Protein 5MR5 (pdb70)

Organism: Homo sapiens (NCBI:txid9606)

Secondary structure (DSSP, 8-state):
-PBSEEEEEEEEGGGSSSS-----EEEEEEEESB--SPPPHHHHHHHHHHHTT-S-SS-B--S--EEEEEE---EEEE-TTS-EEEESS-SEEEEEE-/-PBSEEEEEEEEGGGG-SS-----EEEEEEEESB--SPPPHHHHHHHHHHHTT-SPSS-B--S--EEEEEE---EEEE-TTS-EEEESS-SEEEEEE-/-HHHHHHHHHHTSHHHHHHHHHHHHHHH---BTTB-S-HHHHHHHHHHHHHHS-HHHHHHHHS---SSHHHHHHHHHTT-HHHHT--SS--BHHHHHHHHHHSHHHHHHHHHHHHHHS--SSSTTSSGGG-HHHHHHHHHTTTTSTT-EEE-S--SSS--EEES-BSTT-GGGHHHHHHHHHHHHT-HHHHHHHHHH-/-HHHHHHHHHHTSHHHHHHHHHHHHHHH---BTTB-S-HHHHHHHHHHHHHHS-HHHHHHHHS---SSHHHHHHHHHTT-HHHHT--SS--BHHHHHHHHHTSHHHHHHHHHHHHHT---SSSTTSSGGG-HHHHHHHHHTTTTSTT-EEESS--SSS--EEES-BSTT-GGGHHHHHHHHHHHHT-HHHHHHHHHH-

InterPro domains:
  IPR001839 Transforming growth factor-beta, C-terminal [PF00019] (103-196)
  IPR001839 Transforming growth factor-beta, C-terminal [PS51362] (90-197)
  IPR029034 Cystine-knot cytokine [G3DSA:2.10.90.10] (96-197)
  IPR029034 Cystine-knot cytokine [SSF57501] (101-196)
  IPR043401 Glial cell line-derived neurotrophic factor family [PTHR12173] (1-197)

GO terms:
  GO:0001755 neural crest cell migration (P, IDA)
  GO:0031175 neuron projection development (P, IDA)
  GO:0008083 growth factor activity (F, IDA)
  GO:0035860 glial cell-derived neurotrophic factor receptor signaling pathway (P, IDA)
  GO:1904399 heparan sulfate binding (F, IDA)
  GO:0005102 signaling receptor binding (F, TAS)
  GO:0000165 MAPK cascade (P, TAS)
  GO:0007169 cell surface receptor protein tyrosine kinase signaling pathway (P, TAS)
  GO:0007399 nervous system development (P, TAS)
  GO:0005576 extracellular region (C, TAS)

Solvent-accessible surface area: 29248 Å² total; per-residue (Å²): 131,139,83,28,16,74,21,94,39,86,2,123,3,56,20,4,46,41,80,63,52,2,82,1,11,3,31,0,58,6,1,0,5,33,40,119,96,102,37,91,52,0,0,68,0,0,74,77,0,98,138,128,225,87,26,151,204,53,144,8,55,4,118,33,1,5,1,3,73,20,24,19,98,35,2,0,1,5,13,84,134,26,172,18,51,35,10,105,77,3,3,2,123,95,31,40,52,27,121,156,92,25,17,75,25,102,37,87,2,112,2,52,18,2,43,42,79,59,53,2,81,1,10,2,27,0,62,9,1,0,11,29,39,130,94,101,35,89,54,0,0,76,0,0,73,80,0,100,120,122,215,84,28,184,224,47,132,8,49,2,118,34,2,8,1,3,74,17,23,16,110,33,1,1,0,5,13,86,136,26,160,16,36,34,10,98,72,3,3,2,127,90,30,38,53,28,80,102,4,27,63,1,2,81,24,0,3,50,42,53,62,0,17,113,32,5,0,39,1,0,28,41,0,51,168,108,93,41,137,113,84,91,9,55,77,173,96,0,21,98,5,0,72,50,0,28,97,139,4,69,49,122,42,2,29,95,12,2,1,4,39,11,175,73,102,74,0,1,39,30,4,45,17,7,0,4,1,43,2,2,14,66,62,177,139,100,47,19,0,32,95,20,77,32,77,0,84,120,64,149,72,0,124,48,58,0,47,64,0,12,74,46,0,105,36,30,209,164,40,142,15,23,0,46,94,64,66,58,99,37,0,1,24,11,1,5,15,0,3,1,16,69,0,6,1,2,6,68,70,21,36,32,98,43,38,60,5,10,1,60,6,24,13,196,80,15,71,144,90,91,119,80,0,67,98,8,30,84,22,4,34,120,10,58,0,2,132,29,0,4,85,55,67,56,79,96,4,32,62,0,2,78,24,0,2,54,44,59,60,0,15,109,24,4,0,42,1,0,16,36,0,46,142,114,93,44,142,97,86,82,9,61,80,214,112,0,10,106,6,0,70,60,0,28,89,141,5,70,51,123,40,2,29,97,12,1,2,1,44,11,174,72,104,74,0,1,39,30,7,45,20,8,1,4,0,48,4,0,11,70,48,169,125,104,44,20,0,18,94,27,42,36,77,0,111,116,64,136,71,0,103,48,53,6,58,62,2,84,59,48,1,152,36,29,214,176,35,138,17,21,0,50,98,63,67,58,101,37,0,2,22,9,1,4,13,0,2,0,13,58,0,9,0,2,4,76,72,20,34,35,101,44,39,67,5,10,0,62,5,22,8,196,82,17,68,151,97,101,119,68,0,62,116,16,24,90,37,4,36,122,14,53,0,2,133,32,0,9,95,62,68,40

Structure (mmCIF, N/CA/C/O backbone):
data_5MR5
#
_entry.id   5MR5
#
_cell.length_a   52.070
_cell.length_b   120.300
_cell.length_c   78.670
_cell.angle_alpha   90.00
_cell.angle_beta   98.46
_cell.angle_gamma   90.00
#
_symmetry.space_group_name_H-M   'P 1 21 1'
#
loop_
_entity.id
_entity.type
_entity.pdbx_description
1 polymer Neurturin
2 polymer 'GDNF family receptor alpha-2'
3 non-polymer 'SULFATE ION'
4 non-polymer GLYCEROL
5 water water
#
loop_
_atom_site.group_PDB
_atom_site.id
_atom_site.type_symbol
_atom_site.label_atom_id
_atom_site.label_alt_id
_atom_site.label_comp_id
_atom_site.label_asym_id
_atom_site.label_entity_id
_atom_site.label_seq_id
_atom_site.pdbx_PDB_ins_code
_atom_site.Cartn_x
_atom_site.Cartn_y
_atom_site.Cartn_z
_atom_site.occupancy
_atom_site.B_iso_or_equiv
_atom_site.auth_seq_id
_atom_site.auth_comp_id
_atom_site.auth_asym_id
_atom_site.auth_atom_id
_atom_site.pdbx_PDB_model_num
ATOM 1 N N . ALA A 1 5 ? -5.777 -41.173 -31.505 1.00 58.11 100 ALA A N 1
ATOM 2 C CA . ALA A 1 5 ? -6.290 -40.580 -32.772 1.00 59.50 100 ALA A CA 1
ATOM 3 C C . ALA A 1 5 ? -7.741 -40.975 -32.996 1.00 56.71 100 ALA A C 1
ATOM 4 O O . ALA A 1 5 ? -8.638 -40.139 -32.917 1.00 61.56 100 ALA A O 1
ATOM 6 N N . ARG A 1 6 ? -7.962 -42.259 -33.251 1.00 51.26 101 ARG A N 1
ATOM 7 C CA . ARG A 1 6 ? -9.289 -42.753 -33.583 1.00 46.71 101 ARG A CA 1
ATOM 8 C C . ARG A 1 6 ? -10.147 -42.907 -32.319 1.00 40.51 101 ARG A C 1
ATOM 9 O O . ARG A 1 6 ? -9.702 -43.514 -31.347 1.00 39.72 101 ARG A O 1
ATOM 17 N N . PRO A 1 7 ? -11.371 -42.356 -32.328 1.00 35.94 102 PRO A N 1
ATOM 18 C CA . PRO A 1 7 ? -12.184 -42.366 -31.117 1.00 35.15 102 PRO A CA 1
ATOM 19 C C . PRO A 1 7 ? -12.787 -43.738 -30.811 1.00 34.01 102 PRO A C 1
ATOM 20 O O . PRO A 1 7 ? -12.875 -44.599 -31.687 1.00 31.12 102 PRO A O 1
ATOM 24 N N . CYS A 1 8 ? -13.205 -43.908 -29.561 1.00 32.65 103 CYS A N 1
ATOM 25 C CA . CYS A 1 8 ? -13.832 -45.123 -29.099 1.00 31.49 103 CYS A CA 1
ATOM 26 C C . CYS A 1 8 ? -14.994 -45.516 -30.008 1.00 31.73 103 CYS A C 1
ATOM 27 O O . CYS A 1 8 ? -15.942 -44.749 -30.196 1.00 28.90 103 CYS A O 1
ATOM 30 N N . GLY A 1 9 ? -14.904 -46.720 -30.573 1.00 31.11 104 GLY A N 1
ATOM 31 C CA . GLY A 1 9 ? -15.980 -47.270 -31.392 1.00 31.27 104 GLY A CA 1
ATOM 32 C C . GLY A 1 9 ? -15.776 -48.737 -31.756 1.00 31.41 104 GLY A C 1
ATOM 33 O O . GLY A 1 9 ? -14.784 -49.370 -31.369 1.00 29.99 104 GLY A O 1
ATOM 34 N N . LEU A 1 10 ? -16.722 -49.256 -32.529 1.00 32.27 105 LEU A N 1
ATOM 35 C CA . LEU A 1 10 ? -16.703 -50.642 -33.000 1.00 33.97 105 LEU A CA 1
ATOM 36 C C . LEU A 1 10 ? -15.585 -50.909 -33.974 1.00 32.65 105 LEU A C 1
ATOM 37 O O . LEU A 1 10 ? -15.300 -50.091 -34.834 1.00 34.36 105 LEU A O 1
ATOM 42 N N . ARG A 1 11 ? -14.958 -52.065 -33.812 1.00 31.35 106 ARG A N 1
ATOM 43 C CA . ARG A 1 11 ? -13.977 -52.585 -34.751 1.00 31.64 106 ARG A CA 1
ATOM 44 C C . ARG A 1 11 ? -14.401 -54.011 -35.093 1.00 32.83 106 ARG A C 1
ATOM 45 O O . ARG A 1 11 ? -15.141 -54.645 -34.328 1.00 30.48 106 ARG A O 1
ATOM 53 N N . GLU A 1 12 ? -13.918 -54.489 -36.241 1.00 34.39 107 GLU A N 1
ATOM 54 C CA . GLU A 1 12 ? -14.266 -55.789 -36.822 1.00 33.50 107 GLU A CA 1
ATOM 55 C C . GLU A 1 12 ? -13.040 -56.534 -37.253 1.00 33.29 107 GLU A C 1
ATOM 56 O O . GLU A 1 12 ? -12.112 -55.948 -37.796 1.00 33.85 107 GLU A O 1
ATOM 62 N N . LEU A 1 13 ? -13.085 -57.845 -37.071 1.00 32.74 108 LEU A N 1
ATOM 63 C CA . LEU A 1 13 ? -11.996 -58.722 -37.414 1.00 33.66 108 LEU A CA 1
ATOM 64 C C . LEU A 1 13 ? -12.610 -60.083 -37.742 1.00 32.93 108 LEU A C 1
ATOM 65 O O . LEU A 1 13 ? -13.467 -60.565 -36.999 1.00 32.45 108 LEU A O 1
ATOM 70 N N . GLU A 1 14 ? -12.195 -60.678 -38.856 1.00 31.87 109 GLU A N 1
ATOM 71 C CA . GLU A 1 14 ? -12.550 -62.058 -39.163 1.00 32.66 109 GLU A CA 1
ATOM 72 C C . GLU A 1 14 ? -11.653 -62.963 -38.348 1.00 30.96 109 GLU A C 1
ATOM 73 O O . GLU A 1 14 ? -10.425 -62.795 -38.374 1.00 31.87 109 GLU A O 1
ATOM 79 N N . VAL A 1 15 ? -12.242 -63.909 -37.618 1.00 28.50 110 VAL A N 1
ATOM 80 C CA . VAL A 1 15 ? -11.438 -64.840 -36.817 1.00 29.79 110 VAL A CA 1
ATOM 81 C C . VAL A 1 15 ? -11.940 -66.267 -36.917 1.00 28.94 110 VAL A C 1
ATOM 82 O O . VAL A 1 15 ? -13.122 -66.515 -37.153 1.00 31.62 110 VAL A O 1
ATOM 86 N N . ARG A 1 16 ? -11.017 -67.189 -36.718 1.00 30.57 111 ARG A N 1
ATOM 87 C CA . ARG A 1 16 ? -11.341 -68.597 -36.574 1.00 31.83 111 ARG A CA 1
ATOM 88 C C . ARG A 1 16 ? -11.757 -68.837 -35.149 1.00 29.45 111 ARG A C 1
ATOM 89 O O . ARG A 1 16 ? -11.050 -68.410 -34.235 1.00 28.76 111 ARG A O 1
ATOM 97 N N . VAL A 1 17 ? -12.851 -69.559 -34.933 1.00 28.10 112 VAL A N 1
ATOM 98 C CA . VAL A 1 17 ? -13.320 -69.739 -33.574 1.00 28.76 112 VAL A CA 1
ATOM 99 C C . VAL A 1 17 ? -12.276 -70.464 -32.716 1.00 29.03 112 VAL A C 1
ATOM 100 O O . VAL A 1 17 ? -12.169 -70.187 -31.531 1.00 27.91 112 VAL A O 1
ATOM 104 N N . SER A 1 18 ? -11.506 -71.370 -33.320 1.00 28.92 113 SER A N 1
ATOM 105 C CA . SER A 1 18 ? -10.470 -72.152 -32.612 1.00 29.66 113 SER A CA 1
ATOM 106 C C . SER A 1 18 ? -9.274 -71.318 -32.179 1.00 30.30 113 SER A C 1
ATOM 107 O O . SER A 1 18 ? -8.439 -71.755 -31.420 1.00 29.09 113 SER A O 1
ATOM 110 N N . GLU A 1 19 ? -9.199 -70.117 -32.714 1.00 33.58 114 GLU A N 1
ATOM 111 C CA . GLU A 1 19 ? -8.174 -69.141 -32.390 1.00 36.46 114 GLU A CA 1
ATOM 112 C C . GLU A 1 19 ? -8.443 -68.404 -31.068 1.00 34.44 114 GLU A C 1
ATOM 113 O O . GLU A 1 19 ? -7.530 -67.828 -30.479 1.00 35.14 114 GLU A O 1
ATOM 119 N N . LEU A 1 20 ? -9.697 -68.401 -30.626 1.00 30.95 115 LEU A N 1
ATOM 120 C CA . LEU A 1 20 ? -10.120 -67.585 -29.489 1.00 30.88 115 LEU A CA 1
ATOM 121 C C . LEU A 1 20 ? -9.746 -68.170 -28.117 1.00 30.39 115 LEU A C 1
ATOM 122 O O . LEU A 1 20 ? -9.916 -67.504 -27.105 1.00 28.36 115 LEU A O 1
ATOM 127 N N . GLY A 1 21 ? -9.248 -69.401 -28.084 1.00 29.80 116 GLY A N 1
ATOM 128 C CA . GLY A 1 21 ? -8.828 -70.019 -26.828 1.00 29.96 116 GLY A CA 1
ATOM 129 C C . GLY A 1 21 ? -9.983 -70.350 -25.892 1.00 29.34 116 GLY A C 1
ATOM 130 O O . GLY A 1 21 ? -9.789 -70.431 -24.674 1.00 30.46 116 GLY A O 1
ATOM 131 N N . LEU A 1 22 ? -11.173 -70.554 -26.458 1.00 26.45 117 LEU A N 1
ATOM 132 C CA . LEU A 1 22 ? -12.390 -70.838 -25.687 1.00 25.98 117 LEU A CA 1
ATOM 133 C C . LEU A 1 22 ? -12.799 -72.322 -25.695 1.00 24.23 117 LEU A C 1
ATOM 134 O O . LEU A 1 22 ? -13.877 -72.676 -25.231 1.00 24.01 117 LEU A O 1
ATOM 139 N N . GLY A 1 23 ? -11.945 -73.184 -26.230 1.00 24.40 118 GLY A N 1
ATOM 140 C CA . GLY A 1 23 ? -12.195 -74.614 -26.188 1.00 25.80 118 GLY A CA 1
ATOM 141 C C . GLY A 1 23 ? -13.073 -75.170 -27.298 1.00 27.83 118 GLY A C 1
ATOM 142 O O . GLY A 1 23 ? -13.507 -76.309 -27.228 1.00 29.16 118 GLY A O 1
ATOM 143 N N . TYR A 1 24 ? -13.341 -74.384 -28.327 1.00 30.58 119 TYR A N 1
ATOM 144 C CA . TYR A 1 24 ? -14.169 -74.868 -29.426 1.00 31.77 119 TYR A CA 1
ATOM 145 C C . TYR A 1 24 ? -13.291 -75.400 -30.548 1.00 29.33 119 TYR A C 1
ATOM 146 O O . TYR A 1 24 ? -12.506 -74.668 -31.144 1.00 30.77 119 TYR A O 1
ATOM 155 N N . ALA A 1 25 ? -13.414 -76.685 -30.829 1.00 29.00 120 ALA A N 1
ATOM 156 C CA . ALA A 1 25 ? -12.643 -77.303 -31.901 1.00 29.82 120 ALA A CA 1
ATOM 157 C C . ALA A 1 25 ? -13.387 -77.136 -33.228 1.00 28.74 120 ALA A C 1
ATOM 158 O O . ALA A 1 25 ? -13.906 -78.086 -33.771 1.00 27.87 120 ALA A O 1
ATOM 160 N N . SER A 1 26 ? -13.447 -75.904 -33.726 1.00 28.97 121 SER A N 1
ATOM 161 C CA . SER A 1 26 ? -14.141 -75.597 -34.969 1.00 28.64 121 SER A CA 1
ATOM 162 C C . SER A 1 26 ? -13.281 -74.680 -35.809 1.00 29.57 121 SER A C 1
ATOM 163 O O . SER A 1 26 ? -12.723 -73.712 -35.312 1.00 33.09 121 SER A O 1
ATOM 166 N N . ASP A 1 27 ? -13.175 -75.001 -37.090 1.00 31.15 122 ASP A N 1
ATOM 167 C CA . ASP A 1 27 ? -12.438 -74.182 -38.050 1.00 31.47 122 ASP A CA 1
ATOM 168 C C . ASP A 1 27 ? -13.337 -73.105 -38.643 1.00 28.76 122 ASP A C 1
ATOM 169 O O . ASP A 1 27 ? -12.920 -72.401 -39.576 1.00 26.45 122 ASP A O 1
ATOM 174 N N . GLU A 1 28 ? -14.573 -72.996 -38.155 1.00 24.53 123 GLU A N 1
ATOM 175 C CA . GLU A 1 28 ? -15.459 -71.963 -38.651 1.00 23.67 123 GLU A CA 1
ATOM 176 C C . GLU A 1 28 ? -14.899 -70.570 -38.341 1.00 23.78 123 GLU A C 1
ATOM 177 O O . GLU A 1 28 ? -14.118 -70.364 -37.395 1.00 22.72 123 GLU A O 1
ATOM 183 N N . THR A 1 29 ? -15.311 -69.618 -39.160 1.00 24.06 124 THR A N 1
ATOM 184 C CA . THR A 1 29 ? -14.957 -68.219 -38.993 1.00 23.63 124 THR A CA 1
ATOM 185 C C . THR A 1 29 ? -16.150 -67.407 -38.450 1.00 22.21 124 THR A C 1
ATOM 186 O O . THR A 1 29 ? -17.278 -67.610 -38.860 1.00 22.57 124 THR A O 1
ATOM 190 N N . VAL A 1 30 ? -15.896 -66.482 -37.534 1.00 21.03 125 VAL A N 1
ATOM 191 C CA . VAL A 1 30 ? -16.915 -65.506 -37.161 1.00 21.36 125 VAL A CA 1
ATOM 192 C C . VAL A 1 30 ? -16.403 -64.106 -37.405 1.00 20.74 125 VAL A C 1
ATOM 193 O O . VAL A 1 30 ? -15.192 -63.873 -37.442 1.00 22.19 125 VAL A O 1
ATOM 197 N N . LEU A 1 31 ? -17.326 -63.174 -37.565 1.00 21.53 126 LEU A N 1
ATOM 198 C CA . LEU A 1 31 ? -16.979 -61.743 -37.569 1.00 22.56 126 LEU A CA 1
ATOM 199 C C . LEU A 1 31 ? -16.901 -61.285 -36.112 1.00 22.58 126 LEU A C 1
ATOM 200 O O . LEU A 1 31 ? -17.920 -61.190 -35.444 1.00 23.95 126 LEU A O 1
ATOM 205 N N . PHE A 1 32 ? -15.700 -61.041 -35.612 1.00 22.63 127 PHE A N 1
ATOM 206 C CA . PHE A 1 32 ? -15.533 -60.650 -34.219 1.00 24.29 127 PHE A CA 1
ATOM 207 C C . PHE A 1 32 ? -15.514 -59.140 -34.119 1.00 24.85 127 PHE A C 1
ATOM 208 O O . PHE A 1 32 ? -14.635 -58.502 -34.696 1.00 25.89 127 PHE A O 1
ATOM 216 N N . ARG A 1 33 ? -16.484 -58.588 -33.390 1.00 26.07 128 ARG A N 1
ATOM 217 C CA . ARG A 1 33 ? -16.612 -57.139 -33.192 1.00 27.72 128 ARG A CA 1
ATOM 218 C C . ARG A 1 33 ? -16.243 -56.744 -31.758 1.00 27.98 128 ARG A C 1
ATOM 219 O O . ARG A 1 33 ? -16.678 -57.385 -30.796 1.00 28.07 128 ARG A O 1
ATOM 227 N N . TYR A 1 34 ? -15.464 -55.675 -31.612 1.00 26.54 129 TYR A N 1
ATOM 228 C CA . TYR A 1 34 ? -15.040 -55.233 -30.292 1.00 26.46 129 TYR A CA 1
ATOM 229 C C . TYR A 1 34 ? -14.926 -53.721 -30.192 1.00 27.59 129 TYR A C 1
ATOM 230 O O . TYR A 1 34 ? -15.036 -53.013 -31.200 1.00 24.90 129 TYR A O 1
ATOM 239 N N . CYS A 1 35 ? -14.687 -53.239 -28.971 1.00 27.32 130 CYS A N 1
ATOM 240 C CA . CYS A 1 35 ? -14.645 -51.790 -28.698 1.00 26.62 130 CYS A CA 1
ATOM 241 C C . CYS A 1 35 ? -13.236 -51.330 -28.434 1.00 26.75 130 CYS A C 1
ATOM 242 O O . CYS A 1 35 ? -12.547 -51.871 -27.564 1.00 26.36 130 CYS A O 1
ATOM 245 N N . ALA A 1 36 ? -12.812 -50.320 -29.184 1.00 26.46 131 ALA A N 1
ATOM 246 C CA . ALA A 1 36 ? -11.462 -49.781 -29.054 1.00 27.97 131 ALA A CA 1
ATOM 247 C C . ALA A 1 36 ? -11.417 -48.297 -29.393 1.00 27.52 131 ALA A C 1
ATOM 248 O O . ALA A 1 36 ? -12.299 -47.767 -30.067 1.00 26.95 131 ALA A O 1
ATOM 250 N N . GLY A 1 37 ? -10.351 -47.643 -28.950 1.00 30.33 132 GLY A N 1
ATOM 251 C CA . GLY A 1 37 ? -10.131 -46.229 -29.257 1.00 31.97 132 GLY A CA 1
ATOM 252 C C . GLY A 1 37 ? -10.038 -45.330 -28.038 1.00 32.63 132 GLY A C 1
ATOM 253 O O . GLY A 1 37 ? -10.127 -45.793 -26.906 1.00 32.52 132 GLY A O 1
ATOM 254 N N . ALA A 1 38 ? -9.876 -44.032 -28.294 1.00 34.00 133 ALA A N 1
ATOM 255 C CA . ALA A 1 38 ? -9.712 -43.020 -27.245 1.00 32.95 133 ALA A CA 1
ATOM 256 C C . ALA A 1 38 ? -11.023 -42.410 -26.808 1.00 31.05 133 ALA A C 1
ATOM 257 O O . ALA A 1 38 ? -11.967 -42.300 -27.580 1.00 29.39 133 ALA A O 1
ATOM 259 N N . CYS A 1 39 ? -11.059 -42.005 -25.548 1.00 31.70 134 CYS A N 1
ATOM 260 C CA . CYS A 1 39 ? -12.178 -41.276 -24.994 1.00 34.16 134 CYS A CA 1
ATOM 261 C C . CYS A 1 39 ? -11.709 -39.829 -24.832 1.00 33.71 134 CYS A C 1
ATOM 262 O O . CYS A 1 39 ? -11.003 -39.514 -23.892 1.00 34.09 134 CYS A O 1
ATOM 265 N N . GLU A 1 40 ? -12.075 -38.983 -25.788 1.00 34.72 135 GLU A N 1
ATOM 266 C CA . GLU A 1 40 ? -11.549 -37.610 -25.885 1.00 35.93 135 GLU A CA 1
ATOM 267 C C . GLU A 1 40 ? -12.616 -36.551 -25.627 1.00 33.57 135 GLU A C 1
ATOM 268 O O . GLU A 1 40 ? -12.313 -35.362 -25.668 1.00 37.17 135 GLU A O 1
ATOM 274 N N . ALA A 1 41 ? -13.852 -36.967 -25.361 1.00 29.53 136 ALA A N 1
ATOM 275 C CA . ALA A 1 41 ? -14.907 -36.041 -24.977 1.00 28.89 136 ALA A CA 1
ATOM 276 C C . ALA A 1 41 ? -14.512 -35.335 -23.682 1.00 27.82 136 ALA A C 1
ATOM 277 O O . ALA A 1 41 ? -13.769 -35.891 -22.868 1.00 26.03 136 ALA A O 1
ATOM 279 N N . ALA A 1 42 ? -15.000 -34.102 -23.520 1.00 25.44 137 ALA A N 1
ATOM 280 C CA . ALA A 1 42 ? -14.737 -33.301 -22.323 1.00 25.03 137 ALA A CA 1
ATOM 281 C C . ALA A 1 42 ? -15.134 -34.072 -21.078 1.00 22.69 137 ALA A C 1
ATOM 282 O O . ALA A 1 42 ? -16.146 -34.735 -21.077 1.00 22.92 137 ALA A O 1
ATOM 284 N N . ALA A 1 43 ? -14.342 -33.943 -20.027 1.00 22.27 138 ALA A N 1
ATOM 285 C CA . ALA A 1 43 ? -14.556 -34.670 -18.797 1.00 23.26 138 ALA A CA 1
ATOM 286 C C . ALA A 1 43 ? -15.913 -34.368 -18.174 1.00 22.88 138 ALA A C 1
ATOM 287 O O . ALA A 1 43 ? -16.337 -33.253 -18.194 1.00 25.53 138 ALA A O 1
ATOM 289 N N . ARG A 1 44 ? -16.572 -35.370 -17.620 1.00 22.96 139 ARG A N 1
ATOM 290 C CA . ARG A 1 44 ? -17.772 -35.164 -16.796 1.00 23.51 139 ARG A CA 1
ATOM 291 C C . ARG A 1 44 ? -17.427 -34.375 -15.543 1.00 22.87 139 ARG A C 1
ATOM 292 O O . ARG A 1 44 ? -16.304 -34.449 -15.071 1.00 21.62 139 ARG A O 1
ATOM 300 N N . VAL A 1 45 ? -18.405 -33.685 -14.960 1.00 21.48 140 VAL A N 1
ATOM 301 C CA . VAL A 1 45 ? -18.160 -33.021 -13.675 1.00 22.22 140 VAL A CA 1
ATOM 302 C C . VAL A 1 45 ? -17.811 -34.024 -12.568 1.00 20.61 140 VAL A C 1
ATOM 303 O O . VAL A 1 45 ? -16.966 -33.755 -11.730 1.00 19.66 140 VAL A O 1
ATOM 307 N N . TYR A 1 46 ? -18.460 -35.184 -12.583 1.00 20.05 141 TYR A N 1
ATOM 308 C CA . TYR A 1 46 ? -18.100 -36.289 -11.697 1.00 19.74 141 TYR A CA 1
ATOM 309 C C . TYR A 1 46 ? -16.600 -36.585 -11.704 1.00 19.79 141 TYR A C 1
ATOM 310 O O . TYR A 1 46 ? -15.943 -36.637 -10.655 1.00 19.02 141 TYR A O 1
ATOM 319 N N . ASP A 1 47 ? -16.065 -36.767 -12.898 1.00 20.74 142 ASP A N 1
ATOM 320 C CA . ASP A 1 47 ? -14.669 -37.125 -13.048 1.00 20.97 142 ASP A CA 1
ATOM 321 C C . ASP A 1 47 ? -13.737 -35.991 -12.622 1.00 21.40 142 ASP A C 1
ATOM 322 O O . ASP A 1 47 ? -12.696 -36.224 -12.009 1.00 20.05 142 ASP A O 1
ATOM 327 N N . LEU A 1 48 ? -14.134 -34.765 -12.921 1.00 21.75 143 LEU A N 1
ATOM 328 C CA . LEU A 1 48 ? -13.352 -33.611 -12.519 1.00 22.30 143 LEU A CA 1
ATOM 329 C C . LEU A 1 48 ? -13.307 -33.525 -11.000 1.00 21.35 143 LEU A C 1
ATOM 330 O O . LEU A 1 48 ? -12.253 -33.306 -10.420 1.00 20.98 143 LEU A O 1
ATOM 335 N N . GLY A 1 49 ? -14.449 -33.724 -10.361 1.00 20.48 144 GLY A N 1
ATOM 336 C CA . GLY A 1 49 ? -14.520 -33.708 -8.908 1.00 21.56 144 GLY A CA 1
ATOM 337 C C . GLY A 1 49 ? -13.722 -34.820 -8.270 1.00 21.23 144 GLY A C 1
ATOM 338 O O . GLY A 1 49 ? -13.060 -34.621 -7.252 1.00 23.10 144 GLY A O 1
ATOM 339 N N . LEU A 1 50 ? -13.785 -35.998 -8.865 1.00 21.84 145 LEU A N 1
ATOM 340 C CA . LEU A 1 50 ? -13.063 -37.146 -8.366 1.00 22.00 145 LEU A CA 1
ATOM 341 C C . LEU A 1 50 ? -11.551 -36.940 -8.506 1.00 22.16 145 LEU A C 1
ATOM 342 O O . LEU A 1 50 ? -10.808 -37.216 -7.575 1.00 21.85 145 LEU A O 1
ATOM 347 N N . ARG A 1 51 ? -11.087 -36.446 -9.648 1.00 22.73 146 ARG A N 1
ATOM 348 C CA . ARG A 1 51 ? -9.652 -36.147 -9.808 1.00 24.21 146 ARG A CA 1
ATOM 349 C C . ARG A 1 51 ? -9.160 -35.178 -8.753 1.00 24.30 146 ARG A C 1
ATOM 350 O O . ARG A 1 51 ? -8.102 -35.391 -8.150 1.00 23.62 146 ARG A O 1
ATOM 358 N N . ARG A 1 52 ? -9.926 -34.111 -8.530 1.00 21.63 147 ARG A N 1
ATOM 359 C CA . ARG A 1 52 ? -9.546 -33.113 -7.552 1.00 21.40 147 ARG A CA 1
ATOM 360 C C . ARG A 1 52 ? -9.459 -33.734 -6.155 1.00 22.00 147 ARG A C 1
ATOM 361 O O . ARG A 1 52 ? -8.521 -33.461 -5.400 1.00 23.39 147 ARG A O 1
ATOM 369 N N . LEU A 1 53 ? -10.435 -34.561 -5.810 1.00 22.50 148 LEU A N 1
ATOM 370 C CA . LEU A 1 53 ? -10.491 -35.143 -4.463 1.00 23.68 148 LEU A CA 1
ATOM 371 C C . LEU A 1 53 ? -9.356 -36.143 -4.258 1.00 26.35 148 LEU A C 1
ATOM 372 O O . LEU A 1 53 ? -8.770 -36.216 -3.183 1.00 25.53 148 LEU A O 1
ATOM 377 N N . ARG A 1 54 ? -9.038 -36.899 -5.301 1.00 28.13 149 ARG A N 1
ATOM 378 C CA . ARG A 1 54 ? -7.867 -37.772 -5.279 1.00 29.81 149 ARG A CA 1
ATOM 379 C C . ARG A 1 54 ? -6.597 -36.958 -5.015 1.00 30.50 149 ARG A C 1
ATOM 380 O O . ARG A 1 54 ? -5.844 -37.281 -4.111 1.00 28.41 149 ARG A O 1
ATOM 388 N N . GLN A 1 55 ? -6.390 -35.891 -5.783 1.00 34.29 150 GLN A N 1
ATOM 389 C CA . GLN A 1 55 ? -5.203 -35.025 -5.665 1.00 35.38 150 GLN A CA 1
ATOM 390 C C . GLN A 1 55 ? -5.095 -34.332 -4.318 1.00 36.57 150 GLN A C 1
ATOM 391 O O . GLN A 1 55 ? -3.989 -34.027 -3.872 1.00 38.36 150 GLN A O 1
ATOM 397 N N . ARG A 1 56 ? -6.232 -34.068 -3.671 1.00 34.52 151 ARG A N 1
ATOM 398 C CA . ARG A 1 56 ? -6.240 -33.428 -2.356 1.00 33.56 151 ARG A CA 1
ATOM 399 C C . ARG A 1 56 ? -6.121 -34.474 -1.251 1.00 37.95 151 ARG A C 1
ATOM 400 O O . ARG A 1 56 ? -6.362 -34.162 -0.076 1.00 35.80 151 ARG A O 1
ATOM 408 N N . ARG A 1 57 ? -5.758 -35.709 -1.638 1.00 40.98 152 ARG A N 1
ATOM 409 C CA . ARG A 1 57 ? -5.603 -36.840 -0.717 1.00 44.44 152 ARG A CA 1
ATOM 410 C C . ARG A 1 57 ? -6.837 -37.066 0.197 1.00 42.58 152 ARG A C 1
ATOM 411 O O . ARG A 1 57 ? -6.715 -37.465 1.366 1.00 41.54 152 ARG A O 1
ATOM 419 N N . ARG A 1 58 ? -8.023 -36.816 -0.354 1.00 39.03 153 ARG A N 1
ATOM 420 C CA . ARG A 1 58 ? -9.274 -36.972 0.373 1.00 38.45 153 ARG A CA 1
ATOM 421 C C . ARG A 1 58 ? -9.889 -38.368 0.254 1.00 40.42 153 ARG A C 1
ATOM 422 O O . ARG A 1 58 ? -10.835 -38.670 0.985 1.00 44.40 153 ARG A O 1
ATOM 430 N N . LEU A 1 59 ? -9.371 -39.209 -0.644 1.00 41.98 154 LEU A N 1
ATOM 431 C CA . LEU A 1 59 ? -9.910 -40.572 -0.867 1.00 45.14 154 LEU A CA 1
ATOM 432 C C . LEU A 1 59 ? -9.179 -41.652 -0.049 1.00 45.35 154 LEU A C 1
ATOM 433 O O . LEU A 1 59 ? -8.196 -41.355 0.610 1.00 43.98 154 LEU A O 1
ATOM 438 N N . ARG A 1 60 ? -9.671 -42.893 -0.116 1.00 53.29 155 ARG A N 1
ATOM 439 C CA . ARG A 1 60 ? -9.325 -43.959 0.833 1.00 59.69 155 ARG A CA 1
ATOM 440 C C . ARG A 1 60 ? -8.457 -45.117 0.297 1.00 63.68 155 ARG A C 1
ATOM 441 O O . ARG A 1 60 ? -8.863 -46.281 0.381 1.00 71.94 155 ARG A O 1
ATOM 449 N N . ARG A 1 61 ? -7.264 -44.824 -0.228 1.00 65.06 156 ARG A N 1
ATOM 450 C CA . ARG A 1 61 ? -6.284 -45.882 -0.615 1.00 66.19 156 ARG A CA 1
ATOM 451 C C . ARG A 1 61 ? -6.849 -47.041 -1.475 1.00 62.30 156 ARG A C 1
ATOM 452 O O . ARG A 1 61 ? -6.339 -48.156 -1.436 1.00 69.09 156 ARG A O 1
ATOM 460 N N . GLU A 1 62 ? -7.883 -46.770 -2.259 1.00 56.34 157 GLU A N 1
ATOM 461 C CA . GLU A 1 62 ? -8.533 -47.781 -3.092 1.00 50.63 157 GLU A CA 1
ATOM 462 C C . GLU A 1 62 ? -8.380 -47.356 -4.554 1.00 48.33 157 GLU A C 1
ATOM 463 O O . GLU A 1 62 ? -8.182 -46.186 -4.846 1.00 47.30 157 GLU A O 1
ATOM 469 N N . ARG A 1 63 ? -8.463 -48.306 -5.473 1.00 46.27 158 ARG A N 1
ATOM 470 C CA . ARG A 1 63 ? -8.389 -47.978 -6.897 1.00 44.42 158 ARG A CA 1
ATOM 471 C C . ARG A 1 63 ? -9.689 -47.274 -7.329 1.00 38.69 158 ARG A C 1
ATOM 472 O O . ARG A 1 63 ? -10.779 -47.844 -7.214 1.00 33.94 158 ARG A O 1
ATOM 480 N N . VAL A 1 64 ? -9.547 -46.031 -7.796 1.00 35.80 159 VAL A N 1
ATOM 481 C CA . VAL A 1 64 ? -10.668 -45.198 -8.249 1.00 34.44 159 VAL A CA 1
ATOM 482 C C . VAL A 1 64 ? -10.399 -44.744 -9.682 1.00 30.00 159 VAL A C 1
ATOM 483 O O . VAL A 1 64 ? -9.348 -44.191 -9.970 1.00 27.72 159 VAL A O 1
ATOM 487 N N . ARG A 1 65 ? -11.347 -44.985 -10.575 1.00 27.55 160 ARG A N 1
ATOM 488 C CA . ARG A 1 65 ? -11.227 -44.533 -11.967 1.00 27.67 160 ARG A CA 1
ATOM 489 C C . ARG A 1 65 ? -11.914 -43.194 -12.154 1.00 26.54 160 ARG A C 1
ATOM 490 O O . ARG A 1 65 ? -13.123 -43.086 -11.943 1.00 26.57 160 ARG A O 1
ATOM 498 N N . ALA A 1 66 ? -11.151 -42.185 -12.562 1.00 25.91 161 ALA A N 1
ATOM 499 C CA . ALA A 1 66 ? -11.669 -40.820 -12.726 1.00 26.67 161 ALA A CA 1
ATOM 500 C C . ALA A 1 66 ? -11.625 -40.408 -14.196 1.00 26.79 161 ALA A C 1
ATOM 501 O O . ALA A 1 66 ? -11.443 -39.245 -14.537 1.00 26.77 161 ALA A O 1
ATOM 503 N N . GLN A 1 67 ? -11.852 -41.384 -15.054 1.00 25.70 162 GLN A N 1
ATOM 504 C CA . GLN A 1 67 ? -11.676 -41.226 -16.480 1.00 27.62 162 GLN A CA 1
ATOM 505 C C . GLN A 1 67 ? -12.451 -42.371 -17.119 1.00 26.41 162 GLN A C 1
ATOM 506 O O . GLN A 1 67 ? -12.380 -43.494 -16.627 1.00 25.61 162 GLN A O 1
ATOM 512 N N . PRO A 1 68 ? -13.216 -42.094 -18.187 1.00 26.14 163 PRO A N 1
ATOM 513 C CA . PRO A 1 68 ? -14.034 -43.150 -18.782 1.00 26.54 163 PRO A CA 1
ATOM 514 C C . PRO A 1 68 ? -13.227 -44.264 -19.438 1.00 25.94 163 PRO A C 1
ATOM 515 O O . PRO A 1 68 ? -12.069 -44.070 -19.779 1.00 24.97 163 PRO A O 1
ATOM 519 N N . CYS A 1 69 ? -13.865 -45.413 -19.623 1.00 24.53 164 CYS A N 1
ATOM 520 C CA . CYS A 1 69 ? -13.256 -46.539 -20.327 1.00 23.42 164 CYS A CA 1
ATOM 521 C C . CYS A 1 69 ? -14.063 -46.824 -21.591 1.00 22.71 164 CYS A C 1
ATOM 522 O O . CYS A 1 69 ? -15.294 -46.822 -21.561 1.00 22.00 164 CYS A O 1
ATOM 525 N N . CYS A 1 70 ? -13.372 -47.051 -22.700 1.00 22.25 165 CYS A N 1
ATOM 526 C CA . CYS A 1 70 ? -14.026 -47.495 -23.931 1.00 23.26 165 CYS A CA 1
ATOM 527 C C . CYS A 1 70 ? -14.368 -48.987 -23.785 1.00 22.02 165 CYS A C 1
ATOM 528 O O . CYS A 1 70 ? -13.488 -49.845 -23.796 1.00 20.96 165 CYS A O 1
ATOM 531 N N . ARG A 1 71 ? -15.646 -49.271 -23.630 1.00 21.42 166 ARG A N 1
ATOM 532 C CA . ARG A 1 71 ? -16.135 -50.631 -23.392 1.00 21.48 166 ARG A CA 1
ATOM 533 C C . ARG A 1 71 ? -17.464 -50.838 -24.083 1.00 22.53 166 ARG A C 1
ATOM 534 O O . ARG A 1 71 ? -18.117 -49.868 -24.475 1.00 23.18 166 ARG A O 1
ATOM 542 N N . PRO A 1 72 ? -17.875 -52.105 -24.246 1.00 23.96 167 PRO A N 1
ATOM 543 C CA . PRO A 1 72 ? -19.178 -52.349 -24.804 1.00 24.54 167 PRO A CA 1
ATOM 544 C C . PRO A 1 72 ? -20.297 -51.970 -23.845 1.00 25.28 167 PRO A C 1
ATOM 545 O O . PRO A 1 72 ? -20.182 -52.179 -22.642 1.00 25.10 167 PRO A O 1
ATOM 549 N N . THR A 1 73 ? -21.377 -51.448 -24.410 1.00 25.70 168 THR A N 1
ATOM 550 C CA . THR A 1 73 ? -22.616 -51.205 -23.681 1.00 27.40 168 THR A CA 1
ATOM 551 C C . THR A 1 73 ? -23.708 -52.168 -24.103 1.00 27.17 168 THR A C 1
ATOM 552 O O . THR A 1 73 ? -24.770 -52.240 -23.476 1.00 28.04 168 THR A O 1
ATOM 556 N N . ALA A 1 74 ? -23.447 -52.910 -25.171 1.00 27.22 169 ALA A N 1
ATOM 557 C CA . ALA A 1 74 ? -24.332 -53.973 -25.594 1.00 25.79 169 ALA A CA 1
ATOM 558 C C . ALA A 1 74 ? -23.519 -55.021 -26.341 1.00 25.92 169 ALA A C 1
ATOM 559 O O . ALA A 1 74 ? -22.442 -54.724 -26.915 1.00 24.26 169 ALA A O 1
ATOM 561 N N . TYR A 1 75 ? -24.042 -56.241 -26.326 1.00 24.93 170 TYR A N 1
ATOM 562 C CA . TYR A 1 75 ? -23.342 -57.403 -26.880 1.00 25.88 170 TYR A CA 1
ATOM 563 C C . TYR A 1 75 ? -24.162 -58.159 -27.931 1.00 26.17 170 TYR A C 1
ATOM 564 O O . TYR A 1 75 ? -25.395 -58.109 -27.940 1.00 25.88 170 TYR A O 1
ATOM 573 N N . GLU A 1 76 ? -23.454 -58.852 -28.818 1.00 25.84 171 GLU A N 1
ATOM 574 C CA . GLU A 1 76 ? -24.070 -59.746 -29.777 1.00 25.68 171 GLU A CA 1
ATOM 575 C C . GLU A 1 76 ? -25.004 -60.724 -29.077 1.00 25.72 171 GLU A C 1
ATOM 576 O O . GLU A 1 76 ? -24.695 -61.251 -28.008 1.00 26.40 171 GLU A O 1
ATOM 582 N N . ASP A 1 77 ? -26.170 -60.907 -29.680 1.00 26.30 172 ASP A N 1
ATOM 583 C CA . ASP A 1 77 ? -27.183 -61.819 -29.198 1.00 29.93 172 ASP A CA 1
ATOM 584 C C . ASP A 1 77 ? -26.676 -63.278 -29.197 1.00 28.78 172 ASP A C 1
ATOM 585 O O . ASP A 1 77 ? -26.606 -63.927 -28.144 1.00 25.95 172 ASP A O 1
ATOM 590 N N . GLU A 1 78 ? -26.319 -63.774 -30.383 1.00 26.69 173 GLU A N 1
ATOM 591 C CA . GLU A 1 78 ? -25.800 -65.139 -30.538 1.00 27.10 173 GLU A CA 1
ATOM 592 C C . GLU A 1 78 ? -25.092 -65.324 -31.879 1.00 24.70 173 GLU A C 1
ATOM 593 O O . GLU A 1 78 ? -25.349 -64.609 -32.841 1.00 22.61 173 GLU A O 1
ATOM 599 N N . VAL A 1 79 ? -24.181 -66.275 -31.921 1.00 24.81 174 VAL A N 1
ATOM 600 C CA . VAL A 1 79 ? -23.610 -66.727 -33.186 1.00 25.19 174 VAL A CA 1
ATOM 601 C C . VAL A 1 79 ? -23.417 -68.230 -33.050 1.00 25.39 174 VAL A C 1
ATOM 602 O O . VAL A 1 79 ? -23.163 -68.717 -31.935 1.00 24.33 174 VAL A O 1
ATOM 606 N N . SER A 1 80 ? -23.561 -68.970 -34.149 1.00 24.02 175 SER A N 1
ATOM 607 C CA . SER A 1 80 ? -23.404 -70.428 -34.083 1.00 23.77 175 SER A CA 1
ATOM 608 C C . SER A 1 80 ? -22.376 -70.983 -35.056 1.00 23.54 175 SER A C 1
ATOM 609 O O . SER A 1 80 ? -21.988 -70.322 -36.000 1.00 23.96 175 SER A O 1
ATOM 612 N N . PHE A 1 81 ? -21.939 -72.215 -34.800 1.00 22.89 176 PHE A N 1
ATOM 613 C CA . PHE A 1 81 ? -20.996 -72.895 -35.647 1.00 22.99 176 PHE A CA 1
ATOM 614 C C . PHE A 1 81 ? -21.032 -74.391 -35.354 1.00 23.18 176 PHE A C 1
ATOM 615 O O . PHE A 1 81 ? -21.498 -74.821 -34.286 1.00 21.79 176 PHE A O 1
ATOM 623 N N . LEU A 1 82 ? -20.533 -75.155 -36.314 1.00 23.05 177 LEU A N 1
ATOM 624 C CA . LEU A 1 82 ? -20.418 -76.610 -36.219 1.00 22.87 177 LEU A CA 1
ATOM 625 C C . LEU A 1 82 ? -18.968 -76.934 -35.960 1.00 23.21 177 LEU A C 1
ATOM 626 O O . LEU A 1 82 ? -18.094 -76.413 -36.637 1.00 22.78 177 LEU A O 1
ATOM 631 N N . ASP A 1 83 ? -18.704 -77.805 -34.996 1.00 24.51 178 ASP A N 1
ATOM 632 C CA . ASP A 1 83 ? -17.320 -78.131 -34.637 1.00 26.73 178 ASP A CA 1
ATOM 633 C C . ASP A 1 83 ? -16.855 -79.390 -35.378 1.00 28.57 178 ASP A C 1
ATOM 634 O O . ASP A 1 83 ? -17.621 -79.982 -36.119 1.00 26.57 178 ASP A O 1
ATOM 639 N N . ALA A 1 84 ? -15.594 -79.761 -35.183 1.00 31.59 179 ALA A N 1
ATOM 640 C CA . ALA A 1 84 ? -14.962 -80.889 -35.871 1.00 34.30 179 ALA A CA 1
ATOM 641 C C . ALA A 1 84 ? -15.558 -82.267 -35.550 1.00 35.71 179 ALA A C 1
ATOM 642 O O . ALA A 1 84 ? -15.340 -83.213 -36.285 1.00 40.16 179 ALA A O 1
ATOM 644 N N . HIS A 1 85 ? -16.318 -82.379 -34.471 1.00 37.90 180 HIS A N 1
ATOM 645 C CA . HIS A 1 85 ? -16.992 -83.628 -34.125 1.00 40.10 180 HIS A CA 1
ATOM 646 C C . HIS A 1 85 ? -18.447 -83.561 -34.547 1.00 39.01 180 HIS A C 1
ATOM 647 O O . HIS A 1 85 ? -19.287 -84.299 -34.046 1.00 37.73 180 HIS A O 1
ATOM 654 N N . SER A 1 86 ? -18.748 -82.663 -35.480 1.00 38.52 181 SER A N 1
ATOM 655 C CA . SER A 1 86 ? -20.092 -82.541 -36.017 1.00 37.12 181 SER A CA 1
ATOM 656 C C . SER A 1 86 ? -21.128 -82.221 -34.939 1.00 35.85 181 SER A C 1
ATOM 657 O O . SER A 1 86 ? -22.240 -82.731 -34.986 1.00 33.96 181 SER A O 1
ATOM 660 N N . ARG A 1 87 ? -20.759 -81.376 -33.978 1.00 33.81 182 ARG A N 1
ATOM 661 C CA . ARG A 1 87 ? -21.700 -80.857 -32.990 1.00 35.59 182 ARG A CA 1
ATOM 662 C C . ARG A 1 87 ? -21.833 -79.346 -33.159 1.00 31.54 182 ARG A C 1
ATOM 663 O O . ARG A 1 87 ? -20.846 -78.648 -33.385 1.00 25.72 182 ARG A O 1
ATOM 671 N N . TYR A 1 88 ? -23.061 -78.852 -33.042 1.00 29.01 183 TYR A N 1
ATOM 672 C CA . TYR A 1 88 ? -23.314 -77.428 -33.166 1.00 28.31 183 TYR A CA 1
ATOM 673 C C . TYR A 1 88 ? -23.151 -76.741 -31.830 1.00 29.10 183 TYR A C 1
ATOM 674 O O . TYR A 1 88 ? -23.487 -77.318 -30.792 1.00 27.72 183 TYR A O 1
ATOM 683 N N . HIS A 1 89 ? -22.654 -75.503 -31.881 1.00 28.55 184 HIS A N 1
ATOM 684 C CA . HIS A 1 89 ? -22.554 -74.636 -30.713 1.00 29.24 184 HIS A CA 1
ATOM 685 C C . HIS A 1 89 ? -23.149 -73.263 -31.004 1.00 28.25 184 HIS A C 1
ATOM 686 O O . HIS A 1 89 ? -23.052 -72.754 -32.109 1.00 27.34 184 HIS A O 1
ATOM 693 N N . THR A 1 90 ? -23.792 -72.690 -29.999 1.00 28.63 185 THR A N 1
ATOM 694 C CA . THR A 1 90 ? -24.253 -71.320 -30.030 1.00 28.30 185 THR A CA 1
ATOM 695 C C . THR A 1 90 ? -23.602 -70.573 -28.860 1.00 28.43 185 THR A C 1
ATOM 696 O O . THR A 1 90 ? -23.678 -71.022 -27.718 1.00 28.46 185 THR A O 1
ATOM 700 N N . VAL A 1 91 ? -22.945 -69.457 -29.150 1.00 28.57 186 VAL A N 1
ATOM 701 C CA . VAL A 1 91 ? -22.273 -68.648 -28.123 1.00 29.27 186 VAL A CA 1
ATOM 702 C C . VAL A 1 91 ? -23.000 -67.307 -28.011 1.00 29.61 186 VAL A C 1
ATOM 703 O O . VAL A 1 91 ? -23.314 -66.664 -29.025 1.00 28.57 186 VAL A O 1
ATOM 707 N N . HIS A 1 92 ? -23.264 -66.891 -26.775 1.00 28.97 187 HIS A N 1
ATOM 708 C CA . HIS A 1 92 ? -23.962 -65.637 -26.522 1.00 29.28 187 HIS A CA 1
ATOM 709 C C . HIS A 1 92 ? -22.990 -64.567 -26.061 1.00 27.06 187 HIS A C 1
ATOM 710 O O . HIS A 1 92 ? -22.095 -64.840 -25.280 1.00 27.07 187 HIS A O 1
ATOM 717 N N . GLU A 1 93 ? -23.174 -63.352 -26.570 1.00 26.90 188 GLU A N 1
ATOM 718 C CA . GLU A 1 93 ? -22.371 -62.190 -26.178 1.00 26.78 188 GLU A CA 1
ATOM 719 C C . GLU A 1 93 ? -20.886 -62.363 -26.476 1.00 24.99 188 GLU A C 1
ATOM 720 O O . GLU A 1 93 ? -20.032 -61.876 -25.739 1.00 24.87 188 GLU A O 1
ATOM 726 N N . LEU A 1 94 ? -20.574 -63.043 -27.571 1.00 24.41 189 LEU A N 1
ATOM 727 C CA . LEU A 1 94 ? -19.179 -63.181 -27.970 1.00 24.03 189 LEU A CA 1
ATOM 728 C C . LEU A 1 94 ? -18.592 -61.864 -28.429 1.00 23.42 189 LEU A C 1
ATOM 729 O O . LEU A 1 94 ? -17.484 -61.518 -28.032 1.00 22.98 189 LEU A O 1
ATOM 734 N N . SER A 1 95 ? -19.338 -61.145 -29.263 1.00 22.91 190 SER A N 1
ATOM 735 C CA . SER A 1 95 ? -18.899 -59.865 -29.815 1.00 22.85 190 SER A CA 1
ATOM 736 C C . SER A 1 95 ? -19.596 -58.709 -29.108 1.00 22.46 190 SER A C 1
ATOM 737 O O . SER A 1 95 ? -20.680 -58.873 -28.547 1.00 21.17 190 SER A O 1
ATOM 740 N N . ALA A 1 96 ? -18.977 -57.538 -29.162 1.00 23.43 191 ALA A N 1
ATOM 741 C CA . ALA A 1 96 ? -19.652 -56.294 -28.816 1.00 24.32 191 ALA A CA 1
ATOM 742 C C . ALA A 1 96 ? -20.630 -55.928 -29.930 1.00 27.26 191 ALA A C 1
ATOM 743 O O . ALA A 1 96 ? -20.394 -56.280 -31.096 1.00 26.13 191 ALA A O 1
ATOM 745 N N . ARG A 1 97 ? -21.721 -55.251 -29.560 1.00 28.68 192 ARG A N 1
ATOM 746 C CA . ARG A 1 97 ? -22.703 -54.725 -30.503 1.00 31.21 192 ARG A CA 1
ATOM 747 C C . ARG A 1 97 ? -22.739 -53.195 -30.481 1.00 31.31 192 ARG A C 1
ATOM 748 O O . ARG A 1 97 ? -23.022 -52.575 -31.498 1.00 29.68 192 ARG A O 1
ATOM 756 N N . GLU A 1 98 ? -22.493 -52.587 -29.322 1.00 32.45 193 GLU A N 1
ATOM 757 C CA . GLU A 1 98 ? -22.409 -51.128 -29.205 1.00 33.19 193 GLU A CA 1
ATOM 758 C C . GLU A 1 98 ? -21.285 -50.770 -28.243 1.00 31.76 193 GLU A C 1
ATOM 759 O O . GLU A 1 98 ? -21.010 -51.527 -27.299 1.00 30.51 193 GLU A O 1
ATOM 765 N N . CYS A 1 99 ? -20.646 -49.626 -28.489 1.00 29.79 194 CYS A N 1
ATOM 766 C CA . CYS A 1 99 ? -19.534 -49.127 -27.671 1.00 28.74 194 CYS A CA 1
ATOM 767 C C . CYS A 1 99 ? -19.830 -47.729 -27.107 1.00 29.06 194 CYS A C 1
ATOM 768 O O . CYS A 1 99 ? -20.534 -46.924 -27.733 1.00 28.41 194 CYS A O 1
ATOM 771 N N . ALA A 1 100 ? -19.270 -47.441 -25.939 1.00 27.51 195 ALA A N 1
ATOM 772 C CA . ALA A 1 100 ? -19.282 -46.088 -25.402 1.00 28.23 195 ALA A CA 1
ATOM 773 C C . ALA A 1 100 ? -18.153 -45.905 -24.408 1.00 26.86 195 ALA A C 1
ATOM 774 O O . ALA A 1 100 ? -17.552 -46.879 -23.931 1.00 23.34 195 ALA A O 1
ATOM 776 N N . CYS A 1 101 ? -17.862 -44.638 -24.138 1.00 25.93 196 CYS A N 1
ATOM 777 C CA . CYS A 1 101 ? -16.927 -44.258 -23.110 1.00 28.31 196 CYS A CA 1
ATOM 778 C C . CYS A 1 101 ? -17.735 -44.191 -21.829 1.00 27.49 196 CYS A C 1
ATOM 779 O O . CYS A 1 101 ? -18.530 -43.289 -21.643 1.00 27.08 196 CYS A O 1
ATOM 782 N N . VAL A 1 102 ? -17.542 -45.174 -20.969 1.00 25.15 197 VAL A N 1
ATOM 783 C CA . VAL A 1 102 ? -18.328 -45.304 -19.779 1.00 26.36 197 VAL A CA 1
ATOM 784 C C . VAL A 1 102 ? -17.490 -44.839 -18.611 1.00 25.96 197 VAL A C 1
ATOM 785 O O . VAL A 1 102 ? -17.971 -43.991 -17.862 1.00 26.05 197 VAL A O 1
ATOM 790 N N . ALA B 1 5 ? -9.966 -57.296 -0.765 1.00 59.74 100 ALA B N 1
ATOM 791 C CA . ALA B 1 5 ? -10.269 -56.391 -1.920 1.00 56.30 100 ALA B CA 1
ATOM 792 C C . ALA B 1 5 ? -11.768 -56.158 -2.017 1.00 50.06 100 ALA B C 1
ATOM 793 O O . ALA B 1 5 ? -12.520 -57.035 -2.454 1.00 53.07 100 ALA B O 1
ATOM 795 N N . ARG B 1 6 ? -12.198 -54.970 -1.609 1.00 43.72 101 ARG B N 1
ATOM 796 C CA . ARG B 1 6 ? -13.613 -54.627 -1.619 1.00 38.48 101 ARG B CA 1
ATOM 797 C C . ARG B 1 6 ? -14.086 -54.568 -3.068 1.00 34.09 101 ARG B C 1
ATOM 798 O O . ARG B 1 6 ? -13.391 -53.983 -3.900 1.00 30.89 101 ARG B O 1
ATOM 806 N N . PRO B 1 7 ? -15.229 -55.211 -3.388 1.00 31.17 102 PRO B N 1
ATOM 807 C CA . PRO B 1 7 ? -15.603 -55.206 -4.794 1.00 30.33 102 PRO B CA 1
ATOM 808 C C . PRO B 1 7 ? -16.170 -53.867 -5.248 1.00 29.16 102 PRO B C 1
ATOM 809 O O . PRO B 1 7 ? -16.611 -53.072 -4.430 1.00 26.25 102 PRO B O 1
ATOM 813 N N . CYS B 1 8 ? -16.163 -53.660 -6.557 1.00 28.27 103 CYS B N 1
ATOM 814 C CA . CYS B 1 8 ? -16.676 -52.451 -7.175 1.00 28.09 103 CYS B CA 1
ATOM 815 C C . CYS B 1 8 ? -18.028 -52.078 -6.618 1.00 27.85 103 CYS B C 1
ATOM 816 O O . CYS B 1 8 ? -18.962 -52.852 -6.716 1.00 27.88 103 CYS B O 1
ATOM 819 N N . GLY B 1 9 ? -18.127 -50.890 -6.036 1.00 26.76 104 GLY B N 1
ATOM 820 C CA . GLY B 1 9 ? -19.416 -50.398 -5.535 1.00 27.91 104 GLY B CA 1
ATOM 821 C C . GLY B 1 9 ? -19.417 -48.914 -5.181 1.00 26.54 104 GLY B C 1
ATOM 822 O O . GLY B 1 9 ? -18.411 -48.238 -5.323 1.00 24.89 104 GLY B O 1
ATOM 823 N N . LEU B 1 10 ? -20.559 -48.429 -4.696 1.00 27.77 105 LEU B N 1
ATOM 824 C CA . LEU B 1 10 ? -20.688 -47.049 -4.232 1.00 28.51 105 LEU B CA 1
ATOM 825 C C . LEU B 1 10 ? -19.843 -46.747 -3.006 1.00 28.38 105 LEU B C 1
ATOM 826 O O . LEU B 1 10 ? -19.707 -47.580 -2.112 1.00 28.71 105 LEU B O 1
ATOM 831 N N . ARG B 1 11 ? -19.286 -45.541 -2.977 1.00 26.61 106 ARG B N 1
ATOM 832 C CA . ARG B 1 11 ? -18.612 -44.995 -1.807 1.00 26.62 106 ARG B CA 1
ATOM 833 C C . ARG B 1 11 ? -19.112 -43.576 -1.606 1.00 26.69 106 ARG B C 1
ATOM 834 O O . ARG B 1 11 ? -19.578 -42.941 -2.549 1.00 25.28 106 ARG B O 1
ATOM 842 N N . GLU B 1 12 ? -18.967 -43.087 -0.382 1.00 27.09 107 GLU B N 1
ATOM 843 C CA . GLU B 1 12 ? -19.505 -41.784 0.042 1.00 29.67 107 GLU B CA 1
ATOM 844 C C . GLU B 1 12 ? -18.458 -40.970 0.754 1.00 28.79 107 GLU B C 1
ATOM 845 O O . GLU B 1 12 ? -17.680 -41.502 1.548 1.00 26.35 107 GLU B O 1
ATOM 851 N N . LEU B 1 13 ? -18.532 -39.664 0.541 1.00 27.83 108 LEU B N 1
ATOM 852 C CA . LEU B 1 13 ? -17.638 -38.719 1.158 1.00 28.77 108 LEU B CA 1
ATOM 853 C C . LEU B 1 13 ? -18.401 -37.388 1.311 1.00 26.46 108 LEU B C 1
ATOM 854 O O . LEU B 1 13 ? -19.060 -36.965 0.372 1.00 23.18 108 LEU B O 1
ATOM 859 N N . GLU B 1 14 ? -18.321 -36.742 2.479 1.00 25.20 109 GLU B N 1
ATOM 860 C CA . GLU B 1 14 ? -18.872 -35.388 2.649 1.00 25.11 109 GLU B CA 1
ATOM 861 C C . GLU B 1 14 ? -17.846 -34.421 2.145 1.00 23.92 109 GLU B C 1
ATOM 862 O O . GLU B 1 14 ? -16.707 -34.505 2.558 1.00 23.36 109 GLU B O 1
ATOM 868 N N . VAL B 1 15 ? -18.222 -33.535 1.223 1.00 23.79 110 VAL B N 1
ATOM 869 C CA . VAL B 1 15 ? -17.277 -32.572 0.670 1.00 22.71 110 VAL B CA 1
ATOM 870 C C . VAL B 1 15 ? -17.867 -31.165 0.637 1.00 23.06 110 VAL B C 1
ATOM 871 O O . VAL B 1 15 ? -19.087 -30.980 0.541 1.00 22.51 110 VAL B O 1
ATOM 875 N N . ARG B 1 16 ? -16.980 -30.186 0.722 1.00 22.47 111 ARG B N 1
ATOM 876 C CA . ARG B 1 16 ? -17.306 -28.788 0.449 1.00 23.07 111 ARG B CA 1
ATOM 877 C C . ARG B 1 16 ? -17.349 -28.591 -1.052 1.00 21.29 111 ARG B C 1
ATOM 878 O O . ARG B 1 16 ? -16.411 -28.979 -1.750 1.00 20.69 111 ARG B O 1
ATOM 886 N N . VAL B 1 17 ? -18.385 -27.930 -1.551 1.00 20.06 112 VAL B N 1
ATOM 887 C CA . VAL B 1 17 ? -18.508 -27.679 -2.970 1.00 20.72 112 VAL B CA 1
ATOM 888 C C . VAL B 1 17 ? -17.290 -26.940 -3.539 1.00 19.86 112 VAL B C 1
ATOM 889 O O . VAL B 1 17 ? -16.863 -27.200 -4.655 1.00 19.94 112 VAL B O 1
ATOM 893 N N . SER B 1 18 ? -16.747 -26.008 -2.771 1.00 20.23 113 SER B N 1
ATOM 894 C CA . SER B 1 18 ? -15.574 -25.196 -3.189 1.00 20.10 113 SER B CA 1
ATOM 895 C C . SER B 1 18 ? -14.308 -26.013 -3.397 1.00 21.04 113 SER B C 1
ATOM 896 O O . SER B 1 18 ? -13.438 -25.636 -4.177 1.00 21.60 113 SER B O 1
ATOM 899 N N . GLU B 1 19 ? -14.249 -27.133 -2.689 1.00 21.49 114 GLU B N 1
ATOM 900 C CA . GLU B 1 19 ? -13.146 -28.083 -2.697 1.00 23.91 114 GLU B CA 1
ATOM 901 C C . GLU B 1 19 ? -13.012 -28.823 -4.020 1.00 22.86 114 GLU B C 1
ATOM 902 O O . GLU B 1 19 ? -11.938 -29.364 -4.323 1.00 21.21 114 GLU B O 1
ATOM 908 N N . LEU B 1 20 ? -14.112 -28.891 -4.777 1.00 21.08 115 LEU B N 1
ATOM 909 C CA . LEU B 1 20 ? -14.132 -29.663 -6.020 1.00 21.34 115 LEU B CA 1
ATOM 910 C C . LEU B 1 20 ? -13.450 -28.956 -7.201 1.00 20.16 115 LEU B C 1
ATOM 911 O O . LEU B 1 20 ? -13.232 -29.562 -8.238 1.00 19.59 115 LEU B O 1
ATOM 916 N N . GLY B 1 21 ? -13.146 -27.672 -7.055 1.00 19.74 116 GLY B N 1
ATOM 917 C CA . GLY B 1 21 ? -12.391 -26.945 -8.084 1.00 20.24 116 GLY B CA 1
ATOM 918 C C . GLY B 1 21 ? -13.199 -26.729 -9.361 1.00 20.56 116 GLY B C 1
ATOM 919 O O . GLY B 1 21 ? -12.626 -26.651 -10.456 1.00 20.46 116 GLY B O 1
ATOM 920 N N . LEU B 1 22 ? -14.519 -26.638 -9.210 1.00 19.41 117 LEU B N 1
ATOM 921 C CA . LEU B 1 22 ? -15.420 -26.545 -10.338 1.00 21.00 117 LEU B CA 1
ATOM 922 C C . LEU B 1 22 ? -15.896 -25.117 -10.594 1.00 21.75 117 LEU B C 1
ATOM 923 O O . LEU B 1 22 ? -16.777 -24.908 -11.403 1.00 21.19 117 LEU B O 1
ATOM 928 N N . GLY B 1 23 ? -15.292 -24.139 -9.921 1.00 22.33 118 GLY B N 1
ATOM 929 C CA . GLY B 1 23 ? -15.649 -22.741 -10.122 1.00 23.81 118 GLY B CA 1
ATOM 930 C C . GLY B 1 23 ? -16.782 -22.214 -9.257 1.00 24.13 118 GLY B C 1
ATOM 931 O O . GLY B 1 23 ? -17.209 -21.078 -9.456 1.00 25.65 118 GLY B O 1
ATOM 932 N N . TYR B 1 24 ? -17.259 -23.012 -8.298 1.00 23.54 119 TYR B N 1
ATOM 933 C CA . TYR B 1 24 ? -18.314 -22.584 -7.390 1.00 24.19 119 TYR B CA 1
ATOM 934 C C . TYR B 1 24 ? -17.737 -22.116 -6.076 1.00 22.84 119 TYR B C 1
ATOM 935 O O . TYR B 1 24 ? -17.134 -22.898 -5.342 1.00 23.94 119 TYR B O 1
ATOM 944 N N . ALA B 1 25 ? -17.929 -20.845 -5.780 1.00 21.24 120 ALA B N 1
ATOM 945 C CA . ALA B 1 25 ? -17.471 -20.269 -4.529 1.00 21.89 120 ALA B CA 1
ATOM 946 C C . ALA B 1 25 ? -18.543 -20.465 -3.469 1.00 20.34 120 ALA B C 1
ATOM 947 O O . ALA B 1 25 ? -19.269 -19.540 -3.145 1.00 20.19 120 ALA B O 1
ATOM 949 N N . SER B 1 26 ? -18.676 -21.687 -2.972 1.00 21.09 121 SER B N 1
ATOM 950 C CA . SER B 1 26 ? -19.685 -22.010 -1.967 1.00 21.20 121 SER B CA 1
ATOM 951 C C . SER B 1 26 ? -19.088 -22.848 -0.865 1.00 22.03 121 SER B C 1
ATOM 952 O O . SER B 1 26 ? -18.435 -23.872 -1.131 1.00 22.94 121 SER B O 1
ATOM 955 N N . ASP B 1 27 ? -19.332 -22.432 0.375 1.00 21.49 122 ASP B N 1
ATOM 956 C CA . ASP B 1 27 ? -18.935 -23.228 1.530 1.00 22.42 122 ASP B CA 1
ATOM 957 C C . ASP B 1 27 ? -19.934 -24.355 1.866 1.00 21.12 122 ASP B C 1
ATOM 958 O O . ASP B 1 27 ? -19.749 -25.034 2.872 1.00 20.14 122 ASP B O 1
ATOM 963 N N . GLU B 1 28 ? -20.993 -24.534 1.060 1.00 19.81 123 GLU B N 1
ATOM 964 C CA . GLU B 1 28 ? -21.943 -25.631 1.263 1.00 19.97 123 GLU B CA 1
ATOM 965 C C . GLU B 1 28 ? -21.278 -27.014 1.161 1.00 20.93 123 GLU B C 1
ATOM 966 O O . GLU B 1 28 ? -20.250 -27.177 0.483 1.00 21.36 123 GLU B O 1
ATOM 972 N N . THR B 1 29 ? -21.843 -28.002 1.849 1.00 21.65 124 THR B N 1
ATOM 973 C CA . THR B 1 29 ? -21.345 -29.374 1.693 1.00 23.02 124 THR B CA 1
ATOM 974 C C . THR B 1 29 ? -22.360 -30.250 0.959 1.00 22.55 124 THR B C 1
ATOM 975 O O . THR B 1 29 ? -23.577 -30.076 1.071 1.00 22.22 124 THR B O 1
ATOM 979 N N . VAL B 1 30 ? -21.836 -31.160 0.150 1.00 22.13 125 VAL B N 1
ATOM 980 C CA . VAL B 1 30 ? -22.664 -32.142 -0.509 1.00 21.91 125 VAL B CA 1
ATOM 981 C C . VAL B 1 30 ? -22.144 -33.522 -0.170 1.00 21.96 125 VAL B C 1
ATOM 982 O O . VAL B 1 30 ? -20.977 -33.680 0.176 1.00 22.03 125 VAL B O 1
ATOM 986 N N . LEU B 1 31 ? -23.018 -34.510 -0.289 1.00 21.89 126 LEU B N 1
ATOM 987 C CA . LEU B 1 31 ? -22.624 -35.891 -0.137 0.50 23.33 126 LEU B CA 1
ATOM 988 C C . LEU B 1 31 ? -22.132 -36.315 -1.496 1.00 23.05 126 LEU B C 1
ATOM 989 O O . LEU B 1 31 ? -22.909 -36.385 -2.430 1.00 25.30 126 LEU B O 1
ATOM 994 N N . PHE B 1 32 ? -20.832 -36.534 -1.634 1.00 22.78 127 PHE B N 1
ATOM 995 C CA . PHE B 1 32 ? -20.268 -36.937 -2.906 1.00 23.07 127 PHE B CA 1
ATOM 996 C C . PHE B 1 32 ? -20.186 -38.463 -2.960 1.00 23.85 127 PHE B C 1
ATOM 997 O O . PHE B 1 32 ? -19.509 -39.072 -2.148 1.00 24.21 127 PHE B O 1
ATOM 1005 N N . ARG B 1 33 ? -20.898 -39.070 -3.912 1.00 25.24 128 ARG B N 1
ATOM 1006 C CA . ARG B 1 33 ? -20.898 -40.527 -4.088 1.00 25.35 128 ARG B CA 1
ATOM 1007 C C . ARG B 1 33 ? -20.154 -40.907 -5.372 1.00 24.20 128 ARG B C 1
ATOM 1008 O O . ARG B 1 33 ? -20.391 -40.321 -6.439 1.00 22.77 128 ARG B O 1
ATOM 1016 N N . TYR B 1 34 ? -19.284 -41.911 -5.280 1.00 22.87 129 TYR B N 1
ATOM 1017 C CA . TYR B 1 34 ? -18.513 -42.360 -6.432 1.00 22.13 129 TYR B CA 1
ATOM 1018 C C . TYR B 1 34 ? -18.326 -43.882 -6.483 1.00 22.70 129 TYR B C 1
ATOM 1019 O O . TYR B 1 34 ? -18.712 -44.591 -5.560 1.00 23.09 129 TYR B O 1
ATOM 1028 N N . CYS B 1 35 ? -17.770 -44.364 -7.591 1.00 21.74 130 CYS B N 1
ATOM 1029 C CA . CYS B 1 35 ? -17.618 -45.794 -7.842 1.00 23.11 130 CYS B CA 1
ATOM 1030 C C . CYS B 1 35 ? -16.156 -46.199 -7.731 1.00 23.16 130 CYS B C 1
ATOM 1031 O O . CYS B 1 35 ? -15.311 -45.633 -8.410 1.00 21.18 130 CYS B O 1
ATOM 1034 N N . ALA B 1 36 ? -15.889 -47.167 -6.856 1.00 23.71 131 ALA B N 1
ATOM 1035 C CA . ALA B 1 36 ? -14.547 -47.689 -6.634 1.00 25.77 131 ALA B CA 1
ATOM 1036 C C . ALA B 1 36 ? -14.588 -49.184 -6.268 1.00 25.07 131 ALA B C 1
ATOM 1037 O O . ALA B 1 36 ? -15.627 -49.724 -5.895 1.00 24.73 131 ALA B O 1
ATOM 1039 N N . GLY B 1 37 ? -13.441 -49.835 -6.372 1.00 27.13 132 GLY B N 1
ATOM 1040 C CA . GLY B 1 37 ? -13.310 -51.250 -5.994 1.00 28.14 132 GLY B CA 1
ATOM 1041 C C . GLY B 1 37 ? -12.881 -52.161 -7.128 1.00 28.87 132 GLY B C 1
ATOM 1042 O O . GLY B 1 37 ? -12.685 -51.715 -8.253 1.00 28.60 132 GLY B O 1
ATOM 1043 N N . ALA B 1 38 ? -12.756 -53.449 -6.814 1.00 29.98 133 ALA B N 1
ATOM 1044 C CA . ALA B 1 38 ? -12.233 -54.449 -7.746 1.00 28.56 133 ALA B CA 1
ATOM 1045 C C . ALA B 1 38 ? -13.330 -55.123 -8.571 1.00 28.23 133 ALA B C 1
ATOM 1046 O O . ALA B 1 38 ? -14.466 -55.296 -8.127 1.00 25.16 133 ALA B O 1
ATOM 1048 N N . CYS B 1 39 ? -12.966 -55.497 -9.788 1.00 29.07 134 CYS B N 1
ATOM 1049 C CA . CYS B 1 39 ? -13.809 -56.306 -10.647 1.00 30.09 134 CYS B CA 1
ATOM 1050 C C . CYS B 1 39 ? -13.181 -57.702 -10.725 1.00 32.63 134 CYS B C 1
ATOM 1051 O O . CYS B 1 39 ? -12.247 -57.951 -11.487 1.00 33.14 134 CYS B O 1
ATOM 1054 N N . GLU B 1 40 ? -13.693 -58.607 -9.910 1.00 34.40 135 GLU B N 1
ATOM 1055 C CA . GLU B 1 40 ? -13.083 -59.922 -9.749 1.00 36.80 135 GLU B CA 1
ATOM 1056 C C . GLU B 1 40 ? -13.968 -61.029 -10.315 1.00 31.23 135 GLU B C 1
ATOM 1057 O O . GLU B 1 40 ? -13.627 -62.175 -10.214 1.00 32.09 135 GLU B O 1
ATOM 1063 N N . ALA B 1 41 ? -15.099 -60.694 -10.921 1.00 29.31 136 ALA B N 1
ATOM 1064 C CA . ALA B 1 41 ? -15.941 -61.704 -11.540 1.00 28.96 136 ALA B CA 1
ATOM 1065 C C . ALA B 1 41 ? -15.152 -62.388 -12.648 1.00 27.29 136 ALA B C 1
ATOM 1066 O O . ALA B 1 41 ? -14.227 -61.799 -13.196 1.00 25.01 136 ALA B O 1
ATOM 1068 N N . ALA B 1 42 ? -15.499 -63.641 -12.932 1.00 25.39 137 ALA B N 1
ATOM 1069 C CA . ALA B 1 42 ? -14.901 -64.374 -14.035 1.00 23.85 137 ALA B CA 1
ATOM 1070 C C . ALA B 1 42 ? -15.049 -63.583 -15.324 1.00 23.37 137 ALA B C 1
ATOM 1071 O O . ALA B 1 42 ? -16.083 -63.005 -15.585 1.00 21.89 137 ALA B O 1
ATOM 1073 N N . ALA B 1 43 ? -14.015 -63.614 -16.145 1.00 23.88 138 ALA B N 1
ATOM 1074 C CA . ALA B 1 43 ? -14.011 -62.914 -17.409 1.00 25.07 138 ALA B CA 1
ATOM 1075 C C . ALA B 1 43 ? -15.144 -63.342 -18.345 1.00 24.64 138 ALA B C 1
ATOM 1076 O O . ALA B 1 43 ? -15.460 -64.514 -18.447 1.00 26.68 138 ALA B O 1
ATOM 1078 N N . ARG B 1 44 ? -15.752 -62.370 -19.007 1.00 24.62 139 ARG B N 1
ATOM 1079 C CA . ARG B 1 44 ? -16.663 -62.614 -20.127 1.00 25.22 139 ARG B CA 1
ATOM 1080 C C . ARG B 1 44 ? -15.986 -63.343 -21.268 1.00 23.38 139 ARG B C 1
ATOM 1081 O O . ARG B 1 44 ? -14.797 -63.169 -21.496 1.00 22.64 139 ARG B O 1
ATOM 1089 N N . VAL B 1 45 ? -16.761 -64.078 -22.056 1.00 22.88 140 VAL B N 1
ATOM 1090 C CA . VAL B 1 45 ? -16.192 -64.701 -23.267 1.00 23.30 140 VAL B CA 1
ATOM 1091 C C . VAL B 1 45 ? -15.636 -63.657 -24.236 1.00 21.94 140 VAL B C 1
ATOM 1092 O O . VAL B 1 45 ? -14.596 -63.866 -24.830 1.00 21.42 140 VAL B O 1
ATOM 1096 N N . TYR B 1 46 ? -16.307 -62.513 -24.351 1.00 21.61 141 TYR B N 1
ATOM 1097 C CA . TYR B 1 46 ? -15.786 -61.385 -25.133 1.00 21.85 141 TYR B CA 1
ATOM 1098 C C . TYR B 1 46 ? -14.380 -60.987 -24.737 1.00 21.46 141 TYR B C 1
ATOM 1099 O O . TYR B 1 46 ? -13.484 -60.914 -25.575 1.00 22.02 141 TYR B O 1
ATOM 1108 N N . ASP B 1 47 ? -14.184 -60.725 -23.454 1.00 23.20 142 ASP B N 1
ATOM 1109 C CA . ASP B 1 47 ? -12.861 -60.343 -22.946 1.00 23.31 142 ASP B CA 1
ATOM 1110 C C . ASP B 1 47 ? -11.818 -61.424 -23.094 1.00 24.16 142 ASP B C 1
ATOM 1111 O O . ASP B 1 47 ? -10.670 -61.129 -23.398 1.00 25.59 142 ASP B O 1
ATOM 1116 N N . LEU B 1 48 ? -12.203 -62.683 -22.900 1.00 25.43 143 LEU B N 1
ATOM 1117 C CA . LEU B 1 48 ? -11.261 -63.785 -23.120 1.00 25.84 143 LEU B CA 1
ATOM 1118 C C . LEU B 1 48 ? -10.834 -63.859 -24.591 1.00 24.53 143 LEU B C 1
ATOM 1119 O O . LEU B 1 48 ? -9.647 -63.973 -24.901 1.00 22.89 143 LEU B O 1
ATOM 1124 N N . GLY B 1 49 ? -11.796 -63.753 -25.503 1.00 23.91 144 GLY B N 1
ATOM 1125 C CA . GLY B 1 49 ? -11.462 -63.742 -26.919 1.00 23.82 144 GLY B CA 1
ATOM 1126 C C . GLY B 1 49 ? -10.578 -62.569 -27.269 1.00 25.24 144 GLY B C 1
ATOM 1127 O O . GLY B 1 49 ? -9.589 -62.705 -27.994 1.00 24.28 144 GLY B O 1
ATOM 1128 N N . LEU B 1 50 ? -10.943 -61.400 -26.756 1.00 26.96 145 LEU B N 1
ATOM 1129 C CA . LEU B 1 50 ? -10.200 -60.179 -27.045 1.00 28.91 145 LEU B CA 1
ATOM 1130 C C . LEU B 1 50 ? -8.762 -60.260 -26.517 1.00 31.79 145 LEU B C 1
ATOM 1131 O O . LEU B 1 50 ? -7.822 -59.895 -27.221 1.00 31.86 145 LEU B O 1
ATOM 1136 N N . ARG B 1 51 ? -8.582 -60.768 -25.299 1.00 34.24 146 ARG B N 1
ATOM 1137 C CA . ARG B 1 51 ? -7.235 -60.962 -24.760 1.00 36.19 146 ARG B CA 1
ATOM 1138 C C . ARG B 1 51 ? -6.411 -61.834 -25.670 1.00 35.05 146 ARG B C 1
ATOM 1139 O O . ARG B 1 51 ? -5.256 -61.529 -25.963 1.00 36.18 146 ARG B O 1
ATOM 1147 N N . ARG B 1 52 ? -6.985 -62.958 -26.072 1.00 34.18 147 ARG B N 1
ATOM 1148 C CA . ARG B 1 52 ? -6.238 -63.910 -26.856 1.00 33.33 147 ARG B CA 1
ATOM 1149 C C . ARG B 1 52 ? -5.815 -63.270 -28.173 1.00 32.04 147 ARG B C 1
ATOM 1150 O O . ARG B 1 52 ? -4.658 -63.381 -28.577 1.00 29.94 147 ARG B O 1
ATOM 1158 N N . LEU B 1 53 ? -6.744 -62.587 -28.829 1.00 30.37 148 LEU B N 1
ATOM 1159 C CA . LEU B 1 53 ? -6.447 -61.930 -30.103 1.00 31.28 148 LEU B CA 1
ATOM 1160 C C . LEU B 1 53 ? -5.377 -60.836 -29.973 1.00 34.66 148 LEU B C 1
ATOM 1161 O O . LEU B 1 53 ? -4.478 -60.727 -30.819 1.00 31.32 148 LEU B O 1
ATOM 1166 N N . ARG B 1 54 ? -5.492 -60.027 -28.919 1.00 37.91 149 ARG B N 1
ATOM 1167 C CA . ARG B 1 54 ? -4.469 -59.035 -28.592 1.00 43.23 149 ARG B CA 1
ATOM 1168 C C . ARG B 1 54 ? -3.100 -59.677 -28.458 1.00 44.14 149 ARG B C 1
ATOM 1169 O O . ARG B 1 54 ? -2.147 -59.243 -29.096 1.00 47.74 149 ARG B O 1
ATOM 1177 N N . GLN B 1 55 ? -3.016 -60.720 -27.642 1.00 49.49 150 GLN B N 1
ATOM 1178 C CA . GLN B 1 55 ? -1.753 -61.438 -27.396 1.00 52.96 150 GLN B CA 1
ATOM 1179 C C . GLN B 1 55 ? -1.137 -62.012 -28.672 1.00 54.63 150 GLN B C 1
ATOM 1180 O O . GLN B 1 55 ? 0.080 -61.995 -28.839 1.00 58.15 150 GLN B O 1
ATOM 1186 N N . ARG B 1 56 ? -1.984 -62.484 -29.582 1.00 56.36 151 ARG B N 1
ATOM 1187 C CA . ARG B 1 56 ? -1.532 -63.042 -30.857 1.00 58.05 151 ARG B CA 1
ATOM 1188 C C . ARG B 1 56 ? -1.237 -61.939 -31.897 1.00 56.19 151 ARG B C 1
ATOM 1189 O O . ARG B 1 56 ? -1.097 -62.226 -33.082 1.00 55.94 151 ARG B O 1
ATOM 1197 N N . ARG B 1 57 ? -1.124 -60.688 -31.432 1.00 56.07 152 ARG B N 1
ATOM 1198 C CA . ARG B 1 57 ? -0.916 -59.491 -32.275 1.00 55.56 152 ARG B CA 1
ATOM 1199 C C . ARG B 1 57 ? -1.855 -59.368 -33.497 1.00 53.53 152 ARG B C 1
ATOM 1200 O O . ARG B 1 57 ? -1.456 -58.896 -34.563 1.00 52.82 152 ARG B O 1
ATOM 1208 N N . ARG B 1 58 ? -3.115 -59.760 -33.310 1.00 50.51 153 ARG B N 1
ATOM 1209 C CA . ARG B 1 58 ? -4.119 -59.754 -34.378 1.00 47.62 153 ARG B CA 1
ATOM 1210 C C . ARG B 1 58 ? -4.923 -58.457 -34.447 1.00 48.80 153 ARG B C 1
ATOM 1211 O O . ARG B 1 58 ? -5.707 -58.274 -35.378 1.00 46.72 153 ARG B O 1
ATOM 1219 N N . LEU B 1 59 ? -4.747 -57.567 -33.474 1.00 48.24 154 LEU B N 1
ATOM 1220 C CA . LEU B 1 59 ? -5.546 -56.343 -33.408 1.00 52.14 154 LEU B CA 1
ATOM 1221 C C . LEU B 1 59 ? -4.815 -55.144 -33.998 1.00 57.36 154 LEU B C 1
ATOM 1222 O O . LEU B 1 59 ? -3.594 -55.173 -34.160 1.00 61.16 154 LEU B O 1
ATOM 1227 N N . ARG B 1 60 ? -5.567 -54.091 -34.320 1.00 58.47 155 ARG B N 1
ATOM 1228 C CA . ARG B 1 60 ? -4.969 -52.898 -34.902 1.00 60.50 155 ARG B CA 1
ATOM 1229 C C . ARG B 1 60 ? -4.442 -52.051 -33.753 1.00 61.78 155 ARG B C 1
ATOM 1230 O O . ARG B 1 60 ? -5.132 -51.896 -32.741 1.00 60.80 155 ARG B O 1
ATOM 1238 N N . ARG B 1 61 ? -3.226 -51.517 -33.894 1.00 60.47 156 ARG B N 1
ATOM 1239 C CA . ARG B 1 61 ? -2.571 -50.820 -32.776 1.00 59.94 156 ARG B CA 1
ATOM 1240 C C . ARG B 1 61 ? -3.409 -49.630 -32.312 1.00 54.76 156 ARG B C 1
ATOM 1241 O O . ARG B 1 61 ? -3.672 -48.695 -33.066 1.00 56.45 156 ARG B O 1
ATOM 1249 N N . GLU B 1 62 ? -3.830 -49.692 -31.056 1.00 48.80 157 GLU B N 1
ATOM 1250 C CA . GLU B 1 62 ? -4.903 -48.856 -30.543 1.00 43.20 157 GLU B CA 1
ATOM 1251 C C . GLU B 1 62 ? -5.128 -49.264 -29.100 1.00 40.57 157 GLU B C 1
ATOM 1252 O O . GLU B 1 62 ? -4.727 -50.361 -28.703 1.00 37.15 157 GLU B O 1
ATOM 1258 N N . ARG B 1 63 ? -5.774 -48.411 -28.311 1.00 37.41 158 ARG B N 1
ATOM 1259 C CA . ARG B 1 63 ? -6.093 -48.794 -26.937 1.00 37.19 158 ARG B CA 1
ATOM 1260 C C . ARG B 1 63 ? -7.287 -49.753 -26.962 1.00 34.71 158 ARG B C 1
ATOM 1261 O O . ARG B 1 63 ? -8.362 -49.422 -27.461 1.00 35.21 158 ARG B O 1
ATOM 1269 N N . VAL B 1 64 ? -7.067 -50.941 -26.418 1.00 33.46 159 VAL B N 1
ATOM 1270 C CA . VAL B 1 64 ? -8.045 -52.016 -26.433 1.00 33.60 159 VAL B CA 1
ATOM 1271 C C . VAL B 1 64 ? -8.217 -52.535 -25.010 1.00 31.60 159 VAL B C 1
ATOM 1272 O O . VAL B 1 64 ? -7.288 -53.113 -24.457 1.00 32.58 159 VAL B O 1
ATOM 1276 N N . ARG B 1 65 ? -9.395 -52.334 -24.423 1.00 30.13 160 ARG B N 1
ATOM 1277 C CA . ARG B 1 65 ? -9.678 -52.801 -23.050 1.00 29.04 160 ARG B CA 1
ATOM 1278 C C . ARG B 1 65 ? -10.336 -54.176 -23.044 1.00 28.57 160 ARG B C 1
ATOM 1279 O O . ARG B 1 65 ? -11.439 -54.347 -23.560 1.00 26.68 160 ARG B O 1
ATOM 1287 N N . ALA B 1 66 ? -9.648 -55.148 -22.449 1.00 29.02 161 ALA B N 1
ATOM 1288 C CA . ALA B 1 66 ? -10.100 -56.537 -22.438 1.00 28.51 161 ALA B CA 1
ATOM 1289 C C . ALA B 1 66 ? -10.373 -56.979 -21.008 1.00 29.05 161 ALA B C 1
ATOM 1290 O O . ALA B 1 66 ? -10.169 -58.134 -20.654 1.00 27.06 161 ALA B O 1
ATOM 1292 N N . GLN B 1 67 ? -10.891 -56.046 -20.219 1.00 29.12 162 GLN B N 1
ATOM 1293 C CA . GLN B 1 67 ? -11.082 -56.213 -18.811 1.00 29.47 162 GLN B CA 1
ATOM 1294 C C . GLN B 1 67 ? -12.049 -55.107 -18.400 1.00 27.86 162 GLN B C 1
ATOM 1295 O O . GLN B 1 67 ? -11.951 -53.989 -18.904 1.00 25.39 162 GLN B O 1
ATOM 1301 N N . PRO B 1 68 ? -13.014 -55.423 -17.519 1.00 25.72 163 PRO B N 1
ATOM 1302 C CA . PRO B 1 68 ? -14.017 -54.418 -17.176 1.00 24.56 163 PRO B CA 1
ATOM 1303 C C . PRO B 1 68 ? -13.461 -53.296 -16.322 1.00 24.17 163 PRO B C 1
ATOM 1304 O O . PRO B 1 68 ? -12.414 -53.465 -15.680 1.00 23.59 163 PRO B O 1
ATOM 1308 N N . CYS B 1 69 ? -14.187 -52.177 -16.316 1.00 23.03 164 CYS B N 1
ATOM 1309 C CA . CYS B 1 69 ? -13.881 -51.031 -15.467 1.00 23.75 164 CYS B CA 1
ATOM 1310 C C . CYS B 1 69 ? -14.998 -50.791 -14.458 1.00 23.01 164 CYS B C 1
ATOM 1311 O O . CYS B 1 69 ? -16.172 -50.802 -14.817 1.00 24.15 164 CYS B O 1
ATOM 1314 N N . CYS B 1 70 ? -14.627 -50.546 -13.203 1.00 22.74 165 CYS B N 1
ATOM 1315 C CA . CYS B 1 70 ? -15.569 -50.099 -12.179 1.00 22.76 165 CYS B CA 1
ATOM 1316 C C . CYS B 1 70 ? -15.925 -48.617 -12.404 1.00 21.76 165 CYS B C 1
ATOM 1317 O O . CYS B 1 70 ? -15.117 -47.715 -12.147 1.00 20.45 165 CYS B O 1
ATOM 1320 N N . ARG B 1 71 ? -17.132 -48.391 -12.897 1.00 21.14 166 ARG B N 1
ATOM 1321 C CA . ARG B 1 71 ? -17.580 -47.069 -13.290 1.00 21.21 166 ARG B CA 1
ATOM 1322 C C . ARG B 1 71 ? -19.045 -46.928 -12.983 1.00 21.57 166 ARG B C 1
ATOM 1323 O O . ARG B 1 71 ? -19.748 -47.933 -12.811 1.00 22.28 166 ARG B O 1
ATOM 1331 N N . PRO B 1 72 ? -19.528 -45.668 -12.930 1.00 22.49 167 PRO B N 1
ATOM 1332 C CA . PRO B 1 72 ? -20.942 -45.453 -12.735 1.00 22.04 167 PRO B CA 1
ATOM 1333 C C . PRO B 1 72 ? -21.757 -45.874 -13.961 1.00 22.41 167 PRO B C 1
ATOM 1334 O O . PRO B 1 72 ? -21.302 -45.734 -15.088 1.00 20.86 167 PRO B O 1
ATOM 1338 N N . THR B 1 73 ? -22.941 -46.402 -13.710 1.00 22.75 168 THR B N 1
ATOM 1339 C CA . THR B 1 73 ? -23.895 -46.717 -14.763 1.00 25.64 168 THR B CA 1
ATOM 1340 C C . THR B 1 73 ? -25.114 -45.818 -14.639 1.00 25.63 168 THR B C 1
ATOM 1341 O O . THR B 1 73 ? -25.955 -45.794 -15.516 1.00 25.97 168 THR B O 1
ATOM 1345 N N . ALA B 1 74 ? -25.221 -45.102 -13.522 1.00 25.89 169 ALA B N 1
ATOM 1346 C CA . ALA B 1 74 ? -26.216 -44.051 -13.379 1.00 25.14 169 ALA B CA 1
ATOM 1347 C C . ALA B 1 74 ? -25.647 -42.954 -12.493 1.00 24.98 169 ALA B C 1
ATOM 1348 O O . ALA B 1 74 ? -24.788 -43.224 -11.656 1.00 22.85 169 ALA B O 1
ATOM 1350 N N . TYR B 1 75 ? -26.156 -41.732 -12.677 1.00 24.22 170 TYR B N 1
ATOM 1351 C CA . TYR B 1 75 ? -25.693 -40.551 -11.954 1.00 22.95 170 TYR B CA 1
ATOM 1352 C C . TYR B 1 75 ? -26.805 -39.839 -11.179 1.00 23.70 170 TYR B C 1
ATOM 1353 O O . TYR B 1 75 ? -27.989 -39.968 -11.489 1.00 23.16 170 TYR B O 1
ATOM 1362 N N . GLU B 1 76 ? -26.396 -39.115 -10.138 1.00 23.23 171 GLU B N 1
ATOM 1363 C CA . GLU B 1 76 ? -27.271 -38.227 -9.403 1.00 23.40 171 GLU B CA 1
ATOM 1364 C C . GLU B 1 76 ? -27.994 -37.278 -10.369 1.00 22.88 171 GLU B C 1
ATOM 1365 O O . GLU B 1 76 ? -27.426 -36.778 -11.328 1.00 22.25 171 GLU B O 1
ATOM 1371 N N . ASP B 1 77 ? -29.273 -37.093 -10.099 1.00 23.71 172 ASP B N 1
ATOM 1372 C CA . ASP B 1 77 ? -30.142 -36.234 -10.866 1.00 25.88 172 ASP B CA 1
ATOM 1373 C C . ASP B 1 77 ? -29.657 -34.770 -10.763 1.00 23.36 172 ASP B C 1
ATOM 1374 O O . ASP B 1 77 ? -29.237 -34.146 -11.752 1.00 21.52 172 ASP B O 1
ATOM 1379 N N . GLU B 1 78 ? -29.661 -34.247 -9.545 1.00 21.10 173 GLU B N 1
ATOM 1380 C CA . GLU B 1 78 ? -29.207 -32.878 -9.306 1.00 21.69 173 GLU B CA 1
ATOM 1381 C C . GLU B 1 78 ? -28.927 -32.627 -7.830 1.00 19.97 173 GLU B C 1
ATOM 1382 O O . GLU B 1 78 ? -29.419 -33.342 -6.961 1.00 19.34 173 GLU B O 1
ATOM 1388 N N . VAL B 1 79 ? -28.130 -31.605 -7.551 1.00 18.80 174 VAL B N 1
ATOM 1389 C CA . VAL B 1 79 ? -27.947 -31.129 -6.188 1.00 18.17 174 VAL B CA 1
ATOM 1390 C C . VAL B 1 79 ? -27.734 -29.618 -6.275 1.00 17.98 174 VAL B C 1
ATOM 1391 O O . VAL B 1 79 ? -27.232 -29.112 -7.264 1.00 17.55 174 VAL B O 1
ATOM 1395 N N . SER B 1 80 ? -28.138 -28.887 -5.254 1.00 17.88 175 SER B N 1
ATOM 1396 C CA . SER B 1 80 ? -28.084 -27.440 -5.352 1.00 16.96 175 SER B CA 1
ATOM 1397 C C . SER B 1 80 ? -27.415 -26.843 -4.147 1.00 17.44 175 SER B C 1
ATOM 1398 O O . SER B 1 80 ? -27.268 -27.494 -3.123 1.00 18.24 175 SER B O 1
ATOM 1401 N N . PHE B 1 81 ? -27.027 -25.582 -4.277 1.00 17.02 176 PHE B N 1
ATOM 1402 C CA . PHE B 1 81 ? -26.428 -24.872 -3.185 1.00 18.05 176 PHE B CA 1
ATOM 1403 C C . PHE B 1 81 ? -26.402 -23.368 -3.461 1.00 17.74 176 PHE B C 1
ATOM 1404 O O . PHE B 1 81 ? -26.492 -22.924 -4.611 1.00 16.61 176 PHE B O 1
ATOM 1412 N N . LEU B 1 82 ? -26.280 -22.613 -2.382 1.00 19.29 177 LEU B N 1
ATOM 1413 C CA . LEU B 1 82 ? -26.105 -21.160 -2.423 1.00 20.10 177 LEU B CA 1
ATOM 1414 C C . LEU B 1 82 ? -24.611 -20.836 -2.317 1.00 20.87 177 LEU B C 1
ATOM 1415 O O . LEU B 1 82 ? -23.919 -21.372 -1.454 1.00 20.98 177 LEU B O 1
ATOM 1420 N N . ASP B 1 83 ? -24.134 -19.943 -3.178 1.00 21.62 178 ASP B N 1
ATOM 1421 C CA . ASP B 1 83 ? -22.737 -19.525 -3.142 1.00 21.81 178 ASP B CA 1
ATOM 1422 C C . ASP B 1 83 ? -22.513 -18.253 -2.302 1.00 23.79 178 ASP B C 1
ATOM 1423 O O . ASP B 1 83 ? -23.462 -17.708 -1.716 1.00 21.78 178 ASP B O 1
ATOM 1428 N N . ALA B 1 84 ? -21.247 -17.828 -2.216 1.00 24.31 179 ALA B N 1
ATOM 1429 C CA . ALA B 1 84 ? -20.833 -16.706 -1.353 1.00 25.72 179 ALA B CA 1
ATOM 1430 C C . ALA B 1 84 ? -21.348 -15.353 -1.852 1.00 26.24 179 ALA B C 1
ATOM 1431 O O . ALA B 1 84 ? -21.386 -14.411 -1.100 1.00 24.62 179 ALA B O 1
ATOM 1433 N N . HIS B 1 85 ? -21.750 -15.264 -3.111 1.00 27.32 180 HIS B N 1
ATOM 1434 C CA . HIS B 1 85 ? -22.351 -14.037 -3.632 1.00 31.25 180 HIS B CA 1
ATOM 1435 C C . HIS B 1 85 ? -23.872 -14.112 -3.598 1.00 30.45 180 HIS B C 1
ATOM 1436 O O . HIS B 1 85 ? -24.533 -13.372 -4.293 1.00 29.29 180 HIS B O 1
ATOM 1443 N N . SER B 1 86 ? -24.419 -15.039 -2.817 1.00 31.53 181 SER B N 1
ATOM 1444 C CA . SER B 1 86 ? -25.864 -15.208 -2.690 1.00 31.71 181 SER B CA 1
ATOM 1445 C C . SER B 1 86 ? -26.574 -15.580 -3.992 1.00 31.04 181 SER B C 1
ATOM 1446 O O . SER B 1 86 ? -27.701 -15.156 -4.226 1.00 31.97 181 SER B O 1
ATOM 1449 N N . ARG B 1 87 ? -25.923 -16.369 -4.833 1.00 28.76 182 ARG B N 1
ATOM 1450 C CA . ARG B 1 87 ? -26.545 -16.927 -6.021 1.00 28.96 182 ARG B CA 1
ATOM 1451 C C . ARG B 1 87 ? -26.637 -18.444 -5.870 1.00 24.94 182 ARG B C 1
ATOM 1452 O O . ARG B 1 87 ? -25.697 -19.088 -5.390 1.00 23.20 182 ARG B O 1
ATOM 1460 N N . TYR B 1 88 ? -27.767 -19.003 -6.290 1.00 21.91 183 TYR B N 1
ATOM 1461 C CA . TYR B 1 88 ? -28.000 -20.453 -6.232 1.00 20.97 183 TYR B CA 1
ATOM 1462 C C . TYR B 1 88 ? -27.467 -21.122 -7.476 1.00 19.84 183 TYR B C 1
ATOM 1463 O O . TYR B 1 88 ? -27.502 -20.537 -8.542 1.00 20.73 183 TYR B O 1
ATOM 1472 N N . HIS B 1 89 ? -26.996 -22.361 -7.328 1.00 19.82 184 HIS B N 1
ATOM 1473 C CA . HIS B 1 89 ? -26.573 -23.183 -8.440 1.00 19.28 184 HIS B CA 1
ATOM 1474 C C . HIS B 1 89 ? -27.164 -24.567 -8.302 1.00 18.39 184 HIS B C 1
ATOM 1475 O O . HIS B 1 89 ? -27.410 -25.034 -7.206 1.00 19.88 184 HIS B O 1
ATOM 1482 N N . THR B 1 90 ? -27.415 -25.204 -9.431 1.00 18.21 185 THR B N 1
ATOM 1483 C CA . THR B 1 90 ? -27.833 -26.593 -9.487 1.00 19.82 185 THR B CA 1
ATOM 1484 C C . THR B 1 90 ? -26.869 -27.335 -10.421 1.00 20.68 185 THR B C 1
ATOM 1485 O O . THR B 1 90 ? -26.637 -26.883 -11.563 1.00 20.09 185 THR B O 1
ATOM 1489 N N . VAL B 1 91 ? -26.314 -28.454 -9.932 1.00 20.35 186 VAL B N 1
ATOM 1490 C CA . VAL B 1 91 ? -25.354 -29.253 -10.700 1.00 21.14 186 VAL B CA 1
ATOM 1491 C C . VAL B 1 91 ? -25.963 -30.619 -10.962 1.00 20.60 186 VAL B C 1
ATOM 1492 O O . VAL B 1 91 ? -26.508 -31.224 -10.054 1.00 19.18 186 VAL B O 1
ATOM 1496 N N . HIS B 1 92 ? -25.874 -31.063 -12.217 1.00 21.08 187 HIS B N 1
ATOM 1497 C CA . HIS B 1 92 ? -26.408 -32.343 -12.649 1.00 21.59 187 HIS B CA 1
ATOM 1498 C C . HIS B 1 92 ? -25.312 -33.395 -12.785 1.00 20.91 187 HIS B C 1
ATOM 1499 O O . HIS B 1 92 ? -24.214 -33.096 -13.253 1.00 19.57 187 HIS B O 1
ATOM 1506 N N . GLU B 1 93 ? -25.620 -34.612 -12.344 1.00 20.56 188 GLU B N 1
ATOM 1507 C CA . GLU B 1 93 ? -24.740 -35.759 -12.486 1.00 21.02 188 GLU B CA 1
ATOM 1508 C C . GLU B 1 93 ? -23.399 -35.543 -11.797 1.00 20.76 188 GLU B C 1
ATOM 1509 O O . GLU B 1 93 ? -22.359 -35.989 -12.278 1.00 20.69 188 GLU B O 1
ATOM 1515 N N . LEU B 1 94 ? -23.426 -34.856 -10.656 1.00 21.11 189 LEU B N 1
ATOM 1516 C CA . LEU B 1 94 ? -22.184 -34.632 -9.906 1.00 21.55 189 LEU B CA 1
ATOM 1517 C C . LEU B 1 94 ? -21.663 -35.931 -9.296 1.00 21.08 189 LEU B C 1
ATOM 1518 O O . LEU B 1 94 ? -20.486 -36.229 -9.400 1.00 21.14 189 LEU B O 1
ATOM 1523 N N . SER B 1 95 ? -22.554 -36.666 -8.646 1.00 20.26 190 SER B N 1
ATOM 1524 C CA . SER B 1 95 ? -22.244 -37.921 -7.980 1.00 20.57 190 SER B CA 1
ATOM 1525 C C . SER B 1 95 ? -22.729 -39.105 -8.792 1.00 21.71 190 SER B C 1
ATOM 1526 O O . SER B 1 95 ? -23.670 -38.985 -9.572 1.00 22.58 190 SER B O 1
ATOM 1529 N N . ALA B 1 96 ? -22.096 -40.255 -8.584 1.00 22.88 191 ALA B N 1
ATOM 1530 C CA . ALA B 1 96 ? -22.624 -41.528 -9.081 1.00 23.24 191 ALA B CA 1
ATOM 1531 C C . ALA B 1 96 ? -23.870 -41.942 -8.296 1.00 24.32 191 ALA B C 1
ATOM 1532 O O . ALA B 1 96 ? -23.972 -41.672 -7.094 1.00 23.60 191 ALA B O 1
ATOM 1534 N N . ARG B 1 97 ? -24.806 -42.613 -8.965 1.00 25.41 192 ARG B N 1
ATOM 1535 C CA . ARG B 1 97 ? -25.968 -43.201 -8.283 1.00 27.66 192 ARG B CA 1
ATOM 1536 C C . ARG B 1 97 ? -25.931 -44.728 -8.287 1.00 28.00 192 ARG B C 1
ATOM 1537 O O . ARG B 1 97 ? -26.462 -45.336 -7.385 1.00 27.13 192 ARG B O 1
ATOM 1545 N N . GLU B 1 98 ? -25.335 -45.336 -9.316 1.00 29.93 193 GLU B N 1
ATOM 1546 C CA . GLU B 1 98 ? -25.146 -46.793 -9.383 1.00 30.96 193 GLU B CA 1
ATOM 1547 C C . GLU B 1 98 ? -23.775 -47.085 -9.987 1.00 29.32 193 GLU B C 1
ATOM 1548 O O . GLU B 1 98 ? -23.268 -46.287 -10.786 1.00 26.67 193 GLU B O 1
ATOM 1554 N N . CYS B 1 99 ? -23.194 -48.225 -9.607 1.00 27.29 194 CYS B N 1
ATOM 1555 C CA . CYS B 1 99 ? -21.881 -48.666 -10.083 1.00 27.34 194 CYS B CA 1
ATOM 1556 C C . CYS B 1 99 ? -21.928 -50.093 -10.658 1.00 28.52 194 CYS B C 1
ATOM 1557 O O . CYS B 1 99 ? -22.664 -50.947 -10.165 1.00 27.84 194 CYS B O 1
ATOM 1560 N N . ALA B 1 100 ? -21.122 -50.352 -11.676 1.00 26.84 195 ALA B N 1
ATOM 1561 C CA . ALA B 1 100 ? -20.928 -51.717 -12.142 1.00 26.83 195 ALA B CA 1
ATOM 1562 C C . ALA B 1 100 ? -19.547 -51.860 -12.767 1.00 26.42 195 ALA B C 1
ATOM 1563 O O . ALA B 1 100 ? -18.877 -50.863 -13.054 1.00 24.54 195 ALA B O 1
ATOM 1565 N N . CYS B 1 101 ? -19.133 -53.111 -12.938 1.00 25.79 196 CYS B N 1
ATOM 1566 C CA . CYS B 1 101 ? -17.953 -53.455 -13.703 1.00 26.96 196 CYS B CA 1
ATOM 1567 C C . CYS B 1 101 ? -18.408 -53.578 -15.146 1.00 27.44 196 CYS B C 1
ATOM 1568 O O . CYS B 1 101 ? -19.147 -54.492 -15.496 1.00 26.57 196 CYS B O 1
ATOM 1571 N N . VAL B 1 102 ? -18.007 -52.621 -15.965 1.00 25.66 197 VAL B N 1
ATOM 1572 C CA . VAL B 1 102 ? -18.506 -52.525 -17.325 1.00 27.06 197 VAL B CA 1
ATOM 1573 C C . VAL B 1 102 ? -17.358 -52.892 -18.238 1.00 26.55 197 VAL B C 1
ATOM 1574 O O . VAL B 1 102 ? -17.485 -53.801 -19.047 1.00 27.56 197 VAL B O 1
ATOM 1579 N N . ASN C 2 13 ? -12.509 -76.699 -47.059 1.00 39.00 159 ASN C N 1
ATOM 1580 C CA . ASN C 2 13 ? -13.519 -77.273 -47.994 1.00 36.85 159 ASN C CA 1
ATOM 1581 C C . ASN C 2 13 ? -14.604 -76.252 -48.360 1.00 35.87 159 ASN C C 1
ATOM 1582 O O . ASN C 2 13 ? -14.742 -75.221 -47.697 1.00 33.62 159 ASN C O 1
ATOM 1587 N N . HIS C 2 14 ? -15.373 -76.537 -49.414 1.00 34.56 160 HIS C N 1
ATOM 1588 C CA . HIS C 2 14 ? -16.379 -75.595 -49.900 1.00 32.24 160 HIS C CA 1
ATOM 1589 C C . HIS C 2 14 ? -17.522 -75.352 -48.918 1.00 28.64 160 HIS C C 1
ATOM 1590 O O . HIS C 2 14 ? -18.133 -74.294 -48.926 1.00 26.54 160 HIS C O 1
ATOM 1597 N N . CYS C 2 15 ? -17.834 -76.348 -48.108 1.00 27.63 161 CYS C N 1
ATOM 1598 C CA . CYS C 2 15 ? -18.888 -76.210 -47.108 1.00 28.34 161 CYS C CA 1
ATOM 1599 C C . CYS C 2 15 ? -18.446 -75.306 -45.941 1.00 27.79 161 CYS C C 1
ATOM 1600 O O . CYS C 2 15 ? -19.247 -74.541 -45.430 1.00 25.50 161 CYS C O 1
ATOM 1603 N N . LEU C 2 16 ? -17.172 -75.384 -45.560 1.00 27.70 162 LEU C N 1
ATOM 1604 C CA . LEU C 2 16 ? -16.612 -74.489 -44.549 1.00 29.80 162 LEU C CA 1
ATOM 1605 C C . LEU C 2 16 ? -16.538 -73.064 -45.081 1.00 27.96 162 LEU C C 1
ATOM 1606 O O . LEU C 2 16 ? -16.871 -72.128 -44.368 1.00 26.24 162 LEU C O 1
ATOM 1611 N N . ASP C 2 17 ? -16.159 -72.912 -46.353 1.00 28.01 163 ASP C N 1
ATOM 1612 C CA . ASP C 2 17 ? -16.200 -71.603 -47.024 1.00 28.42 163 ASP C CA 1
ATOM 1613 C C . ASP C 2 17 ? -17.623 -71.009 -47.005 1.00 27.36 163 ASP C C 1
ATOM 1614 O O . ASP C 2 17 ? -17.799 -69.834 -46.737 1.00 25.54 163 ASP C O 1
ATOM 1619 N N . ALA C 2 18 ? -18.628 -71.833 -47.307 1.00 25.39 164 ALA C N 1
ATOM 1620 C CA . ALA C 2 18 ? -20.025 -71.403 -47.272 1.00 23.99 164 ALA C CA 1
ATOM 1621 C C . ALA C 2 18 ? -20.493 -70.924 -45.882 1.00 24.43 164 ALA C C 1
ATOM 1622 O O . ALA C 2 18 ? -21.226 -69.932 -45.769 1.00 24.09 164 ALA C O 1
ATOM 1624 N N . ALA C 2 19 ? -20.114 -71.646 -44.831 1.00 23.87 165 ALA C N 1
ATOM 1625 C CA . ALA C 2 19 ? -20.482 -71.226 -43.477 1.00 23.93 165 ALA C CA 1
ATOM 1626 C C . ALA C 2 19 ? -19.851 -69.871 -43.147 1.00 22.68 165 ALA C C 1
ATOM 1627 O O . ALA C 2 19 ? -20.505 -69.013 -42.564 1.00 22.42 165 ALA C O 1
ATOM 1629 N N . LYS C 2 20 ? -18.594 -69.695 -43.548 1.00 23.81 166 LYS C N 1
ATOM 1630 C CA . LYS C 2 20 ? -17.856 -68.437 -43.393 1.00 25.35 166 LYS C CA 1
ATOM 1631 C C . LYS C 2 20 ? -18.562 -67.255 -44.057 1.00 25.46 166 LYS C C 1
ATOM 1632 O O . LYS C 2 20 ? -18.867 -66.264 -43.389 1.00 27.22 166 LYS C O 1
ATOM 1638 N N . ALA C 2 21 ? -18.859 -67.364 -45.355 1.00 24.20 167 ALA C N 1
ATOM 1639 C CA . ALA C 2 21 ? -19.622 -66.323 -46.042 1.00 23.37 167 ALA C CA 1
ATOM 1640 C C . ALA C 2 21 ? -20.958 -66.017 -45.330 1.00 23.35 167 ALA C C 1
ATOM 1641 O O . ALA C 2 21 ? -21.363 -64.860 -45.221 1.00 23.50 167 ALA C O 1
ATOM 1643 N N . CYS C 2 22 ? -21.641 -67.038 -44.829 1.00 23.02 168 CYS C N 1
ATOM 1644 C CA . CYS C 2 22 ? -22.887 -66.803 -44.102 1.00 23.22 168 CYS C CA 1
ATOM 1645 C C . CYS C 2 22 ? -22.630 -66.021 -42.809 1.00 23.60 168 CYS C C 1
ATOM 1646 O O . CYS C 2 22 ? -23.248 -64.979 -42.569 1.00 22.87 168 CYS C O 1
ATOM 1649 N N . ASN C 2 23 ? -21.706 -66.515 -41.991 1.00 23.41 169 ASN C N 1
ATOM 1650 C CA . ASN C 2 23 ? -21.430 -65.887 -40.687 1.00 23.70 169 ASN C CA 1
ATOM 1651 C C . ASN C 2 23 ? -20.911 -64.432 -40.836 1.00 25.80 169 ASN C C 1
ATOM 1652 O O . ASN C 2 23 ? -21.163 -63.589 -39.969 1.00 26.10 169 ASN C O 1
ATOM 1657 N N . LEU C 2 24 ? -20.221 -64.148 -41.943 1.00 27.04 170 LEU C N 1
ATOM 1658 C CA . LEU C 2 24 ? -19.738 -62.793 -42.247 1.00 28.67 170 LEU C CA 1
ATOM 1659 C C . LEU C 2 24 ? -20.817 -61.835 -42.772 1.00 28.91 170 LEU C C 1
ATOM 1660 O O . LEU C 2 24 ? -20.553 -60.641 -42.949 1.00 29.96 170 LEU C O 1
ATOM 1665 N N . ASN C 2 25 ? -22.015 -62.359 -43.007 1.00 27.64 171 ASN C N 1
ATOM 1666 C CA . ASN C 2 25 ? -23.172 -61.574 -43.409 1.00 28.80 171 ASN C CA 1
ATOM 1667 C C . ASN C 2 25 ? -24.158 -61.505 -42.245 1.00 29.02 171 ASN C C 1
ATOM 1668 O O . ASN C 2 25 ? -24.644 -62.526 -41.785 1.00 26.49 171 ASN C O 1
ATOM 1673 N N . ASP C 2 26 ? -24.458 -60.292 -41.788 1.00 32.28 172 ASP C N 1
ATOM 1674 C CA . ASP C 2 26 ? -25.265 -60.084 -40.580 1.00 33.52 172 ASP C CA 1
ATOM 1675 C C . ASP C 2 26 ? -26.598 -60.797 -40.573 1.00 30.56 172 ASP C C 1
ATOM 1676 O O . ASP C 2 26 ? -26.946 -61.458 -39.605 1.00 29.72 172 ASP C O 1
ATOM 1681 N N . ASN C 2 27 ? -27.348 -60.646 -41.654 1.00 28.91 173 ASN C N 1
ATOM 1682 C CA . ASN C 2 27 ? -28.648 -61.299 -41.786 1.00 29.28 173 ASN C CA 1
ATOM 1683 C C . ASN C 2 27 ? -28.519 -62.835 -41.797 1.00 26.84 173 ASN C C 1
ATOM 1684 O O . ASN C 2 27 ? -29.232 -63.516 -41.058 1.00 25.48 173 ASN C O 1
ATOM 1689 N N . CYS C 2 28 ? -27.607 -63.362 -42.614 1.00 25.84 174 CYS C N 1
ATOM 1690 C CA . CYS C 2 28 ? -27.432 -64.822 -42.726 1.00 26.70 174 CYS C CA 1
ATOM 1691 C C . CYS C 2 28 ? -27.006 -65.376 -41.377 1.00 26.52 174 CYS C C 1
ATOM 1692 O O . CYS C 2 28 ? -27.590 -66.327 -40.876 1.00 26.00 174 CYS C O 1
ATOM 1695 N N . LYS C 2 29 ? -26.011 -64.753 -40.765 1.00 28.03 175 LYS C N 1
ATOM 1696 C CA . LYS C 2 29 ? -25.524 -65.264 -39.498 1.00 29.88 175 LYS C CA 1
ATOM 1697 C C . LYS C 2 29 ? -26.609 -65.278 -38.399 1.00 28.97 175 LYS C C 1
ATOM 1698 O O . LYS C 2 29 ? -26.684 -66.229 -37.626 1.00 27.25 175 LYS C O 1
ATOM 1704 N N . LYS C 2 30 ? -27.480 -64.269 -38.370 1.00 27.32 176 LYS C N 1
ATOM 1705 C CA . LYS C 2 30 ? -28.556 -64.228 -37.382 1.00 28.44 176 LYS C CA 1
ATOM 1706 C C . LYS C 2 30 ? -29.568 -65.326 -37.631 1.00 26.46 176 LYS C C 1
ATOM 1707 O O . LYS C 2 30 ? -30.001 -65.991 -36.695 1.00 24.26 176 LYS C O 1
ATOM 1713 N N . LEU C 2 31 ? -29.989 -65.483 -38.883 1.00 25.78 177 LEU C N 1
ATOM 1714 C CA . LEU C 2 31 ? -31.044 -66.448 -39.196 1.00 25.86 177 LEU C CA 1
ATOM 1715 C C . LEU C 2 31 ? -30.500 -67.878 -39.157 1.00 25.62 177 LEU C C 1
ATOM 1716 O O . LEU C 2 31 ? -31.237 -68.815 -38.838 1.00 26.01 177 LEU C O 1
ATOM 1721 N N . ARG C 2 32 ? -29.214 -68.031 -39.455 1.00 23.99 178 ARG C N 1
ATOM 1722 C CA . ARG C 2 32 ? -28.538 -69.315 -39.301 1.00 24.18 178 ARG C CA 1
ATOM 1723 C C . ARG C 2 32 ? -28.446 -69.671 -37.827 1.00 24.86 178 ARG C C 1
ATOM 1724 O O . ARG C 2 32 ? -28.831 -70.762 -37.433 1.00 23.58 178 ARG C O 1
ATOM 1732 N N . SER C 2 33 ? -27.920 -68.766 -37.005 1.00 25.31 179 SER C N 1
ATOM 1733 C CA . SER C 2 33 ? -27.817 -69.056 -35.569 1.00 26.09 179 SER C CA 1
ATOM 1734 C C . SER C 2 33 ? -29.198 -69.341 -34.967 1.00 26.06 179 SER C C 1
ATOM 1735 O O . SER C 2 33 ? -29.350 -70.227 -34.130 1.00 26.47 179 SER C O 1
ATOM 1738 N N . SER C 2 34 ? -30.210 -68.613 -35.409 1.00 26.57 180 SER C N 1
ATOM 1739 C CA . SER C 2 34 ? -31.539 -68.812 -34.856 1.00 27.56 180 SER C CA 1
ATOM 1740 C C . SER C 2 34 ? -32.035 -70.241 -35.110 1.00 27.73 180 SER C C 1
ATOM 1741 O O . SER C 2 34 ? -32.520 -70.895 -34.186 1.00 26.95 180 SER C O 1
ATOM 1744 N N . TYR C 2 35 ? -31.889 -70.758 -36.335 1.00 25.82 181 TYR C N 1
ATOM 1745 C CA . TYR C 2 35 ? -32.406 -72.109 -36.580 1.00 24.16 181 TYR C CA 1
ATOM 1746 C C . TYR C 2 35 ? -31.522 -73.119 -35.857 1.00 23.61 181 TYR C C 1
ATOM 1747 O O . TYR C 2 35 ? -32.033 -74.077 -35.294 1.00 23.91 181 TYR C O 1
ATOM 1756 N N . ILE C 2 36 ? -30.211 -72.875 -35.810 1.00 23.33 182 ILE C N 1
ATOM 1757 C CA . ILE C 2 36 ? -29.299 -73.768 -35.083 1.00 23.16 182 ILE C CA 1
ATOM 1758 C C . ILE C 2 36 ? -29.636 -73.810 -33.591 1.00 24.88 182 ILE C C 1
ATOM 1759 O O . ILE C 2 36 ? -29.771 -74.894 -33.027 1.00 27.66 182 ILE C O 1
ATOM 1764 N N . SER C 2 37 ? -29.806 -72.661 -32.951 1.00 25.16 183 SER C N 1
ATOM 1765 C CA . SER C 2 37 ? -30.061 -72.667 -31.509 1.00 26.67 183 SER C CA 1
ATOM 1766 C C . SER C 2 37 ? -31.429 -73.272 -31.183 1.00 26.77 183 SER C C 1
ATOM 1767 O O . SER C 2 37 ? -31.540 -74.027 -30.227 1.00 26.91 183 SER C O 1
ATOM 1770 N N . ILE C 2 38 ? -32.447 -73.004 -31.998 1.00 28.30 184 ILE C N 1
ATOM 1771 C CA . ILE C 2 38 ? -33.758 -73.646 -31.806 1.00 30.15 184 ILE C CA 1
ATOM 1772 C C . ILE C 2 38 ? -33.692 -75.152 -32.092 1.00 30.47 184 ILE C C 1
ATOM 1773 O O . ILE C 2 38 ? -34.093 -75.955 -31.268 1.00 32.22 184 ILE C O 1
ATOM 1778 N N . CYS C 2 39 ? -33.179 -75.537 -33.255 1.00 30.03 185 CYS C N 1
ATOM 1779 C CA . CYS C 2 39 ? -33.153 -76.948 -33.628 1.00 29.82 185 CYS C CA 1
ATOM 1780 C C . CYS C 2 39 ? -32.265 -77.801 -32.719 1.00 29.53 185 CYS C C 1
ATOM 1781 O O . CYS C 2 39 ? -32.513 -78.990 -32.567 1.00 31.05 185 CYS C O 1
ATOM 1784 N N . ASN C 2 40 ? -31.228 -77.203 -32.137 1.00 28.00 186 ASN C N 1
ATOM 1785 C CA . ASN C 2 40 ? -30.276 -77.944 -31.317 1.00 28.05 186 ASN C CA 1
ATOM 1786 C C . ASN C 2 40 ? -30.720 -78.096 -29.864 1.00 29.94 186 ASN C C 1
ATOM 1787 O O . ASN C 2 40 ? -30.113 -78.853 -29.129 1.00 30.10 186 ASN C O 1
ATOM 1792 N N . ARG C 2 41 ? -31.761 -77.377 -29.454 1.00 35.03 187 ARG C N 1
ATOM 1793 C CA . ARG C 2 41 ? -32.180 -77.315 -28.040 1.00 41.81 187 ARG C CA 1
ATOM 1794 C C . ARG C 2 41 ? -33.037 -78.516 -27.622 1.00 42.77 187 ARG C C 1
ATOM 1795 O O . ARG C 2 41 ? -34.174 -78.643 -28.073 1.00 41.21 187 ARG C O 1
ATOM 1803 N N . GLU C 2 42 ? -32.494 -79.370 -26.754 1.00 47.35 188 GLU C N 1
ATOM 1804 C CA . GLU C 2 42 ? -33.220 -80.543 -26.225 1.00 51.58 188 GLU C CA 1
ATOM 1805 C C . GLU C 2 42 ? -34.336 -80.146 -25.272 1.00 51.29 188 GLU C C 1
ATOM 1806 O O . GLU C 2 42 ? -34.143 -79.298 -24.415 1.00 51.06 188 GLU C O 1
ATOM 1812 N N . ILE C 2 43 ? -35.497 -80.772 -25.425 1.00 53.17 189 ILE C N 1
ATOM 1813 C CA . ILE C 2 43 ? -36.652 -80.494 -24.564 1.00 56.76 189 ILE C CA 1
ATOM 1814 C C . ILE C 2 43 ? -36.667 -81.442 -23.364 1.00 58.82 189 ILE C C 1
ATOM 1815 O O . ILE C 2 43 ? -36.908 -81.015 -22.235 1.00 62.06 189 ILE C O 1
ATOM 1820 N N . SER C 2 44 ? -36.424 -82.723 -23.622 1.00 59.66 190 SER C N 1
ATOM 1821 C CA . SER C 2 44 ? -36.397 -83.747 -22.575 1.00 64.06 190 SER C CA 1
ATOM 1822 C C . SER C 2 44 ? -35.602 -84.950 -23.088 1.00 65.84 190 SER C C 1
ATOM 1823 O O . SER C 2 44 ? -35.294 -85.028 -24.281 1.00 60.59 190 SER C O 1
ATOM 1826 N N . PRO C 2 45 ? -35.266 -85.898 -22.197 1.00 71.05 191 PRO C N 1
ATOM 1827 C CA . PRO C 2 45 ? -34.526 -87.069 -22.692 1.00 72.13 191 PRO C CA 1
ATOM 1828 C C . PRO C 2 45 ? -35.217 -87.790 -23.853 1.00 69.88 191 PRO C C 1
ATOM 1829 O O . PRO C 2 45 ? -34.550 -88.466 -24.634 1.00 68.25 191 PRO C O 1
ATOM 1833 N N . THR C 2 46 ? -36.536 -87.646 -23.950 1.00 67.87 192 THR C N 1
ATOM 1834 C CA . THR C 2 46 ? -37.331 -88.350 -24.947 1.00 68.96 192 THR C CA 1
ATOM 1835 C C . THR C 2 46 ? -37.709 -87.468 -26.158 1.00 68.60 192 THR C C 1
ATOM 1836 O O . THR C 2 46 ? -38.165 -87.983 -27.183 1.00 68.50 192 THR C O 1
ATOM 1840 N N . GLU C 2 47 ? -37.507 -86.151 -26.045 1.00 64.44 193 GLU C N 1
ATOM 1841 C CA . GLU C 2 47 ? -37.857 -85.205 -27.112 1.00 58.37 193 GLU C CA 1
ATOM 1842 C C . GLU C 2 47 ? -36.643 -84.369 -27.496 1.00 53.03 193 GLU C C 1
ATOM 1843 O O . GLU C 2 47 ? -36.297 -83.417 -26.808 1.00 46.95 193 GLU C O 1
ATOM 1849 N N . ARG C 2 48 ? -36.007 -84.710 -28.608 1.00 50.03 194 ARG C N 1
ATOM 1850 C CA . ARG C 2 48 ? -34.688 -84.152 -28.887 1.00 48.11 194 ARG C CA 1
ATOM 1851 C C . ARG C 2 48 ? -34.750 -82.669 -29.326 1.00 42.72 194 ARG C C 1
ATOM 1852 O O . ARG C 2 48 ? -33.750 -81.965 -29.236 1.00 41.60 194 ARG C O 1
ATOM 1860 N N . CYS C 2 49 ? -35.919 -82.186 -29.746 1.00 39.65 195 CYS C N 1
ATOM 1861 C CA . CYS C 2 49 ? -36.099 -80.756 -30.011 1.00 37.94 195 CYS C CA 1
ATOM 1862 C C . CYS C 2 49 ? -37.557 -80.416 -30.184 1.00 36.33 195 CYS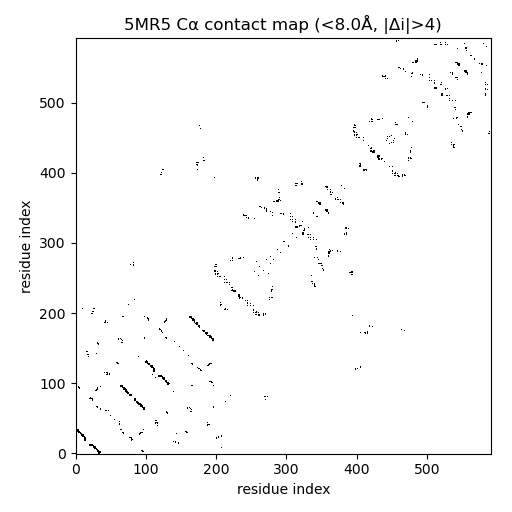 C C 1
ATOM 1863 O O . CYS C 2 49 ? -38.389 -81.308 -30.302 1.00 39.08 195 CYS C O 1
ATOM 1866 N N . ASN C 2 50 ? -37.862 -79.125 -30.211 1.00 35.87 196 ASN C N 1
ATOM 1867 C CA . ASN C 2 50 ? -39.164 -78.660 -30.676 1.00 38.95 196 ASN C CA 1
ATOM 1868 C C . ASN C 2 50 ? -39.134 -78.639 -32.217 1.00 41.81 196 ASN C C 1
ATOM 1869 O O . ASN C 2 50 ? -38.597 -77.721 -32.844 1.00 42.33 196 ASN C O 1
ATOM 1874 N N . ARG C 2 51 ? -39.709 -79.670 -32.818 1.00 44.38 197 ARG C N 1
ATOM 1875 C CA . ARG C 2 51 ? -39.643 -79.848 -34.263 1.00 45.73 197 ARG C CA 1
ATOM 1876 C C . ARG C 2 51 ? -40.359 -78.746 -35.026 1.00 44.26 197 ARG C C 1
ATOM 1877 O O . ARG C 2 51 ? -39.819 -78.199 -35.993 1.00 42.81 197 ARG C O 1
ATOM 1885 N N . ARG C 2 52 ? -41.574 -78.428 -34.595 1.00 41.95 198 ARG C N 1
ATOM 1886 C CA . ARG C 2 52 ? -42.377 -77.415 -35.268 1.00 42.72 198 ARG C CA 1
ATOM 1887 C C . ARG C 2 52 ? -41.586 -76.113 -35.346 1.00 39.16 198 ARG C C 1
ATOM 1888 O O . ARG C 2 52 ? -41.526 -75.468 -36.386 1.00 36.83 198 ARG C O 1
ATOM 1896 N N . LYS C 2 53 ? -40.974 -75.750 -34.229 1.00 36.62 199 LYS C N 1
ATOM 1897 C CA . LYS C 2 53 ? -40.274 -74.477 -34.096 1.00 37.81 199 LYS C CA 1
ATOM 1898 C C . LYS C 2 53 ? -38.994 -74.475 -34.937 1.00 33.86 199 LYS C C 1
ATOM 1899 O O . LYS C 2 53 ? -38.644 -73.481 -35.525 1.00 33.26 199 LYS C O 1
ATOM 1905 N N . CYS C 2 54 ? -38.317 -75.613 -34.978 1.00 32.21 200 CYS C N 1
ATOM 1906 C CA . CYS C 2 54 ? -37.150 -75.820 -35.821 1.00 31.83 200 CYS C CA 1
ATOM 1907 C C . CYS C 2 54 ? -37.485 -75.669 -37.306 1.00 30.95 200 CYS C C 1
ATOM 1908 O O . CYS C 2 54 ? -36.798 -74.962 -38.051 1.00 27.72 200 CYS C O 1
ATOM 1911 N N . HIS C 2 55 ? -38.553 -76.338 -37.726 1.00 32.35 201 HIS C N 1
ATOM 1912 C CA . HIS C 2 55 ? -39.016 -76.267 -39.112 1.00 30.96 201 HIS C CA 1
ATOM 1913 C C . HIS C 2 55 ? -39.362 -74.848 -39.511 1.00 31.99 201 HIS C C 1
ATOM 1914 O O . HIS C 2 55 ? -38.963 -74.388 -40.583 1.00 31.98 201 HIS C O 1
ATOM 1921 N N . LYS C 2 56 ? -40.070 -74.138 -38.634 1.00 33.84 202 LYS C N 1
ATOM 1922 C CA . LYS C 2 56 ? -40.382 -72.725 -38.868 1.00 33.55 202 LYS C CA 1
ATOM 1923 C C . LYS C 2 56 ? -39.111 -71.904 -39.051 1.00 29.53 202 LYS C C 1
ATOM 1924 O O . LYS C 2 56 ? -39.009 -71.109 -39.976 1.00 28.98 202 LYS C O 1
ATOM 1930 N N . ALA C 2 57 ? -38.125 -72.118 -38.188 1.00 27.98 203 ALA C N 1
ATOM 1931 C CA . ALA C 2 57 ? -36.877 -71.363 -38.284 1.00 27.33 203 ALA C CA 1
ATOM 1932 C C . ALA C 2 57 ? -36.077 -71.703 -39.569 1.00 27.03 203 ALA C C 1
ATOM 1933 O O . ALA C 2 57 ? -35.428 -70.828 -40.156 1.00 25.94 203 ALA C O 1
ATOM 1935 N N . LEU C 2 58 ? -36.146 -72.967 -39.996 1.00 25.99 204 LEU C N 1
ATOM 1936 C CA . LEU C 2 58 ? -35.559 -73.406 -41.266 1.00 26.27 204 LEU C CA 1
ATOM 1937 C C . LEU C 2 58 ? -36.229 -72.726 -42.464 1.00 26.60 204 LEU C C 1
ATOM 1938 O O . LEU C 2 58 ? -35.550 -72.178 -43.333 1.00 24.45 204 LEU C O 1
ATOM 1943 N N . ARG C 2 59 ? -37.562 -72.721 -42.480 1.00 28.65 205 ARG C N 1
ATOM 1944 C CA . ARG C 2 59 ? -38.310 -72.047 -43.544 1.00 29.99 205 ARG C CA 1
ATOM 1945 C C . ARG C 2 59 ? -37.910 -70.572 -43.631 1.00 30.46 205 ARG C C 1
ATOM 1946 O O . ARG C 2 59 ? -37.662 -70.029 -44.726 1.00 30.73 205 ARG C O 1
ATOM 1954 N N . GLN C 2 60 ? -37.798 -69.940 -42.471 1.00 30.39 206 GLN C N 1
ATOM 1955 C CA . GLN C 2 60 ? -37.391 -68.528 -42.397 1.00 31.30 206 GLN C CA 1
ATOM 1956 C C . GLN C 2 60 ? -36.000 -68.290 -42.937 1.00 28.76 206 GLN C C 1
ATOM 1957 O O . GLN C 2 60 ? -35.752 -67.286 -43.609 1.00 28.10 206 GLN C O 1
ATOM 1963 N N . PHE C 2 61 ? -35.099 -69.220 -42.678 1.00 27.44 207 PHE C N 1
ATOM 1964 C CA . PHE C 2 61 ? -33.726 -69.085 -43.149 1.00 27.34 207 PHE C CA 1
ATOM 1965 C C . PHE C 2 61 ? -33.704 -69.124 -44.674 1.00 26.20 207 PHE C C 1
ATOM 1966 O O . PHE C 2 61 ? -33.137 -68.235 -45.312 1.00 25.07 207 PHE C O 1
ATOM 1974 N N . PHE C 2 62 ? -34.350 -70.131 -45.256 1.00 26.41 208 PHE C N 1
ATOM 1975 C CA . PHE C 2 62 ? -34.349 -70.289 -46.718 1.00 27.64 208 PHE C CA 1
ATOM 1976 C C . PHE C 2 62 ? -35.188 -69.241 -47.442 1.00 30.38 208 PHE C C 1
ATOM 1977 O O . PHE C 2 62 ? -34.873 -68.897 -48.576 1.00 31.03 208 PHE C O 1
ATOM 1985 N N . ASP C 2 63 ? -36.219 -68.714 -46.782 1.00 31.82 209 ASP C N 1
ATOM 1986 C CA . ASP C 2 63 ? -37.057 -67.663 -47.369 1.00 34.11 209 ASP C CA 1
ATOM 1987 C C . ASP C 2 63 ? -36.424 -66.281 -47.287 1.00 33.87 209 ASP C C 1
ATOM 1988 O O . ASP C 2 63 ? -36.546 -65.498 -48.210 1.00 33.25 209 ASP C O 1
ATOM 1993 N N . ARG C 2 64 ? -35.750 -65.976 -46.187 1.00 35.04 210 ARG C N 1
ATOM 1994 C CA . ARG C 2 64 ? -35.297 -64.611 -45.930 1.00 35.71 210 ARG C CA 1
ATOM 1995 C C . ARG C 2 64 ? -33.800 -64.390 -46.089 1.00 33.14 210 ARG C C 1
ATOM 1996 O O . ARG C 2 64 ? -33.325 -63.285 -45.872 1.00 29.64 210 ARG C O 1
ATOM 2004 N N . VAL C 2 65 ? -33.049 -65.425 -46.440 1.00 30.73 211 VAL C N 1
ATOM 2005 C CA . VAL C 2 65 ? -31.637 -65.241 -46.749 1.00 31.07 211 VAL C CA 1
ATOM 2006 C C . VAL C 2 65 ? -31.469 -65.530 -48.225 1.00 31.36 211 VAL C C 1
ATOM 2007 O O . VAL C 2 65 ? -32.005 -66.516 -48.710 1.00 34.44 211 VAL C O 1
ATOM 2011 N N . PRO C 2 66 ? -30.713 -64.691 -48.950 1.00 31.31 212 PRO C N 1
ATOM 2012 C CA . PRO C 2 66 ? -30.615 -64.958 -50.402 1.00 29.53 212 PRO C CA 1
ATOM 2013 C C . PRO C 2 66 ? -29.957 -66.303 -50.729 1.00 28.86 212 PRO C C 1
ATOM 2014 O O . PRO C 2 66 ? -29.123 -66.792 -49.966 1.00 27.68 212 PRO C O 1
ATOM 2018 N N . SER C 2 67 ? -30.345 -66.879 -51.862 1.00 26.17 213 SER C N 1
ATOM 2019 C CA . SER C 2 67 ? -29.881 -68.169 -52.280 1.00 25.83 213 SER C CA 1
ATOM 2020 C C . SER C 2 67 ? -28.377 -68.190 -52.474 1.00 25.74 213 SER C C 1
ATOM 2021 O O . SER C 2 67 ? -27.767 -69.227 -52.306 1.00 24.85 213 SER C O 1
ATOM 2024 N N . GLU C 2 68 ? -27.761 -67.052 -52.799 1.00 27.33 214 GLU C N 1
ATOM 2025 C CA . GLU C 2 68 ? -26.292 -66.995 -52.894 1.00 28.65 214 GLU C CA 1
ATOM 2026 C C . GLU C 2 68 ? -25.604 -67.513 -51.629 1.00 27.21 214 GLU C C 1
ATOM 2027 O O . GLU C 2 68 ? -24.560 -68.127 -51.714 1.00 26.76 214 GLU C O 1
ATOM 2033 N N . TYR C 2 69 ? -26.199 -67.293 -50.459 1.00 26.74 215 TYR C N 1
ATOM 2034 C CA . TYR C 2 69 ? -25.638 -67.866 -49.221 1.00 27.40 215 TYR C CA 1
ATOM 2035 C C . TYR C 2 69 ? -26.154 -69.264 -48.927 1.00 26.23 215 TYR C C 1
ATOM 2036 O O . TYR C 2 69 ? -25.434 -70.144 -48.481 1.00 24.56 215 TYR C O 1
ATOM 2045 N N . THR C 2 70 ? -27.424 -69.430 -49.201 1.00 26.83 216 THR C N 1
ATOM 2046 C CA . THR C 2 70 ? -28.207 -70.550 -48.721 1.00 28.76 216 THR C CA 1
ATOM 2047 C C . THR C 2 70 ? -27.921 -71.839 -49.529 1.00 27.77 216 THR C C 1
ATOM 2048 O O . THR C 2 70 ? -27.707 -72.903 -48.952 1.00 26.78 216 THR C O 1
ATOM 2052 N N . TYR C 2 71 ? -27.861 -71.706 -50.850 1.00 25.98 217 TYR C N 1
ATOM 2053 C CA . TYR C 2 71 ? -27.592 -72.822 -51.769 1.00 26.72 217 TYR C CA 1
ATOM 2054 C C . TYR C 2 71 ? -26.133 -73.231 -51.682 1.00 25.75 217 TYR C C 1
ATOM 2055 O O . TYR C 2 71 ? -25.780 -74.384 -51.845 1.00 22.87 217 TYR C O 1
ATOM 2064 N N . ARG C 2 72 ? -25.285 -72.268 -51.368 1.00 27.62 218 ARG C N 1
ATOM 2065 C CA . ARG C 2 72 ? -23.873 -72.556 -51.191 1.00 28.83 218 ARG C CA 1
ATOM 2066 C C . ARG C 2 72 ? -23.629 -73.489 -50.002 1.00 26.01 218 ARG C C 1
ATOM 2067 O O . ARG C 2 72 ? -22.790 -74.378 -50.060 1.00 22.37 218 ARG C O 1
ATOM 2075 N N . MET C 2 73 ? -24.381 -73.289 -48.929 1.00 25.37 219 MET C N 1
ATOM 2076 C CA . MET C 2 73 ? -24.284 -74.176 -47.778 1.00 24.89 219 MET C CA 1
ATOM 2077 C C . MET C 2 73 ? -24.929 -75.553 -48.065 1.00 25.11 219 MET C C 1
ATOM 2078 O O . MET C 2 73 ? -24.375 -76.601 -47.691 1.00 23.33 219 MET C O 1
ATOM 2083 N N . LEU C 2 74 ? -26.083 -75.546 -48.739 1.00 23.80 220 LEU C N 1
ATOM 2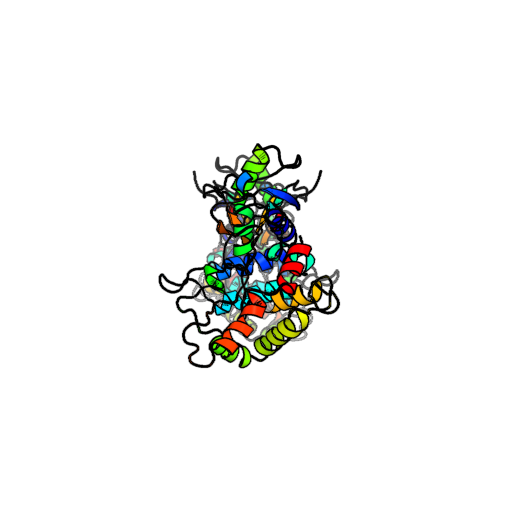084 C CA . LEU C 2 74 ? -26.874 -76.774 -48.925 1.00 23.41 220 LEU C CA 1
ATOM 2085 C C . LEU C 2 74 ? -26.269 -77.708 -49.974 1.00 22.16 220 LEU C C 1
ATOM 2086 O O . LEU C 2 74 ? -26.307 -78.931 -49.835 1.00 20.72 220 LEU C O 1
ATOM 2091 N N . PHE C 2 75 ? -25.655 -77.116 -50.994 1.00 21.22 221 PHE C N 1
ATOM 2092 C CA . PHE C 2 75 ? -25.198 -77.860 -52.153 1.00 21.08 221 PHE C CA 1
ATOM 2093 C C . PHE C 2 75 ? -23.678 -77.773 -52.385 1.00 23.13 221 PHE C C 1
ATOM 2094 O O . PHE C 2 75 ? -23.200 -78.076 -53.475 1.00 24.00 221 PHE C O 1
ATOM 2102 N N . CYS C 2 76 ? -22.908 -77.394 -51.371 1.00 25.39 222 CYS C N 1
ATOM 2103 C CA . CYS C 2 76 ? -21.456 -77.304 -51.522 1.00 26.57 222 CYS C CA 1
ATOM 2104 C C . CYS C 2 76 ? -20.832 -78.658 -51.920 1.00 28.47 222 CYS C C 1
ATOM 2105 O O . CYS C 2 76 ? -21.211 -79.686 -51.371 1.00 27.01 222 CYS C O 1
ATOM 2108 N N . SER C 2 77 ? -19.903 -78.620 -52.884 1.00 28.15 223 SER C N 1
ATOM 2109 C CA . SER C 2 77 ? -19.034 -79.750 -53.264 1.00 31.16 223 SER C CA 1
ATOM 2110 C C . SER C 2 77 ? -18.148 -80.257 -52.143 1.00 30.30 223 SER C C 1
ATOM 2111 O O . SER C 2 77 ? -17.574 -79.466 -51.413 1.00 27.75 223 SER C O 1
ATOM 2114 N N . CYS C 2 78 ? -17.949 -81.571 -52.084 1.00 29.99 224 CYS C N 1
ATOM 2115 C CA . CYS C 2 78 ? -17.081 -82.189 -51.087 1.00 31.20 224 CYS C CA 1
ATOM 2116 C C . CYS C 2 78 ? -16.219 -83.287 -51.685 1.00 32.03 224 CYS C C 1
ATOM 2117 O O . CYS C 2 78 ? -16.687 -84.052 -52.526 1.00 32.53 224 CYS C O 1
ATOM 2120 N N . GLN C 2 79 ? -14.980 -83.382 -51.212 1.00 34.06 225 GLN C N 1
ATOM 2121 C CA . GLN C 2 79 ? -14.087 -84.489 -51.552 1.00 38.06 225 GLN C CA 1
ATOM 2122 C C . GLN C 2 79 ? -13.886 -85.448 -50.387 1.00 39.03 225 GLN C C 1
ATOM 2123 O O . GLN C 2 79 ? -13.372 -86.542 -50.586 1.00 42.42 225 GLN C O 1
ATOM 2129 N N . ASP C 2 80 ? -14.274 -85.063 -49.176 1.00 36.15 226 ASP C N 1
ATOM 2130 C CA . ASP C 2 80 ? -14.028 -85.915 -48.022 1.00 36.68 226 ASP C CA 1
ATOM 2131 C C . ASP C 2 80 ? -15.190 -85.957 -47.061 1.00 36.52 226 ASP C C 1
ATOM 2132 O O . ASP C 2 80 ? -16.171 -85.216 -47.195 1.00 36.39 226 ASP C O 1
ATOM 2137 N N . GLN C 2 81 ? -15.056 -86.826 -46.071 1.00 38.10 227 GLN C N 1
ATOM 2138 C CA . GLN C 2 81 ? -16.122 -87.091 -45.127 1.00 39.36 227 GLN C CA 1
ATOM 2139 C C . GLN C 2 81 ? -16.400 -85.909 -44.201 1.00 37.01 227 GLN C C 1
ATOM 2140 O O . GLN C 2 81 ? -17.548 -85.682 -43.825 1.00 38.31 227 GLN C O 1
ATOM 2146 N N . ALA C 2 82 ? -15.363 -85.168 -43.827 1.00 33.77 228 ALA C N 1
ATOM 2147 C CA . ALA C 2 82 ? -15.540 -84.010 -42.948 1.00 33.40 228 ALA C CA 1
ATOM 2148 C C . ALA C 2 82 ? -16.476 -82.990 -43.607 1.00 31.04 228 ALA C C 1
ATOM 2149 O O . ALA C 2 82 ? -17.409 -82.495 -42.986 1.00 28.48 228 ALA C O 1
ATOM 2151 N N . CYS C 2 83 ? -16.193 -82.683 -44.870 1.00 30.25 229 CYS C N 1
ATOM 2152 C CA . CYS C 2 83 ? -17.022 -81.782 -45.675 1.00 29.68 229 CYS C CA 1
ATOM 2153 C C . CYS C 2 83 ? -18.455 -82.314 -45.834 1.00 27.35 229 CYS C C 1
ATOM 2154 O O . CYS C 2 83 ? -19.415 -81.577 -45.654 1.00 27.03 229 CYS C O 1
ATOM 2157 N N . ALA C 2 84 ? -18.595 -83.597 -46.134 1.00 25.59 230 ALA C N 1
ATOM 2158 C CA . ALA C 2 84 ? -19.906 -84.158 -46.419 1.00 25.05 230 ALA C CA 1
ATOM 2159 C C . ALA C 2 84 ? -20.763 -84.255 -45.164 1.00 24.22 230 ALA C C 1
ATOM 2160 O O . ALA C 2 84 ? -21.988 -84.131 -45.228 1.00 23.04 230 ALA C O 1
ATOM 2162 N N . GLU C 2 85 ? -20.123 -84.491 -44.021 1.00 23.98 231 GLU C N 1
ATOM 2163 C CA . GLU C 2 85 ? -20.840 -84.530 -42.765 1.00 23.48 231 GLU C CA 1
ATOM 2164 C C . GLU C 2 85 ? -21.328 -83.106 -42.413 1.00 22.20 231 GLU C C 1
ATOM 2165 O O . GLU C 2 85 ? -22.465 -82.915 -41.944 1.00 20.98 231 GLU C O 1
ATOM 2171 N N . ARG C 2 86 ? -20.490 -82.116 -42.682 1.00 21.48 232 ARG C N 1
ATOM 2172 C CA . ARG C 2 86 ? -20.901 -80.715 -42.516 1.00 21.69 232 ARG C CA 1
ATOM 2173 C C . ARG C 2 86 ? -22.137 -80.399 -43.353 1.00 20.86 232 ARG C C 1
ATOM 2174 O O . ARG C 2 86 ? -23.134 -79.882 -42.834 1.00 20.58 232 ARG C O 1
ATOM 2182 N N . ARG C 2 87 ? -22.066 -80.739 -44.637 1.00 20.62 233 ARG C N 1
ATOM 2183 C CA . ARG C 2 87 ? -23.194 -80.594 -45.548 1.00 21.11 233 ARG C CA 1
ATOM 2184 C C . ARG C 2 87 ? -24.463 -81.278 -45.044 1.00 21.17 233 ARG C C 1
ATOM 2185 O O . ARG C 2 87 ? -25.536 -80.655 -45.000 1.00 20.80 233 ARG C O 1
ATOM 2193 N N . ARG C 2 88 ? -24.325 -82.540 -44.636 1.00 21.42 234 ARG C N 1
ATOM 2194 C CA . ARG C 2 88 ? -25.447 -83.310 -44.069 1.00 23.25 234 ARG C CA 1
ATOM 2195 C C . ARG C 2 88 ? -26.058 -82.598 -42.860 1.00 22.36 234 ARG C C 1
ATOM 2196 O O . ARG C 2 88 ? -27.258 -82.684 -42.612 1.00 22.19 234 ARG C O 1
ATOM 2204 N N . GLN C 2 89 ? -25.222 -81.881 -42.119 1.00 23.53 235 GLN C N 1
ATOM 2205 C CA . GLN C 2 89 ? -25.642 -81.239 -40.869 1.00 23.84 235 GLN C CA 1
ATOM 2206 C C . GLN C 2 89 ? -26.282 -79.867 -41.044 1.00 23.61 235 GLN C C 1
ATOM 2207 O O . GLN C 2 89 ? -26.804 -79.312 -40.072 1.00 23.54 235 GLN C O 1
ATOM 2213 N N . THR C 2 90 ? -26.281 -79.335 -42.269 1.00 22.81 236 THR C N 1
ATOM 2214 C CA . THR C 2 90 ? -26.829 -78.009 -42.549 1.00 22.97 236 THR C CA 1
ATOM 2215 C C . THR C 2 90 ? -28.208 -77.781 -41.932 1.00 23.83 236 THR C C 1
ATOM 2216 O O . THR C 2 90 ? -28.414 -76.751 -41.293 1.00 24.81 236 THR C O 1
ATOM 2220 N N . ILE C 2 91 ? -29.139 -78.725 -42.107 1.00 22.80 237 ILE C N 1
ATOM 2221 C CA . ILE C 2 91 ? -30.496 -78.574 -41.575 1.00 23.31 237 ILE C CA 1
ATOM 2222 C C . ILE C 2 91 ? -30.658 -79.115 -40.138 1.00 23.17 237 ILE C C 1
ATOM 2223 O O . ILE C 2 91 ? -31.772 -79.168 -39.602 1.00 23.15 237 ILE C O 1
ATOM 2228 N N . LEU C 2 92 ? -29.559 -79.510 -39.522 1.00 24.16 238 LEU C N 1
ATOM 2229 C CA . LEU C 2 92 ? -29.586 -80.119 -38.200 1.00 25.63 238 LEU C CA 1
ATOM 2230 C C . LEU C 2 92 ? -30.596 -81.285 -38.205 1.00 26.88 238 LEU C C 1
ATOM 2231 O O . LEU C 2 92 ? -31.624 -81.276 -37.498 1.00 25.15 238 LEU C O 1
ATOM 2236 N N . PRO C 2 93 ? -30.303 -82.309 -39.022 1.00 27.24 239 PRO C N 1
ATOM 2237 C CA . PRO C 2 93 ? -31.247 -83.408 -39.262 1.00 27.66 239 PRO C CA 1
ATOM 2238 C C . PRO C 2 93 ? -31.682 -84.221 -38.038 1.00 29.52 239 PRO C C 1
ATOM 2239 O O . PRO C 2 93 ? -32.768 -84.794 -38.076 1.00 31.14 239 PRO C O 1
ATOM 2243 N N . SER C 2 94 ? -30.857 -84.318 -36.991 1.00 30.88 240 SER C N 1
ATOM 2244 C CA . SER C 2 94 ? -31.254 -85.089 -35.808 1.00 32.16 240 SER C CA 1
ATOM 2245 C C . SER C 2 94 ? -32.526 -84.509 -35.213 1.00 30.43 240 SER C C 1
ATOM 2246 O O . SER C 2 94 ? -33.275 -85.231 -34.570 1.00 30.23 240 SER C O 1
ATOM 2249 N N . CYS C 2 95 ? -32.778 -83.221 -35.453 1.00 28.35 241 CYS C N 1
ATOM 2250 C CA . CYS C 2 95 ? -34.046 -82.600 -35.068 1.00 29.03 241 CYS C CA 1
ATOM 2251 C C . CYS C 2 95 ? -35.077 -82.516 -36.196 1.00 27.77 241 CYS C C 1
ATOM 2252 O O . CYS C 2 95 ? -36.255 -82.837 -36.014 1.00 27.50 241 CYS C O 1
ATOM 2255 N N . SER C 2 96 ? -34.640 -82.044 -37.352 1.00 27.01 242 SER C N 1
ATOM 2256 C CA . SER C 2 96 ? -35.558 -81.627 -38.405 1.00 27.10 242 SER C CA 1
ATOM 2257 C C . SER C 2 96 ? -35.958 -82.707 -39.403 1.00 26.65 242 SER C C 1
ATOM 2258 O O . SER C 2 96 ? -36.895 -82.505 -40.170 1.00 27.50 242 SER C O 1
ATOM 2261 N N . TYR C 2 97 ? -35.240 -83.825 -39.401 1.00 26.75 243 TYR C N 1
ATOM 2262 C CA . TYR C 2 97 ? -35.309 -84.810 -40.479 1.00 28.02 243 TYR C CA 1
ATOM 2263 C C . TYR C 2 97 ? -35.633 -86.183 -39.916 1.00 28.20 243 TYR C C 1
ATOM 2264 O O . TYR C 2 97 ? -36.642 -86.775 -40.262 1.00 29.27 243 TYR C O 1
ATOM 2273 N N . GLU C 2 98 ? -34.768 -86.669 -39.036 1.00 30.53 244 GLU C N 1
ATOM 2274 C CA . GLU C 2 98 ? -34.935 -87.971 -38.417 1.00 33.63 244 GLU C CA 1
ATOM 2275 C C . GLU C 2 98 ? -36.061 -87.993 -37.433 1.00 36.71 244 GLU C C 1
ATOM 2276 O O . GLU C 2 98 ? -36.489 -86.971 -36.894 1.00 36.73 244 GLU C O 1
ATOM 2282 N N . ASP C 2 99 ? -36.525 -89.199 -37.191 1.00 42.38 245 ASP C N 1
ATOM 2283 C CA . ASP C 2 99 ? -37.656 -89.396 -36.341 1.00 46.59 245 ASP C CA 1
ATOM 2284 C C . ASP C 2 99 ? -37.688 -90.837 -35.902 1.00 46.55 245 ASP C C 1
ATOM 2285 O O . ASP C 2 99 ? -37.193 -91.738 -36.586 1.00 40.97 245 ASP C O 1
ATOM 2290 N N . LYS C 2 100 ? -38.306 -91.020 -34.746 1.00 46.45 246 LYS C N 1
ATOM 2291 C CA . LYS C 2 100 ? -38.398 -92.301 -34.094 1.00 44.47 246 LYS C CA 1
ATOM 2292 C C . LYS C 2 100 ? -39.176 -93.249 -34.996 1.00 47.08 246 LYS C C 1
ATOM 2293 O O . LYS C 2 100 ? -38.854 -94.430 -35.076 1.00 49.21 246 LYS C O 1
ATOM 2299 N N . GLU C 2 101 ? -40.166 -92.709 -35.710 1.00 47.47 247 GLU C N 1
ATOM 2300 C CA . GLU C 2 101 ? -40.944 -93.496 -36.661 1.00 46.43 247 GLU C CA 1
ATOM 2301 C C . GLU C 2 101 ? -40.760 -93.060 -38.110 1.00 48.21 247 GLU C C 1
ATOM 2302 O O . GLU C 2 101 ? -40.999 -91.906 -38.457 1.00 55.40 247 GLU C O 1
ATOM 2308 N N . LYS C 2 102 ? -40.340 -94.006 -38.943 1.00 48.43 248 LYS C N 1
ATOM 2309 C CA . LYS C 2 102 ? -40.146 -93.770 -40.359 1.00 47.16 248 LYS C CA 1
ATOM 2310 C C . LYS C 2 102 ? -41.395 -94.163 -41.148 1.00 45.35 248 LYS C C 1
ATOM 2311 O O . LYS C 2 102 ? -41.622 -95.333 -41.388 1.00 45.17 248 LYS C O 1
ATOM 2317 N N . PRO C 2 103 ? -42.210 -93.182 -41.563 1.00 43.76 249 PRO C N 1
ATOM 2318 C CA . PRO C 2 103 ? -43.465 -93.518 -42.236 1.00 42.14 249 PRO C CA 1
ATOM 2319 C C . PRO C 2 103 ? -43.298 -94.139 -43.625 1.00 43.92 249 PRO C C 1
ATOM 2320 O O . PRO C 2 103 ? -42.193 -94.168 -44.180 1.00 41.63 249 PRO C O 1
ATOM 2324 N N . ASN C 2 104 ? -44.401 -94.661 -44.156 1.00 41.92 250 ASN C N 1
ATOM 2325 C CA . ASN C 2 104 ? -44.465 -95.075 -45.548 1.00 42.09 250 ASN C CA 1
ATOM 2326 C C . ASN C 2 104 ? -44.493 -93.812 -46.401 1.00 41.46 250 ASN C C 1
ATOM 2327 O O . ASN C 2 104 ? -45.201 -92.867 -46.067 1.00 38.67 250 ASN C O 1
ATOM 2332 N N . CYS C 2 105 ? -43.729 -93.789 -47.493 1.00 42.19 251 CYS C N 1
ATOM 2333 C CA . CYS C 2 105 ? -43.617 -92.565 -48.303 1.00 41.93 251 CYS C CA 1
ATOM 2334 C C . CYS C 2 105 ? -44.958 -92.069 -48.852 1.00 42.58 251 CYS C C 1
ATOM 2335 O O . CYS C 2 105 ? -45.161 -90.860 -48.972 1.00 39.75 251 CYS C O 1
ATOM 2338 N N . LEU C 2 106 ? -45.875 -92.980 -49.174 1.00 43.66 252 LEU C N 1
ATOM 2339 C CA . LEU C 2 106 ? -47.192 -92.561 -49.667 1.00 43.61 252 LEU C CA 1
ATOM 2340 C C . LEU C 2 106 ? -48.056 -91.960 -48.552 1.00 41.74 252 LEU C C 1
ATOM 2341 O O . LEU C 2 106 ? -48.745 -90.965 -48.770 1.00 41.03 252 LEU C O 1
ATOM 2346 N N . ASP C 2 107 ? -47.989 -92.522 -47.350 1.00 40.82 253 ASP C N 1
ATOM 2347 C CA . ASP C 2 107 ? -48.664 -91.902 -46.203 1.00 41.99 253 ASP C CA 1
ATOM 2348 C C . ASP C 2 107 ? -48.115 -90.483 -45.988 1.00 41.72 253 ASP C C 1
ATOM 2349 O O . ASP C 2 107 ? -48.881 -89.523 -45.865 1.00 41.98 253 ASP C O 1
ATOM 2354 N N . LEU C 2 108 ? -46.790 -90.346 -45.980 1.00 39.93 254 LEU C N 1
ATOM 2355 C CA . LEU C 2 108 ? -46.169 -89.026 -45.813 1.00 38.26 254 LEU C CA 1
ATOM 2356 C C . LEU C 2 108 ? -46.606 -88.051 -46.913 1.00 37.87 254 LEU C C 1
ATOM 2357 O O . LEU C 2 108 ? -46.915 -86.892 -46.640 1.00 36.96 254 LEU C O 1
ATOM 2362 N N . ARG C 2 109 ? -46.615 -88.518 -48.163 1.00 38.93 255 ARG C N 1
ATOM 2363 C CA . ARG C 2 109 ? -47.114 -87.721 -49.281 1.00 38.81 255 ARG C CA 1
ATOM 2364 C C . ARG C 2 109 ? -48.545 -87.254 -49.006 1.00 39.48 255 ARG C C 1
ATOM 2365 O O . ARG C 2 109 ? -48.894 -86.089 -49.248 1.00 37.46 255 ARG C O 1
ATOM 2373 N N . GLY C 2 110 ? -49.370 -88.162 -48.495 1.00 39.59 256 GLY C N 1
ATOM 2374 C CA . GLY C 2 110 ? -50.727 -87.801 -48.078 1.00 40.28 256 GLY C CA 1
ATOM 2375 C C . GLY C 2 110 ? -50.744 -86.697 -47.032 1.00 40.65 256 GLY C C 1
ATOM 2376 O O . GLY C 2 110 ? -51.455 -85.708 -47.188 1.00 38.96 256 GLY C O 1
ATOM 2377 N N . VAL C 2 111 ? -49.948 -86.861 -45.974 1.00 40.72 257 VAL C N 1
ATOM 2378 C CA . VAL C 2 111 ? -49.847 -85.837 -44.934 1.00 41.81 257 VAL C CA 1
ATOM 2379 C C . VAL C 2 111 ? -49.436 -84.513 -45.571 1.00 41.25 257 VAL C C 1
ATOM 2380 O O . VAL C 2 111 ? -50.067 -83.482 -45.338 1.00 41.80 257 VAL C O 1
ATOM 2384 N N . CYS C 2 112 ? -48.380 -84.548 -46.379 1.00 40.44 258 CYS C N 1
ATOM 2385 C CA . CYS C 2 112 ? -47.886 -83.341 -47.039 1.00 41.58 258 CYS C CA 1
ATOM 2386 C C . CYS C 2 112 ? -49.001 -82.652 -47.839 1.00 42.41 258 CYS C C 1
ATOM 2387 O O . CYS C 2 112 ? -49.141 -81.432 -47.816 1.00 37.96 258 CYS C O 1
ATOM 2390 N N . ARG C 2 113 ? -49.798 -83.449 -48.535 1.00 46.49 259 ARG C N 1
ATOM 2391 C CA . ARG C 2 113 ? -50.827 -82.899 -49.410 1.00 50.74 259 ARG C CA 1
ATOM 2392 C C . ARG C 2 113 ? -52.031 -82.272 -48.691 1.00 51.14 259 ARG C C 1
ATOM 2393 O O . ARG C 2 113 ? -52.791 -81.553 -49.326 1.00 49.78 259 ARG C O 1
ATOM 2401 N N . THR C 2 114 ? -52.198 -82.521 -47.388 1.00 50.97 260 THR C N 1
ATOM 2402 C CA . THR C 2 114 ? -53.229 -81.827 -46.605 1.00 49.44 260 THR C CA 1
ATOM 2403 C C . THR C 2 114 ? -52.800 -80.411 -46.280 1.00 50.44 260 THR C C 1
ATOM 2404 O O . THR C 2 114 ? -53.640 -79.566 -46.001 1.00 50.59 260 THR C O 1
ATOM 2408 N N . ASP C 2 115 ? -51.494 -80.157 -46.287 1.00 51.85 261 ASP C N 1
ATOM 2409 C CA . ASP C 2 115 ? -50.974 -78.809 -46.083 1.00 51.22 261 ASP C CA 1
ATOM 2410 C C . ASP C 2 115 ? -50.894 -78.097 -47.433 1.00 51.55 261 ASP C C 1
ATOM 2411 O O . ASP C 2 115 ? -50.239 -78.567 -48.363 1.00 46.65 261 ASP C O 1
ATOM 2416 N N . HIS C 2 116 ? -51.579 -76.962 -47.519 1.00 54.71 262 HIS C N 1
ATOM 2417 C CA . HIS C 2 116 ? -51.644 -76.161 -48.732 1.00 58.19 262 HIS C CA 1
ATOM 2418 C C . HIS C 2 116 ? -50.258 -75.893 -49.320 1.00 52.00 262 HIS C C 1
ATOM 2419 O O . HIS C 2 116 ? -50.065 -76.033 -50.533 1.00 48.22 262 HIS C O 1
ATOM 2426 N N . LEU C 2 117 ? -49.305 -75.520 -48.459 1.00 47.86 263 LEU C N 1
ATOM 2427 C CA . LEU C 2 117 ? -47.988 -75.058 -48.914 1.00 45.36 263 LEU C CA 1
ATOM 2428 C C . LEU C 2 117 ? -47.070 -76.231 -49.232 1.00 39.92 263 LEU C C 1
ATOM 2429 O O . LEU C 2 117 ? -46.391 -76.209 -50.237 1.00 39.54 263 LEU C O 1
ATOM 2434 N N . CYS C 2 118 ? -47.064 -77.253 -48.386 1.00 38.88 264 CYS C N 1
ATOM 2435 C CA . CYS C 2 118 ? -46.344 -78.495 -48.691 1.00 39.11 264 CYS C CA 1
ATOM 2436 C C . CYS C 2 118 ? -46.798 -79.063 -50.038 1.00 39.88 264 CYS C C 1
ATOM 2437 O O . CYS C 2 118 ? -45.967 -79.477 -50.853 1.00 39.18 264 CYS C O 1
ATOM 2440 N N . ARG C 2 119 ? -48.113 -79.070 -50.267 1.00 39.64 265 ARG C N 1
ATOM 2441 C CA . ARG C 2 119 ? -48.691 -79.638 -51.494 1.00 40.58 265 ARG C CA 1
ATOM 2442 C C . ARG C 2 119 ? -48.143 -78.916 -52.710 1.00 36.21 265 ARG C C 1
ATOM 2443 O O . ARG C 2 119 ? -47.720 -79.547 -53.662 1.00 36.34 265 ARG C O 1
ATOM 2451 N N . SER C 2 120 ? -48.179 -77.592 -52.649 1.00 32.18 266 SER C N 1
ATOM 2452 C CA . SER C 2 120 ? -47.643 -76.710 -53.671 1.00 33.01 266 SER C CA 1
ATOM 2453 C C . SER C 2 120 ? -46.096 -76.815 -53.857 1.00 31.18 266 SER C C 1
ATOM 2454 O O . SER C 2 120 ? -45.602 -76.821 -54.978 1.00 30.05 266 SER C O 1
ATOM 2457 N N . ARG C 2 121 ? -45.352 -76.866 -52.760 1.00 28.44 267 ARG C N 1
ATOM 2458 C CA . ARG C 2 121 ? -43.889 -77.004 -52.830 1.00 29.52 267 ARG C CA 1
ATOM 2459 C C . ARG C 2 121 ? -43.475 -78.358 -53.424 1.00 28.12 267 ARG C C 1
ATOM 2460 O O . ARG C 2 121 ? -42.572 -78.425 -54.249 1.00 27.43 267 ARG C O 1
ATOM 2468 N N . LEU C 2 122 ? -44.155 -79.424 -53.018 1.00 27.11 268 LEU C N 1
ATOM 2469 C CA . LEU C 2 122 ? -43.945 -80.730 -53.614 1.00 28.38 268 LEU C CA 1
ATOM 2470 C C . LEU C 2 122 ? -44.233 -80.700 -55.114 1.00 29.22 268 LEU C C 1
ATOM 2471 O O . LEU C 2 122 ? -43.455 -81.227 -55.907 1.00 27.91 268 LEU C O 1
ATOM 2476 N N . ALA C 2 123 ? -45.330 -80.063 -55.509 1.00 28.88 269 ALA C N 1
ATOM 2477 C CA . ALA C 2 123 ? -45.680 -79.985 -56.923 1.00 29.78 269 ALA C CA 1
ATOM 2478 C C . ALA C 2 123 ? -44.639 -79.186 -57.719 1.00 29.50 269 ALA C C 1
ATOM 2479 O O . ALA C 2 123 ? -44.335 -79.531 -58.862 1.00 29.13 269 ALA C O 1
ATOM 2481 N N . ASP C 2 124 ? -44.103 -78.122 -57.124 1.00 30.08 270 ASP C N 1
ATOM 2482 C CA . ASP C 2 124 ? -42.986 -77.386 -57.727 1.00 30.15 270 ASP C CA 1
ATOM 2483 C C . ASP C 2 124 ? -41.763 -78.291 -57.934 1.00 27.47 270 ASP C C 1
ATOM 2484 O O . ASP C 2 124 ? -41.167 -78.281 -58.996 1.00 26.23 270 ASP C O 1
ATOM 2489 N N . PHE C 2 125 ? -41.426 -79.075 -56.916 1.00 26.28 271 PHE C N 1
ATOM 2490 C CA . PHE C 2 125 ? -40.308 -80.000 -56.970 1.00 26.63 271 PHE C CA 1
ATOM 2491 C C . PHE C 2 125 ? -40.487 -81.013 -58.095 1.00 27.45 271 PHE C C 1
ATOM 2492 O O . PHE C 2 125 ? -39.554 -81.273 -58.859 1.00 25.26 271 PHE C O 1
ATOM 2500 N N . HIS C 2 126 ? -41.692 -81.561 -58.200 1.00 26.39 272 HIS C N 1
ATOM 2501 C CA . HIS C 2 126 ? -42.009 -82.510 -59.255 1.00 27.68 272 HIS C CA 1
ATOM 2502 C C . HIS C 2 126 ? -41.839 -81.871 -60.608 1.00 25.86 272 HIS C C 1
ATOM 2503 O O . HIS C 2 126 ? -41.190 -82.443 -61.487 1.00 24.74 272 HIS C O 1
ATOM 2510 N N . ALA C 2 127 ? -42.386 -80.665 -60.768 1.00 25.79 273 ALA C N 1
ATOM 2511 C CA . ALA C 2 127 ? -42.360 -79.978 -62.055 1.00 24.76 273 ALA C CA 1
ATOM 2512 C C . ALA C 2 127 ? -40.952 -79.570 -62.484 1.00 25.11 273 ALA C C 1
ATOM 2513 O O . ALA C 2 127 ? -40.582 -79.685 -63.658 1.00 25.44 273 ALA C O 1
ATOM 2515 N N . ASN C 2 128 ? -40.167 -79.100 -61.534 1.00 25.00 274 ASN C N 1
ATOM 2516 C CA . ASN C 2 128 ? -38.833 -78.581 -61.840 1.00 24.31 274 ASN C CA 1
ATOM 2517 C C . ASN C 2 128 ? -37.713 -79.619 -61.789 1.00 23.48 274 ASN C C 1
ATOM 2518 O O . ASN C 2 128 ? -36.700 -79.453 -62.468 1.00 23.94 274 ASN C O 1
ATOM 2523 N N . CYS C 2 129 ? -37.882 -80.680 -60.993 1.00 22.83 275 CYS C N 1
ATOM 2524 C CA . CYS C 2 129 ? -36.815 -81.665 -60.775 1.00 21.91 275 CYS C CA 1
ATOM 2525 C C . CYS C 2 129 ? -37.042 -83.036 -61.385 1.00 21.17 275 CYS C C 1
ATOM 2526 O O . CYS C 2 129 ? -36.068 -83.782 -61.546 1.00 19.45 275 CYS C O 1
ATOM 2529 N N . ARG C 2 130 ? -38.287 -83.423 -61.669 1.00 21.09 276 ARG C N 1
ATOM 2530 C CA . ARG C 2 130 ? -38.499 -84.719 -62.315 1.00 23.29 276 ARG C CA 1
ATOM 2531 C C . ARG C 2 130 ? -37.670 -84.746 -63.602 1.00 22.39 276 ARG C C 1
ATOM 2532 O O . ARG C 2 130 ? -37.661 -83.766 -64.351 1.00 19.90 276 ARG C O 1
ATOM 2540 N N . ALA C 2 131 ? -36.992 -85.877 -63.813 1.00 21.09 277 ALA C N 1
ATOM 2541 C CA . ALA C 2 131 ? -36.016 -86.063 -64.877 1.00 22.09 277 ALA C CA 1
ATOM 2542 C C . ALA C 2 131 ? -36.661 -86.099 -66.245 1.00 21.46 277 ALA C C 1
ATOM 2543 O O . ALA C 2 131 ? -37.716 -86.685 -66.402 1.00 22.93 277 ALA C O 1
ATOM 2545 N N . SER C 2 132 ? -36.009 -85.477 -67.227 1.00 20.92 278 SER C N 1
ATOM 2546 C CA . SER C 2 132 ? -36.333 -85.625 -68.633 1.00 20.63 278 SER C CA 1
ATOM 2547 C C . SER C 2 132 ? -35.293 -86.522 -69.276 1.00 21.86 278 SER C C 1
ATOM 2548 O O . SER C 2 132 ? -34.101 -86.456 -68.935 1.00 20.76 278 SER C O 1
ATOM 2551 N N . TYR C 2 133 ? -35.742 -87.363 -70.209 1.00 22.77 279 TYR C N 1
ATOM 2552 C CA . TYR C 2 133 ? -34.860 -88.264 -70.945 1.00 23.35 279 TYR C CA 1
ATOM 2553 C C . TYR C 2 133 ? -34.298 -87.595 -72.187 1.00 21.42 279 TYR C C 1
ATOM 2554 O O . TYR C 2 133 ? -33.565 -88.229 -72.932 1.00 18.83 279 TYR C O 1
ATOM 2563 N N . GLN C 2 134 ? -34.618 -86.312 -72.387 1.00 21.04 280 GLN C N 1
ATOM 2564 C CA . GLN C 2 134 ? -34.328 -85.601 -73.647 1.00 20.69 280 GLN C CA 1
ATOM 2565 C C . GLN C 2 134 ? -33.248 -84.513 -73.549 1.00 20.14 280 GLN C C 1
ATOM 2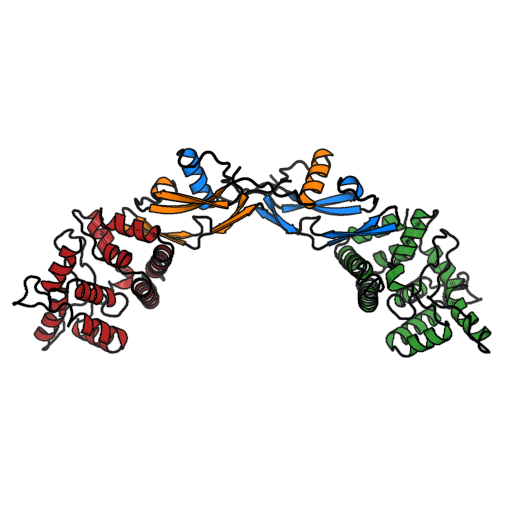566 O O . GLN C 2 134 ? -32.814 -83.993 -74.575 1.00 20.12 280 GLN C O 1
ATOM 2572 N N . THR C 2 135 ? -32.826 -84.151 -72.339 1.00 19.26 281 THR C N 1
ATOM 2573 C CA . THR C 2 135 ? -31.903 -83.005 -72.164 1.00 19.11 281 THR C CA 1
ATOM 2574 C C . THR C 2 135 ? -30.523 -83.473 -71.704 1.00 19.70 281 THR C C 1
ATOM 2575 O O . THR C 2 135 ? -30.395 -84.517 -71.083 1.00 19.29 281 THR C O 1
ATOM 2579 N N . VAL C 2 136 ? -29.499 -82.686 -71.997 1.00 21.23 282 VAL C N 1
ATOM 2580 C CA . VAL C 2 136 ? -28.140 -83.072 -71.630 1.00 21.21 282 VAL C CA 1
ATOM 2581 C C . VAL C 2 136 ? -27.962 -83.203 -70.100 1.00 20.44 282 VAL C C 1
ATOM 2582 O O . VAL C 2 136 ? -27.151 -83.991 -69.645 1.00 21.03 282 VAL C O 1
ATOM 2586 N N . THR C 2 137 ? -28.733 -82.449 -69.336 1.00 18.91 283 THR C N 1
ATOM 2587 C CA . THR C 2 137 ? -28.646 -82.428 -67.878 1.00 19.31 283 THR C CA 1
ATOM 2588 C C . THR C 2 137 ? -29.627 -83.351 -67.166 1.00 19.03 283 THR C C 1
ATOM 2589 O O . THR C 2 137 ? -29.573 -83.487 -65.953 1.00 19.82 283 THR C O 1
ATOM 2593 N N . SER C 2 138 ? -30.543 -83.940 -67.937 1.00 19.53 284 SER C N 1
ATOM 2594 C CA . SER C 2 138 ? -31.739 -84.628 -67.434 1.00 18.32 284 SER C CA 1
ATOM 2595 C C . SER C 2 138 ? -32.727 -83.730 -66.709 1.00 18.58 284 SER C C 1
ATOM 2596 O O . SER C 2 138 ? -33.743 -84.234 -66.234 1.00 18.75 284 SER C O 1
ATOM 2599 N N . CYS C 2 139 ? -32.487 -82.413 -66.653 1.00 18.46 285 CYS C N 1
ATOM 2600 C CA . CYS C 2 139 ? -33.481 -81.493 -66.112 1.00 18.89 285 CYS C CA 1
ATOM 2601 C C . CYS C 2 139 ? -34.243 -80.847 -67.240 1.00 19.99 285 CYS C C 1
ATOM 2602 O O . CYS C 2 139 ? -33.700 -80.656 -68.323 1.00 19.57 285 CYS C O 1
ATOM 2605 N N . PRO C 2 140 ? -35.526 -80.498 -66.988 1.00 20.73 286 PRO C N 1
ATOM 2606 C CA . PRO C 2 140 ? -36.290 -79.806 -67.999 1.00 21.18 286 PRO C CA 1
ATOM 2607 C C . PRO C 2 140 ? -35.639 -7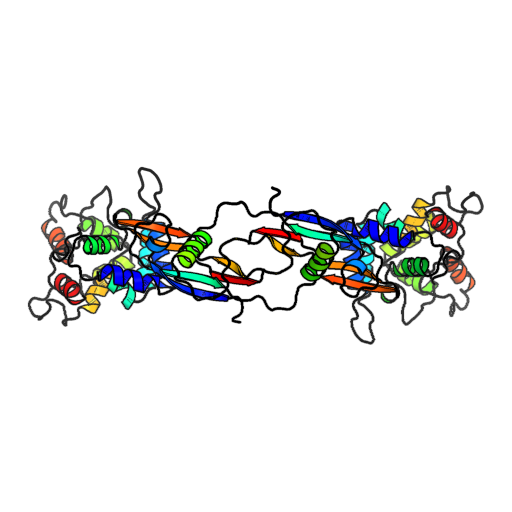8.461 -68.326 1.00 21.01 286 PRO C C 1
ATOM 2608 O O . PRO C 2 140 ? -35.233 -77.747 -67.419 1.00 19.63 286 PRO C O 1
ATOM 2612 N N . ALA C 2 141 ? -35.531 -78.164 -69.620 1.00 20.76 287 ALA C N 1
ATOM 2613 C CA . ALA C 2 141 ? -34.918 -76.943 -70.125 1.00 22.10 287 ALA C CA 1
ATOM 2614 C C . ALA C 2 141 ? -33.515 -76.737 -69.602 1.00 21.94 287 ALA C C 1
ATOM 2615 O O . ALA C 2 141 ? -33.011 -75.631 -69.639 1.00 22.37 287 ALA C O 1
ATOM 2617 N N . ASP C 2 142 ? -32.875 -77.805 -69.134 1.00 22.07 288 ASP C N 1
ATOM 2618 C CA . ASP C 2 142 ? -31.541 -77.721 -68.510 1.00 22.12 288 ASP C CA 1
ATOM 2619 C C . ASP C 2 142 ? -31.496 -76.699 -67.402 1.00 21.23 288 ASP C C 1
ATOM 2620 O O . ASP C 2 142 ? -30.482 -76.044 -67.192 1.00 21.81 288 ASP C O 1
ATOM 2625 N N . ASN C 2 143 ? -32.603 -76.566 -66.681 1.00 20.72 289 ASN C N 1
ATOM 2626 C CA . ASN C 2 143 ? -32.726 -75.533 -65.670 1.00 21.46 289 ASN C CA 1
ATOM 2627 C C . ASN C 2 143 ? -32.427 -76.102 -64.281 1.00 22.18 289 ASN C C 1
ATOM 2628 O O . ASN C 2 143 ? -33.336 -76.485 -63.524 1.00 21.34 289 ASN C O 1
ATOM 2633 N N . TYR C 2 144 ? -31.137 -76.164 -63.977 1.00 21.62 290 TYR C N 1
ATOM 2634 C CA . TYR C 2 144 ? -30.643 -76.548 -62.656 1.00 22.43 290 TYR C CA 1
ATOM 2635 C C . TYR C 2 144 ? -31.194 -75.679 -61.529 1.00 23.35 290 TYR C C 1
ATOM 2636 O O . TYR C 2 144 ? -31.679 -76.214 -60.519 1.00 22.24 290 TYR C O 1
ATOM 2645 N N . GLN C 2 145 ? -31.118 -74.350 -61.697 1.00 24.98 291 GLN C N 1
ATOM 2646 C CA . GLN C 2 145 ? -31.517 -73.406 -60.630 1.00 26.34 291 GLN C CA 1
ATOM 2647 C C . GLN C 2 145 ? -32.942 -73.605 -60.104 1.00 24.04 291 GLN C C 1
ATOM 2648 O O . GLN C 2 145 ? -33.156 -73.633 -58.887 1.00 23.23 291 GLN C O 1
ATOM 2654 N N . ALA C 2 146 ? -33.910 -73.726 -61.007 1.00 22.25 292 ALA C N 1
ATOM 2655 C CA . ALA C 2 146 ? -35.309 -73.951 -60.605 1.00 22.13 292 ALA C CA 1
ATOM 2656 C C . ALA C 2 146 ? -35.540 -75.270 -59.859 1.00 21.44 292 ALA C C 1
ATOM 2657 O O . ALA C 2 146 ? -36.384 -75.345 -58.951 1.00 21.39 292 ALA C O 1
ATOM 2659 N N . CYS C 2 147 ? -34.802 -76.309 -60.237 1.00 20.75 293 CYS C N 1
ATOM 2660 C CA . CYS C 2 147 ? -34.857 -77.548 -59.471 1.00 21.60 293 CYS C CA 1
ATOM 2661 C C . CYS C 2 147 ? -34.276 -77.339 -58.061 1.00 20.90 293 CYS C C 1
ATOM 2662 O O . CYS C 2 147 ? -34.873 -77.760 -57.065 1.00 19.45 293 CYS C O 1
ATOM 2665 N N . LEU C 2 148 ? -33.107 -76.702 -57.977 1.00 21.13 294 LEU C N 1
ATOM 2666 C CA . LEU C 2 148 ? -32.450 -76.551 -56.683 1.00 22.25 294 LEU C CA 1
ATOM 2667 C C . LEU C 2 148 ? -33.336 -75.745 -55.730 1.00 22.59 294 LEU C C 1
ATOM 2668 O O . LEU C 2 148 ? -33.482 -76.085 -54.559 1.00 22.89 294 LEU C O 1
ATOM 2673 N N . GLY C 2 149 ? -33.949 -74.694 -56.259 1.00 24.07 295 GLY C N 1
ATOM 2674 C CA . GLY C 2 149 ? -34.862 -73.878 -55.488 1.00 23.81 295 GLY C CA 1
ATOM 2675 C C . GLY C 2 149 ? -36.066 -74.645 -54.998 1.00 24.90 295 GLY C C 1
ATOM 2676 O O . GLY C 2 149 ? -36.495 -74.462 -53.849 1.00 24.69 295 GLY C O 1
ATOM 2677 N N . SER C 2 150 ? -36.614 -75.507 -55.853 1.00 24.93 296 SER C N 1
ATOM 2678 C CA . SER C 2 150 ? -37.765 -76.318 -55.458 1.00 25.02 296 SER C CA 1
ATOM 2679 C C . SER C 2 150 ? -37.382 -77.368 -54.449 1.00 24.83 296 SER C C 1
ATOM 2680 O O . SER C 2 150 ? -38.198 -77.720 -53.588 1.00 25.44 296 SER C O 1
ATOM 2683 N N . TYR C 2 151 ? -36.162 -77.900 -54.549 1.00 23.69 297 TYR C N 1
ATOM 2684 C CA . TYR C 2 151 ? -35.676 -78.829 -53.523 1.00 22.69 297 TYR C CA 1
ATOM 2685 C C . TYR C 2 151 ? -35.590 -78.102 -52.199 1.00 22.88 297 TYR C C 1
ATOM 2686 O O . TYR C 2 151 ? -36.130 -78.581 -51.208 1.00 22.64 297 TYR C O 1
ATOM 2695 N N . ALA C 2 152 ? -34.911 -76.947 -52.185 1.00 24.10 298 ALA C N 1
ATOM 2696 C CA . ALA C 2 152 ? -34.735 -76.172 -50.952 1.00 25.17 298 ALA C CA 1
ATOM 2697 C C . ALA C 2 152 ? -36.086 -75.742 -50.365 1.00 25.52 298 ALA C C 1
ATOM 2698 O O . ALA C 2 152 ? -36.258 -75.654 -49.130 1.00 25.12 298 ALA C O 1
ATOM 2700 N N . GLY C 2 153 ? -37.046 -75.481 -51.246 1.00 25.55 299 GLY C N 1
ATOM 2701 C CA . GLY C 2 153 ? -38.398 -75.111 -50.835 1.00 25.23 299 GLY C CA 1
ATOM 2702 C C . GLY C 2 153 ? -39.193 -76.155 -50.073 1.00 26.07 299 GLY C C 1
ATOM 2703 O O . GLY C 2 153 ? -40.257 -75.827 -49.534 1.00 28.35 299 GLY C O 1
ATOM 2704 N N . MET C 2 154 ? -38.701 -77.397 -50.000 1.00 25.47 300 MET C N 1
ATOM 2705 C CA . MET C 2 154 ? -39.381 -78.427 -49.224 1.00 26.11 300 MET C CA 1
ATOM 2706 C C . MET C 2 154 ? -38.843 -78.608 -47.798 1.00 26.18 300 MET C C 1
ATOM 2707 O O . MET C 2 154 ? -39.448 -79.321 -46.995 1.00 25.55 300 MET C O 1
ATOM 2712 N N . ILE C 2 155 ? -37.738 -77.938 -47.479 1.00 25.93 301 ILE C N 1
ATOM 2713 C CA . ILE C 2 155 ? -37.135 -78.030 -46.155 1.00 25.79 301 ILE C CA 1
ATOM 2714 C C . ILE C 2 155 ? -37.956 -77.235 -45.135 1.00 27.28 301 ILE C C 1
ATOM 2715 O O . ILE C 2 155 ? -38.297 -76.082 -45.370 1.00 29.36 301 ILE C O 1
ATOM 2720 N N . GLY C 2 156 ? -38.268 -77.867 -44.004 1.00 29.43 302 GLY C N 1
ATOM 2721 C CA . GLY C 2 156 ? -39.144 -77.277 -42.988 1.00 30.15 302 GLY C CA 1
ATOM 2722 C C . GLY C 2 156 ? -40.625 -77.603 -43.162 1.00 31.86 302 GLY C C 1
ATOM 2723 O O . GLY C 2 156 ? -41.475 -76.960 -42.551 1.00 32.02 302 GLY C O 1
ATOM 2724 N N . PHE C 2 157 ? -40.922 -78.591 -44.013 1.00 33.40 303 PHE C N 1
ATOM 2725 C CA . PHE C 2 157 ? -42.266 -79.136 -44.227 1.00 32.83 303 PHE C CA 1
ATOM 2726 C C . PHE C 2 157 ? -42.229 -80.620 -43.898 1.00 33.14 303 PHE C C 1
ATOM 2727 O O . PHE C 2 157 ? -41.165 -81.163 -43.597 1.00 34.49 303 PHE C O 1
ATOM 2735 N N . ASP C 2 158 ? -43.390 -81.272 -43.952 1.00 34.98 304 ASP C N 1
ATOM 2736 C CA . ASP C 2 158 ? -43.505 -82.712 -43.678 1.00 35.76 304 ASP C CA 1
ATOM 2737 C C . ASP C 2 158 ? -42.598 -83.541 -44.602 1.00 35.74 304 ASP C C 1
ATOM 2738 O O . ASP C 2 158 ? -42.109 -84.599 -44.221 1.00 32.98 304 ASP C O 1
ATOM 2743 N N . MET C 2 159 ? -42.376 -83.039 -45.815 1.00 35.15 305 MET C N 1
ATOM 2744 C CA . MET C 2 159 ? -41.590 -83.727 -46.830 1.00 36.61 305 MET C CA 1
ATOM 2745 C C . MET C 2 159 ? -40.109 -83.293 -46.844 1.00 34.36 305 MET C C 1
ATOM 2746 O O . MET C 2 159 ? -39.463 -83.361 -47.891 1.00 36.15 305 MET C O 1
ATOM 2751 N N . THR C 2 160 ? -39.565 -82.866 -45.702 1.00 30.16 306 THR C N 1
ATOM 2752 C CA . THR C 2 160 ? -38.194 -82.330 -45.634 1.00 28.15 306 THR C CA 1
ATOM 2753 C C . THR C 2 160 ? -37.194 -83.346 -46.150 1.00 26.21 306 THR C C 1
ATOM 2754 O O . THR C 2 160 ? -37.094 -84.435 -45.609 1.00 26.44 306 THR C O 1
ATOM 2758 N N . PRO C 2 161 ? -36.467 -83.005 -47.216 1.00 23.65 307 PRO C N 1
ATOM 2759 C CA . PRO C 2 161 ? -35.443 -83.928 -47.697 1.00 22.83 307 PRO C CA 1
ATOM 2760 C C . PRO C 2 161 ? -34.067 -83.666 -47.087 1.00 22.42 307 PRO C C 1
ATOM 2761 O O . PRO C 2 161 ? -33.789 -82.532 -46.696 1.00 19.29 307 PRO C O 1
ATOM 2765 N N . ASN C 2 162 ? -33.223 -84.701 -47.004 1.00 21.68 308 ASN C N 1
ATOM 2766 C CA . ASN C 2 162 ? -31.813 -84.506 -46.690 1.00 21.84 308 ASN C CA 1
ATOM 2767 C C . ASN C 2 162 ? -30.899 -85.558 -47.292 1.00 21.87 308 ASN C C 1
ATOM 2768 O O . ASN C 2 162 ? -31.345 -86.659 -47.699 1.00 21.54 308 ASN C O 1
ATOM 2773 N N . TYR C 2 163 ? -29.618 -85.195 -47.342 1.00 21.34 309 TYR C N 1
ATOM 2774 C CA . TYR C 2 163 ? -28.535 -86.144 -47.539 1.00 21.73 309 TYR C CA 1
ATOM 2775 C C . TYR C 2 163 ? -28.685 -87.258 -46.508 1.00 23.90 309 TYR C C 1
ATOM 2776 O O . TYR C 2 163 ? -28.871 -87.002 -45.306 1.00 23.42 309 TYR C O 1
ATOM 2785 N N . VAL C 2 164 ? -28.634 -88.498 -46.985 1.00 24.28 310 VAL C N 1
ATOM 2786 C CA . VAL C 2 164 ? -28.923 -89.636 -46.119 1.00 25.51 310 VAL C CA 1
ATOM 2787 C C . VAL C 2 164 ? -27.691 -90.042 -45.331 1.00 24.95 310 VAL C C 1
ATOM 2788 O O . VAL C 2 164 ? -27.832 -90.666 -44.317 1.00 27.50 310 VAL C O 1
ATOM 2792 N N . ASP C 2 165 ? -26.497 -89.695 -45.804 1.00 26.19 311 ASP C N 1
ATOM 2793 C CA . ASP C 2 165 ? -25.261 -90.046 -45.111 1.00 27.12 311 ASP C CA 1
ATOM 2794 C C . ASP C 2 165 ? -24.150 -89.039 -45.449 1.00 28.62 311 ASP C C 1
ATOM 2795 O O . ASP C 2 165 ? -24.433 -87.975 -46.026 1.00 28.01 311 ASP C O 1
ATOM 2800 N N . SER C 2 166 ? -22.905 -89.356 -45.092 1.00 28.52 312 SER C N 1
ATOM 2801 C CA . SER C 2 166 ? -21.781 -88.455 -45.347 1.00 31.07 312 SER C CA 1
ATOM 2802 C C . SER C 2 166 ? -20.901 -88.891 -46.511 1.00 31.73 312 SER C C 1
ATOM 2803 O O . SER C 2 166 ? -19.706 -88.605 -46.543 1.00 31.26 312 SER C O 1
ATOM 2806 N N . SER C 2 167 ? -21.499 -89.552 -47.490 1.00 32.47 313 SER C N 1
ATOM 2807 C CA . SER C 2 167 ? -20.794 -89.875 -48.710 1.00 34.79 313 SER C CA 1
ATOM 2808 C C . SER C 2 167 ? -20.421 -88.569 -49.413 1.00 33.66 313 SER C C 1
ATOM 2809 O O . SER C 2 167 ? -21.279 -87.730 -49.631 1.00 34.23 313 SER C O 1
ATOM 2812 N N . PRO C 2 168 ? -19.137 -88.381 -49.748 1.00 35.01 314 PRO C N 1
ATOM 2813 C CA . PRO C 2 168 ? -18.735 -87.101 -50.340 1.00 36.12 314 PRO C CA 1
ATOM 2814 C C . PRO C 2 168 ? -19.248 -86.835 -51.748 1.00 36.09 314 PRO C C 1
ATOM 2815 O O . PRO C 2 168 ? -19.783 -85.752 -52.007 1.00 36.95 314 PRO C O 1
ATOM 2819 N N . THR C 2 169 ? -19.075 -87.789 -52.653 1.00 34.07 315 THR C N 1
ATOM 2820 C CA . THR C 2 169 ? -19.526 -87.605 -54.045 1.00 35.02 315 THR C CA 1
ATOM 2821 C C . THR C 2 169 ? -20.720 -88.479 -54.410 1.00 33.25 315 THR C C 1
ATOM 2822 O O . THR C 2 169 ? -21.494 -88.127 -55.280 1.00 33.11 315 THR C O 1
ATOM 2826 N N . GLY C 2 170 ? -20.859 -89.625 -53.756 1.00 32.14 316 GLY C N 1
ATOM 2827 C CA . GLY C 2 170 ? -22.037 -90.449 -53.925 1.00 30.80 316 GLY C CA 1
ATOM 2828 C C . GLY C 2 170 ? -23.234 -89.902 -53.176 1.00 30.44 316 GLY C C 1
ATOM 2829 O O . GLY C 2 170 ? -23.695 -90.502 -52.223 1.00 30.97 316 GLY C O 1
ATOM 2830 N N . ILE C 2 171 ? -23.747 -88.765 -53.629 1.00 30.08 317 ILE C N 1
ATOM 2831 C CA . ILE C 2 171 ? -24.827 -88.066 -52.948 1.00 27.69 317 ILE C CA 1
ATOM 2832 C C . ILE C 2 171 ? -26.128 -88.830 -53.135 1.00 27.90 317 ILE C C 1
ATOM 2833 O O . ILE C 2 171 ? -26.496 -89.178 -54.264 1.00 29.85 317 ILE C O 1
ATOM 2838 N N . VAL C 2 172 ? -26.805 -89.108 -52.025 1.00 25.01 318 VAL C N 1
ATOM 2839 C CA . VAL C 2 172 ? -28.157 -89.622 -52.060 1.00 23.60 318 VAL C CA 1
ATOM 2840 C C . VAL C 2 172 ? -28.992 -88.770 -51.135 1.00 21.89 318 VAL C C 1
ATOM 2841 O O . VAL C 2 172 ? -28.654 -88.619 -49.962 1.00 20.23 318 VAL C O 1
ATOM 2845 N N . VAL C 2 173 ? -30.070 -88.201 -51.676 1.00 21.77 319 VAL C N 1
ATOM 2846 C CA . VAL C 2 173 ? -31.033 -87.443 -50.864 1.00 22.34 319 VAL C CA 1
ATOM 2847 C C . VAL C 2 173 ? -32.372 -88.138 -50.856 1.00 22.46 319 VAL C C 1
ATOM 2848 O O . VAL C 2 173 ? -32.706 -88.865 -51.796 1.00 25.22 319 VAL C O 1
ATOM 2852 N N . SER C 2 174 ? -33.119 -87.915 -49.783 1.00 22.41 320 SER C N 1
ATOM 2853 C CA . SER C 2 174 ? -34.400 -88.550 -49.560 1.00 23.14 320 SER C CA 1
ATOM 2854 C C . SER C 2 174 ? -35.207 -87.872 -48.456 1.00 25.31 320 SER C C 1
ATOM 2855 O O . SER C 2 174 ? -34.644 -87.312 -47.529 1.00 24.71 320 SER C O 1
ATOM 2858 N N . PRO C 2 175 ? -36.546 -87.938 -48.543 1.00 27.38 321 PRO C N 1
ATOM 2859 C CA . PRO C 2 175 ? -37.325 -87.567 -47.381 1.00 28.14 321 PRO C CA 1
ATOM 2860 C C . PRO C 2 175 ? -37.190 -88.664 -46.344 1.00 29.00 321 PRO C C 1
ATOM 2861 O O . PRO C 2 175 ? -36.642 -89.715 -46.661 1.00 29.46 321 PRO C O 1
ATOM 2865 N N . TRP C 2 176 ? -37.651 -88.423 -45.115 1.00 30.77 322 TRP C N 1
ATOM 2866 C CA . TRP C 2 176 ? -37.614 -89.463 -44.074 1.00 30.93 322 TRP C CA 1
ATOM 2867 C C . TRP C 2 176 ? -38.862 -90.352 -44.225 1.00 32.42 322 TRP C C 1
ATOM 2868 O O . TRP C 2 176 ? -39.926 -90.085 -43.658 1.00 30.92 322 TRP C O 1
ATOM 2879 N N . CYS C 2 177 ? -38.725 -91.378 -45.056 1.00 33.09 323 CYS C N 1
ATOM 2880 C CA . CYS C 2 177 ? -39.774 -92.361 -45.263 1.00 35.60 323 CYS C CA 1
ATOM 2881 C C . CYS C 2 177 ? -39.202 -93.576 -45.976 1.00 37.69 323 CYS C C 1
ATOM 2882 O O . CYS C 2 177 ? -38.087 -93.527 -46.496 1.00 35.31 323 CYS C O 1
ATOM 2885 N N . SER C 2 178 ? -39.944 -94.683 -45.958 1.00 41.09 324 SER C N 1
ATOM 2886 C CA . SER C 2 178 ? -39.581 -95.856 -46.766 1.00 43.63 324 SER C CA 1
ATOM 2887 C C . SER C 2 178 ? -40.810 -96.408 -47.466 1.00 43.12 324 SER C C 1
ATOM 2888 O O . SER C 2 178 ? -41.942 -95.960 -47.220 1.00 40.72 324 SER C O 1
ATOM 2891 N N . CYS C 2 179 ? -40.566 -97.362 -48.355 1.00 44.90 325 CYS C N 1
ATOM 2892 C CA . CYS C 2 179 ? -41.634 -97.995 -49.115 1.00 50.11 325 CYS C CA 1
ATOM 2893 C C . CYS C 2 179 ? -42.029 -99.393 -48.584 1.00 55.01 325 CYS C C 1
ATOM 2894 O O . CYS C 2 179 ? -42.806 -100.118 -49.227 1.00 56.27 325 CYS C O 1
ATOM 2897 N N . ARG C 2 180 ? -41.527 -99.744 -47.400 1.00 57.22 326 ARG C N 1
ATOM 2898 C CA . ARG C 2 180 ? -42.005 -100.920 -46.677 1.00 61.38 326 ARG C CA 1
ATOM 2899 C C . ARG C 2 180 ? -43.421 -100.655 -46.163 1.00 61.46 326 ARG C C 1
ATOM 2900 O O . ARG C 2 180 ? -43.747 -99.531 -45.785 1.00 61.04 326 ARG C O 1
ATOM 2908 N N . GLY C 2 181 ? -44.256 -101.694 -46.163 1.00 63.50 327 GLY C N 1
ATOM 2909 C CA . GLY C 2 181 ? -45.6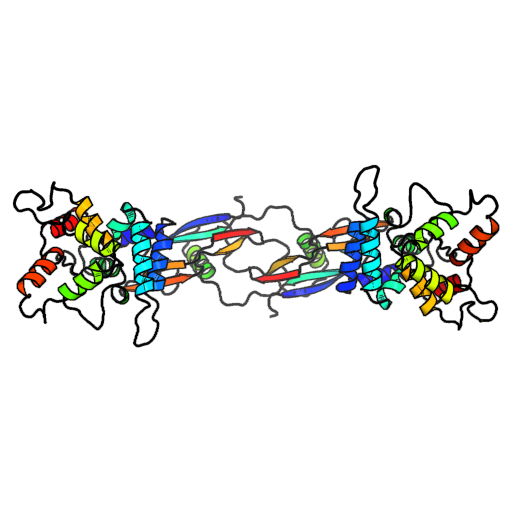57 -101.576 -45.743 1.00 62.61 327 GLY C CA 1
ATOM 2910 C C . GLY C 2 181 ? -46.535 -100.880 -46.771 1.00 64.71 327 GLY C C 1
ATOM 2911 O O . GLY C 2 181 ? -47.551 -100.263 -46.423 1.00 62.69 327 GLY C O 1
ATOM 2912 N N . SER C 2 182 ? -46.142 -100.975 -48.041 1.00 66.45 328 SER C N 1
ATOM 2913 C CA . SER C 2 182 ? -46.917 -100.393 -49.143 1.00 71.49 328 SER C CA 1
ATOM 2914 C C . SER C 2 182 ? -48.073 -101.301 -49.608 1.00 74.20 328 SER C C 1
ATOM 2915 O O . SER C 2 182 ? -49.006 -100.833 -50.273 1.00 73.13 328 SER C O 1
ATOM 2918 N N . GLY C 2 183 ? -48.009 -102.589 -49.260 1.00 74.68 329 GLY C N 1
ATOM 2919 C CA . GLY C 2 183 ? -49.008 -103.558 -49.700 1.00 74.85 329 GLY C CA 1
ATOM 2920 C C . GLY C 2 183 ? -48.995 -103.712 -51.212 1.00 76.88 329 GLY C C 1
ATOM 2921 O O . GLY C 2 183 ? -47.981 -104.095 -51.799 1.00 77.49 329 GLY C O 1
ATOM 2922 N N . ASN C 2 184 ? -50.124 -103.390 -51.839 1.00 77.48 330 ASN C N 1
ATOM 2923 C CA . ASN C 2 184 ? -50.269 -103.474 -53.296 1.00 77.40 330 ASN C CA 1
ATOM 2924 C C . ASN C 2 184 ? -49.787 -102.217 -54.026 1.00 77.50 330 ASN C C 1
ATOM 2925 O O . ASN C 2 184 ? -49.799 -102.178 -55.255 1.00 79.46 330 ASN C O 1
ATOM 2930 N N . MET C 2 185 ? -49.375 -101.193 -53.274 1.00 75.02 331 MET C N 1
ATOM 2931 C CA . MET C 2 185 ? -49.007 -99.892 -53.840 1.00 70.38 331 MET C CA 1
ATOM 2932 C C . MET C 2 185 ? -47.494 -99.697 -53.855 1.00 67.15 331 MET C C 1
ATOM 2933 O O . MET C 2 185 ? -47.010 -98.567 -53.899 1.00 64.65 331 MET C O 1
ATOM 2938 N N . GLU C 2 186 ? -46.753 -100.801 -53.821 1.00 64.64 332 GLU C N 1
ATOM 2939 C CA . GLU C 2 186 ? -45.299 -100.767 -53.715 1.00 64.59 332 GLU C CA 1
ATOM 2940 C C . GLU C 2 186 ? -44.617 -100.101 -54.912 1.00 62.46 332 GLU C C 1
ATOM 2941 O O . GLU C 2 186 ? -43.624 -99.397 -54.747 1.00 62.40 332 GLU C O 1
ATOM 2947 N N . GLU C 2 187 ? -45.136 -100.332 -56.111 1.00 60.42 333 GLU C N 1
ATOM 2948 C CA . GLU C 2 187 ? -44.540 -99.747 -57.307 1.00 61.85 333 GLU C CA 1
ATOM 2949 C C . GLU C 2 187 ? -44.755 -98.242 -57.291 1.00 58.50 333 GLU C C 1
ATOM 2950 O O . GLU C 2 187 ? -43.835 -97.475 -57.548 1.00 54.78 333 GLU C O 1
ATOM 2956 N N . GLU C 2 188 ? -45.980 -97.835 -56.988 1.00 55.40 334 GLU C N 1
ATOM 2957 C CA . GLU C 2 188 ? -46.337 -96.425 -56.900 1.00 56.43 334 GLU C CA 1
ATOM 2958 C C . GLU C 2 188 ? -45.452 -95.682 -55.889 1.00 53.30 334 GLU C C 1
ATOM 2959 O O . GLU C 2 188 ? -45.016 -94.559 -56.155 1.00 48.33 334 GLU C O 1
ATOM 2965 N N . CYS C 2 189 ? -45.200 -96.315 -54.741 1.00 50.50 335 CYS C N 1
ATOM 2966 C CA . CYS C 2 189 ? -44.409 -95.724 -53.660 1.00 47.66 335 CYS C CA 1
ATOM 2967 C C . CYS C 2 189 ? -42.976 -95.525 -54.110 1.00 47.34 335 CYS C C 1
ATOM 2968 O O . CYS C 2 189 ? -42.429 -94.437 -53.988 1.00 47.96 335 CYS C O 1
ATOM 2971 N N . GLU C 2 190 ? -42.372 -96.580 -54.636 1.00 48.45 336 GLU C N 1
ATOM 2972 C CA . GLU C 2 190 ? -40.990 -96.523 -55.104 1.00 50.47 336 GLU C CA 1
ATOM 2973 C C . GLU C 2 190 ? -40.780 -95.541 -56.261 1.00 48.17 336 GLU C C 1
ATOM 2974 O O . GLU C 2 190 ? -39.730 -94.918 -56.349 1.00 48.12 336 GLU C O 1
ATOM 2980 N N . LYS C 2 191 ? -41.767 -95.392 -57.135 1.00 45.27 337 LYS C N 1
ATOM 2981 C CA . LYS C 2 191 ? -41.671 -94.406 -58.210 1.00 45.32 337 LYS C CA 1
ATOM 2982 C C . LYS C 2 191 ? -41.662 -92.998 -57.637 1.00 42.11 337 LYS C C 1
ATOM 2983 O O . LYS C 2 191 ? -40.919 -92.137 -58.115 1.00 40.20 337 LYS C O 1
ATOM 2989 N N . PHE C 2 192 ? -42.507 -92.767 -56.634 1.00 37.80 338 PHE C N 1
ATOM 2990 C CA . PHE C 2 192 ? -42.567 -91.477 -55.955 1.00 36.01 338 PHE C CA 1
ATOM 2991 C C . PHE C 2 192 ? -41.227 -91.186 -55.288 1.00 34.08 338 PHE C C 1
ATOM 2992 O O . PHE C 2 192 ? -40.678 -90.101 -55.440 1.00 33.57 338 PHE C O 1
ATOM 3000 N N . LEU C 2 193 ? -40.713 -92.170 -54.560 1.00 34.94 339 LEU C N 1
ATOM 3001 C CA . LEU C 2 193 ? -39.476 -92.001 -53.808 1.00 34.41 339 LEU C CA 1
ATOM 3002 C C . LEU C 2 193 ? -38.289 -91.762 -54.730 1.00 33.89 339 LEU C C 1
ATOM 3003 O O . LEU C 2 193 ? -37.395 -90.985 -54.392 1.00 32.48 339 LEU C O 1
ATOM 3008 N N . ARG C 2 194 ? -38.286 -92.408 -55.898 1.00 34.40 340 ARG C N 1
ATOM 3009 C CA . ARG C 2 194 ? -37.156 -92.284 -56.845 1.00 34.06 340 ARG C CA 1
ATOM 3010 C C . ARG C 2 194 ? -36.960 -90.875 -57.406 1.00 31.82 340 ARG C C 1
ATOM 3011 O O . ARG C 2 194 ? -35.870 -90.548 -57.876 1.00 31.41 340 ARG C O 1
ATOM 3019 N N . ASP C 2 195 ? -37.985 -90.034 -57.351 1.00 30.47 341 ASP C N 1
ATOM 3020 C CA . ASP C 2 195 ? -37.825 -88.647 -57.789 1.00 30.02 341 ASP C CA 1
ATOM 3021 C C . ASP C 2 195 ? -36.859 -87.882 -56.884 1.00 30.12 341 ASP C C 1
ATOM 3022 O O . ASP C 2 195 ? -36.296 -86.842 -57.295 1.00 27.59 341 ASP C O 1
ATOM 3027 N N . PHE C 2 196 ? -36.712 -88.375 -55.647 1.00 28.91 342 PHE C N 1
ATOM 3028 C CA . PHE C 2 196 ? -35.700 -87.891 -54.709 1.00 28.02 342 PHE C CA 1
ATOM 3029 C C . PHE C 2 196 ? -34.416 -88.697 -54.825 1.00 28.31 342 PHE C C 1
ATOM 3030 O O . PHE C 2 196 ? -33.351 -88.155 -55.080 1.00 27.36 342 PHE C O 1
ATOM 3038 N N . THR C 2 197 ? -34.537 -90.008 -54.657 1.00 28.87 343 THR C N 1
ATOM 3039 C CA . THR C 2 197 ? -33.394 -90.874 -54.429 1.00 29.09 343 THR C CA 1
ATOM 3040 C C . THR C 2 197 ? -32.608 -91.274 -55.661 1.00 29.86 343 THR C C 1
ATOM 3041 O O . THR C 2 197 ? -31.421 -91.598 -55.534 1.00 31.45 343 THR C O 1
ATOM 3045 N N . GLU C 2 198 ? -33.255 -91.306 -56.831 1.00 29.82 344 GLU C N 1
ATOM 3046 C CA . GLU C 2 198 ? -32.631 -91.838 -58.044 1.00 30.04 344 GLU C CA 1
ATOM 3047 C C . GLU C 2 198 ? -33.004 -90.973 -59.237 1.00 28.60 344 GLU C C 1
ATOM 3048 O O . GLU C 2 198 ? -33.548 -91.443 -60.222 1.00 28.67 344 GLU C O 1
ATOM 3054 N N . ASN C 2 199 ? -32.703 -89.690 -59.129 1.00 26.10 345 ASN C N 1
ATOM 3055 C CA . ASN C 2 199 ? -33.122 -88.706 -60.099 1.00 23.71 345 ASN C CA 1
ATOM 3056 C C . ASN C 2 199 ? -31.876 -88.036 -60.690 1.00 22.57 345 ASN C C 1
ATOM 3057 O O . ASN C 2 199 ? -31.196 -87.289 -60.009 1.00 22.92 345 ASN C O 1
ATOM 3062 N N . PRO C 2 200 ? -31.581 -88.303 -61.963 1.00 20.48 346 PRO C N 1
ATOM 3063 C CA . PRO C 2 200 ? -30.375 -87.777 -62.567 1.00 19.82 346 PRO C CA 1
ATOM 3064 C C . PRO C 2 200 ? -30.413 -86.267 -62.711 1.00 18.91 346 PRO C C 1
ATOM 3065 O O . PRO C 2 200 ? -29.347 -85.648 -62.779 1.00 18.10 346 PRO C O 1
ATOM 3069 N N . CYS C 2 201 ? -31.607 -85.674 -62.764 1.00 18.08 347 CYS C N 1
ATOM 3070 C CA . CYS C 2 201 ? -31.718 -84.217 -62.812 1.00 18.39 347 CYS C CA 1
ATOM 3071 C C . CYS C 2 201 ? -31.226 -83.614 -61.515 1.00 19.09 347 CYS C C 1
ATOM 3072 O O . CYS C 2 201 ? -30.384 -82.694 -61.529 1.00 18.02 347 CYS C O 1
ATOM 3075 N N . LEU C 2 202 ? -31.767 -84.122 -60.409 1.00 18.64 348 LEU C N 1
ATOM 3076 C CA . LEU C 2 202 ? -31.412 -83.630 -59.094 1.00 19.02 348 LEU C CA 1
ATOM 3077 C C . LEU C 2 202 ? -29.923 -83.875 -58.800 1.00 20.10 348 LEU C C 1
ATOM 3078 O O . LEU C 2 202 ? -29.213 -82.971 -58.330 1.00 21.79 348 LEU C O 1
ATOM 3083 N N . ARG C 2 203 ? -29.462 -85.085 -59.091 1.00 20.70 349 ARG C N 1
ATOM 3084 C CA . ARG C 2 203 ? -28.021 -85.434 -58.997 1.00 21.21 349 ARG C CA 1
ATOM 3085 C C . ARG C 2 203 ? -27.147 -84.414 -59.713 1.00 20.13 349 ARG C C 1
ATOM 3086 O O . ARG C 2 203 ? -26.190 -83.895 -59.156 1.00 17.34 349 ARG C O 1
ATOM 3094 N N . ASN C 2 204 ? -27.471 -84.146 -60.970 1.00 20.01 350 ASN C N 1
ATOM 3095 C CA . ASN C 2 204 ? -26.661 -83.262 -61.792 1.00 19.60 350 ASN C CA 1
ATOM 3096 C C . ASN C 2 204 ? -26.747 -81.819 -61.350 1.00 19.75 350 ASN C C 1
ATOM 3097 O O . ASN C 2 204 ? -25.763 -81.089 -61.380 1.00 20.23 350 ASN C O 1
ATOM 3102 N N . ALA C 2 205 ? -27.930 -81.394 -60.935 1.00 19.97 351 ALA C N 1
ATOM 3103 C CA . ALA C 2 205 ? -28.095 -80.043 -60.450 1.00 19.71 351 ALA C CA 1
ATOM 3104 C C . ALA C 2 205 ? -27.229 -79.773 -59.223 1.00 20.26 351 ALA C C 1
ATOM 3105 O O . ALA C 2 205 ? -26.564 -78.744 -59.146 1.00 19.91 351 ALA C O 1
ATOM 3107 N N . ILE C 2 206 ? -27.277 -80.679 -58.252 1.00 20.67 352 ILE C N 1
ATOM 3108 C CA . ILE C 2 206 ? -26.513 -80.526 -57.027 1.00 21.79 352 ILE C CA 1
ATOM 3109 C C . ILE C 2 206 ? -25.011 -80.565 -57.341 1.00 24.08 352 ILE C C 1
ATOM 3110 O O . ILE C 2 206 ? -24.256 -79.729 -56.852 1.00 22.58 352 ILE C O 1
ATOM 3115 N N . GLN C 2 207 ? -24.604 -81.498 -58.193 1.00 26.84 353 GLN C N 1
ATOM 3116 C CA . GLN C 2 207 ? -23.195 -81.618 -58.575 1.00 31.17 353 GLN C CA 1
ATOM 3117 C C . GLN C 2 207 ? -22.685 -80.418 -59.327 1.00 29.62 353 GLN C C 1
ATOM 3118 O O . GLN C 2 207 ? -21.565 -79.989 -59.112 1.00 29.88 353 GLN C O 1
ATOM 3124 N N . ALA C 2 208 ? -23.494 -79.888 -60.230 1.00 28.69 354 ALA C N 1
ATOM 3125 C CA . ALA C 2 208 ? -23.059 -78.758 -61.026 1.00 28.63 354 ALA C CA 1
ATOM 3126 C C . ALA C 2 208 ? -22.969 -77.486 -60.190 1.00 28.96 354 ALA C C 1
ATOM 3127 O O . ALA C 2 208 ? -22.269 -76.545 -60.561 1.00 29.35 354 ALA C O 1
ATOM 3129 N N . PHE C 2 209 ? -23.663 -77.434 -59.065 1.00 29.22 355 PHE C N 1
ATOM 3130 C CA . PHE C 2 209 ? -23.637 -76.217 -58.276 1.00 31.50 355 PHE C CA 1
ATOM 3131 C C . PHE C 2 209 ? -22.246 -75.912 -57.724 1.00 32.89 355 PHE C C 1
ATOM 3132 O O . PHE C 2 209 ? -21.808 -74.782 -57.758 1.00 33.41 355 PHE C O 1
ATOM 3140 N N . GLY C 2 210 ? -21.563 -76.923 -57.218 1.00 39.64 356 GLY C N 1
ATOM 3141 C CA . GLY C 2 210 ? -20.206 -76.740 -56.688 1.00 45.29 356 GLY C CA 1
ATOM 3142 C C . GLY C 2 210 ? -19.113 -76.905 -57.726 1.00 45.47 356 GLY C C 1
ATOM 3143 O O . GLY C 2 210 ? -19.357 -77.392 -58.832 1.00 50.44 356 GLY C O 1
ATOM 3144 N N . ASN D 2 13 ? -21.766 -20.765 10.168 1.00 36.35 159 ASN D N 1
ATOM 3145 C CA . ASN D 2 13 ? -23.007 -20.221 10.793 1.00 32.97 159 ASN D CA 1
ATOM 3146 C C . ASN D 2 13 ? -24.132 -21.277 10.842 1.00 31.32 159 ASN D C 1
ATOM 3147 O O . ASN D 2 13 ? -24.047 -22.343 10.204 1.00 30.26 159 ASN D O 1
ATOM 3152 N N . HIS D 2 14 ? -25.171 -21.003 11.623 1.00 30.23 160 HIS D N 1
ATOM 3153 C CA . HIS D 2 14 ? -26.222 -21.991 11.826 1.00 29.82 160 HIS D CA 1
ATOM 3154 C C . HIS D 2 14 ? -27.005 -22.273 10.533 1.00 26.70 160 HIS D C 1
ATOM 3155 O O . HIS D 2 14 ? -27.569 -23.343 10.357 1.00 26.65 160 HIS D O 1
ATOM 3162 N N . CYS D 2 15 ? -27.056 -21.300 9.646 1.00 24.83 161 CYS D N 1
ATOM 3163 C CA . CYS D 2 15 ? -27.808 -21.450 8.399 1.00 24.62 161 CYS D CA 1
ATOM 3164 C C . CYS D 2 15 ? -27.054 -22.336 7.412 1.00 23.57 161 CYS D C 1
ATOM 3165 O O . CYS D 2 15 ? -27.658 -23.158 6.742 1.00 23.48 161 CYS D O 1
ATOM 3168 N N . LEU D 2 16 ? -25.732 -22.182 7.360 1.00 23.26 162 LEU D N 1
ATOM 3169 C CA . LEU D 2 16 ? -24.872 -23.093 6.601 1.00 23.60 162 LEU D CA 1
ATOM 3170 C C . LEU D 2 16 ? -24.955 -24.526 7.134 1.00 23.17 162 LEU D C 1
ATOM 3171 O O . LEU D 2 16 ? -25.003 -25.483 6.349 1.00 23.80 162 LEU D O 1
ATOM 3176 N N . ASP D 2 17 ? -24.968 -24.674 8.463 1.00 23.25 163 ASP D N 1
ATOM 3177 C CA . ASP D 2 17 ? -25.103 -25.982 9.110 1.00 22.35 163 ASP D CA 1
ATOM 3178 C C . ASP D 2 17 ? -26.424 -26.657 8.728 1.00 22.14 163 ASP D C 1
ATOM 3179 O O . ASP D 2 17 ? -26.479 -27.866 8.530 1.00 20.89 163 ASP D O 1
ATOM 3184 N N . ALA D 2 18 ? -27.490 -25.864 8.680 1.00 21.73 164 ALA D N 1
ATOM 3185 C CA . ALA D 2 18 ? -28.826 -26.325 8.287 1.00 21.34 164 ALA D CA 1
ATOM 3186 C C . ALA D 2 18 ? -28.879 -26.817 6.839 1.00 21.71 164 ALA D C 1
ATOM 3187 O O . ALA D 2 18 ? -29.509 -27.840 6.555 1.00 24.11 164 ALA D O 1
ATOM 3189 N N . ALA D 2 19 ? -28.222 -26.092 5.935 1.00 20.06 165 ALA D N 1
ATOM 3190 C CA . ALA D 2 19 ? -28.142 -26.509 4.538 1.00 19.54 165 ALA D CA 1
ATOM 3191 C C . ALA D 2 19 ? -27.389 -27.836 4.424 1.00 19.34 165 ALA D C 1
ATOM 3192 O O . ALA D 2 19 ? -27.791 -28.694 3.657 1.00 17.70 165 ALA D O 1
ATOM 3194 N N . LYS D 2 20 ? -26.310 -27.971 5.198 1.00 20.17 166 LYS D N 1
ATOM 3195 C CA . LYS D 2 20 ? -25.526 -29.200 5.255 1.00 21.46 166 LYS D CA 1
ATOM 3196 C C . LYS D 2 20 ? -26.361 -30.400 5.674 1.00 20.19 166 LYS D C 1
ATOM 3197 O O . LYS D 2 20 ? -26.368 -31.390 4.992 1.00 20.77 166 LYS D O 1
ATOM 3203 N N . ALA D 2 21 ? -27.052 -30.311 6.804 1.00 20.23 167 ALA D N 1
ATOM 3204 C CA . ALA D 2 21 ? -27.924 -31.380 7.238 1.00 21.19 167 ALA D CA 1
ATOM 3205 C C . ALA D 2 21 ? -28.929 -31.752 6.153 1.00 21.27 167 ALA D C 1
ATOM 3206 O O . ALA D 2 21 ? -29.194 -32.931 5.932 1.00 20.20 167 ALA D O 1
ATOM 3208 N N . CYS D 2 22 ? -29.483 -30.749 5.475 1.00 20.25 168 CYS D N 1
ATOM 3209 C CA . CYS D 2 22 ? -30.449 -31.025 4.420 1.00 21.40 168 CYS D CA 1
ATOM 3210 C C . CYS D 2 22 ? -29.798 -31.793 3.295 1.00 21.69 168 CYS D C 1
ATOM 3211 O O . CYS D 2 22 ? -30.266 -32.869 2.926 1.00 21.21 168 CYS D O 1
ATOM 3214 N N . ASN D 2 23 ? -28.707 -31.250 2.757 1.00 21.21 169 ASN D N 1
ATOM 3215 C CA . ASN D 2 23 ? -28.039 -31.888 1.628 1.00 20.58 169 ASN D CA 1
ATOM 3216 C C . ASN D 2 23 ? -27.545 -33.322 1.929 1.00 20.32 169 ASN D C 1
ATOM 3217 O O . ASN D 2 23 ? -27.496 -34.157 1.020 1.00 19.09 169 ASN D O 1
ATOM 3222 N N . LEU D 2 24 ? -27.191 -33.592 3.184 1.00 20.50 170 LEU D N 1
ATOM 3223 C CA . LEU D 2 24 ? -26.751 -34.936 3.608 1.00 21.62 170 LEU D CA 1
ATOM 3224 C C . LEU D 2 24 ? -27.894 -35.921 3.889 1.00 22.70 170 LEU D C 1
ATOM 3225 O O . LEU D 2 24 ? -27.648 -37.072 4.212 1.00 24.01 170 LEU D O 1
ATOM 3230 N N . ASN D 2 25 ? -29.134 -35.458 3.789 1.00 22.11 171 ASN D N 1
ATOM 3231 C CA . ASN D 2 25 ? -30.311 -36.309 3.839 1.00 22.35 171 ASN D CA 1
ATOM 3232 C C . ASN D 2 25 ? -30.866 -36.414 2.413 1.00 23.45 171 ASN D C 1
ATOM 3233 O O . ASN D 2 25 ? -31.171 -35.388 1.804 1.00 22.33 171 ASN D O 1
ATOM 3238 N N A ASP D 2 26 ? -30.992 -37.639 1.892 0.50 23.22 172 ASP D N 1
ATOM 3239 N N B ASP D 2 26 ? -30.996 -37.629 1.876 0.50 22.74 172 ASP D N 1
ATOM 3240 C CA A ASP D 2 26 ? -31.386 -37.852 0.497 0.50 23.76 172 ASP D CA 1
ATOM 3241 C CA B ASP D 2 26 ? -31.353 -37.771 0.467 0.50 22.99 172 ASP D CA 1
ATOM 3242 C C A ASP D 2 26 ? -32.681 -37.145 0.105 0.50 22.52 172 ASP D C 1
ATOM 3243 C C B ASP D 2 26 ? -32.677 -37.093 0.112 0.50 22.11 172 ASP D C 1
ATOM 3244 O O A ASP D 2 26 ? -32.762 -36.516 -0.946 0.50 21.58 172 ASP D O 1
ATOM 3245 O O B ASP D 2 26 ? -32.774 -36.420 -0.911 0.50 21.25 172 ASP D O 1
ATOM 3254 N N . ASN D 2 27 ? -33.691 -37.271 0.954 1.00 21.90 173 ASN D N 1
ATOM 3255 C CA . ASN D 2 27 ? -35.010 -36.738 0.666 1.00 21.42 173 ASN D CA 1
ATOM 3256 C C . ASN D 2 27 ? -34.990 -35.212 0.714 1.00 20.91 173 ASN D C 1
ATOM 3257 O O . ASN D 2 27 ? -35.489 -34.555 -0.186 1.00 22.65 173 ASN D O 1
ATOM 3262 N N . CYS D 2 28 ? -34.384 -34.649 1.745 1.00 20.67 174 CYS D N 1
ATOM 3263 C CA . CYS D 2 28 ? -34.283 -33.195 1.847 1.00 20.86 174 CYS D CA 1
ATOM 3264 C C . CYS D 2 28 ? -33.491 -32.613 0.658 1.00 20.69 174 CYS D C 1
ATOM 3265 O O . CYS D 2 28 ? -33.909 -31.639 0.018 1.00 19.59 174 CYS D O 1
ATOM 3268 N N . LYS D 2 29 ? -32.360 -33.233 0.361 1.00 19.69 175 LYS D N 1
ATOM 3269 C CA . LYS D 2 29 ? -31.510 -32.785 -0.711 1.00 21.42 175 LYS D CA 1
ATOM 3270 C C . LYS D 2 29 ? -32.243 -32.753 -2.035 1.00 20.68 175 LYS D C 1
ATOM 3271 O O . LYS D 2 29 ? -32.062 -31.825 -2.808 1.00 19.94 175 LYS D O 1
ATOM 3277 N N . LYS D 2 30 ? -33.051 -33.771 -2.295 1.00 21.64 176 LYS D N 1
ATOM 3278 C CA . LYS D 2 30 ? -33.771 -33.883 -3.568 1.00 22.88 176 LYS D CA 1
ATOM 3279 C C . LYS D 2 30 ? -34.825 -32.802 -3.656 1.00 21.11 176 LYS D C 1
ATOM 3280 O O . LYS D 2 30 ? -34.928 -32.126 -4.665 1.00 20.30 176 LYS D O 1
ATOM 3286 N N . LEU D 2 31 ? -35.606 -32.662 -2.593 1.00 20.29 177 LEU D N 1
ATOM 3287 C CA . LEU D 2 31 ? -36.737 -31.750 -2.591 1.00 20.46 177 LEU D CA 1
ATOM 3288 C C . LEU D 2 31 ? -36.267 -30.297 -2.501 1.00 19.68 177 LEU D C 1
ATOM 3289 O O . LEU D 2 31 ? -36.909 -29.384 -3.041 1.00 18.21 177 LEU D O 1
ATOM 3294 N N . ARG D 2 32 ? -35.130 -30.086 -1.833 1.00 18.98 178 ARG D N 1
ATOM 3295 C CA . ARG D 2 32 ? -34.464 -28.782 -1.849 1.00 18.26 178 ARG D CA 1
ATOM 3296 C C . ARG D 2 32 ? -33.989 -28.406 -3.256 1.00 18.22 178 ARG D C 1
ATOM 3297 O O . ARG D 2 32 ? -34.252 -27.297 -3.718 1.00 18.48 178 ARG D O 1
ATOM 3305 N N . SER D 2 33 ? -33.238 -29.285 -3.900 1.00 17.30 179 SER D N 1
ATOM 3306 C CA . SER D 2 33 ? -32.729 -28.999 -5.236 1.00 18.29 179 SER D CA 1
ATOM 3307 C C . SER D 2 33 ? -33.861 -28.774 -6.208 1.00 18.36 179 SER D C 1
ATOM 3308 O O . SER D 2 33 ? -33.797 -27.900 -7.077 1.00 17.90 179 SER D O 1
ATOM 3311 N N . SER D 2 34 ? -34.925 -29.538 -6.051 1.00 18.61 180 SER D N 1
ATOM 3312 C CA . SER D 2 34 ? -36.048 -29.379 -6.962 1.00 19.87 180 SER D CA 1
ATOM 3313 C C . SER D 2 34 ? -36.648 -27.965 -6.907 1.00 19.21 180 SER D C 1
ATOM 3314 O O . SER D 2 34 ? -36.831 -27.340 -7.949 1.00 17.74 180 SER D O 1
ATOM 3317 N N . TYR D 2 35 ? -36.924 -27.440 -5.706 1.00 18.63 181 TYR D N 1
ATOM 3318 C CA . TYR D 2 35 ? -37.468 -26.078 -5.616 1.00 18.80 181 TYR D CA 1
ATOM 3319 C C . TYR D 2 35 ? -36.417 -25.057 -6.036 1.00 19.49 181 TYR D C 1
ATOM 3320 O O . TYR D 2 35 ? -36.738 -24.095 -6.722 1.00 17.88 181 TYR D O 1
ATOM 3329 N N . ILE D 2 36 ? -35.144 -25.315 -5.718 1.00 19.58 182 ILE D N 1
ATOM 3330 C CA . ILE D 2 36 ? -34.099 -24.378 -6.130 1.00 18.92 182 ILE D CA 1
ATOM 3331 C C . ILE D 2 36 ? -34.004 -24.292 -7.645 1.00 19.18 182 ILE D C 1
ATOM 3332 O O . ILE D 2 36 ? -33.986 -23.189 -8.203 1.00 18.91 182 ILE D O 1
ATOM 3337 N N . SER D 2 37 ? -33.971 -25.431 -8.321 1.00 19.36 183 SER D N 1
ATOM 3338 C CA . SER D 2 37 ? -33.766 -25.421 -9.767 1.00 20.16 183 SER D CA 1
ATOM 3339 C C . SER D 2 37 ? -34.981 -24.873 -10.514 1.00 19.23 183 SER D C 1
ATOM 3340 O O . SER D 2 37 ? -34.823 -24.174 -11.489 1.00 19.21 183 SER D O 1
ATOM 3343 N N . ILE D 2 38 ? -36.185 -25.161 -10.039 1.00 19.16 184 ILE D N 1
ATOM 3344 C CA . ILE D 2 38 ? -37.387 -24.565 -10.631 1.00 18.85 184 ILE D CA 1
ATOM 3345 C C . ILE D 2 38 ? -37.423 -23.065 -10.354 1.00 18.76 184 ILE D C 1
ATOM 3346 O O . ILE D 2 38 ? -37.561 -22.263 -11.274 1.00 17.23 184 ILE D O 1
ATOM 3351 N N . CYS D 2 39 ? -37.274 -22.678 -9.089 1.00 18.95 185 CYS D N 1
ATOM 3352 C CA . CYS D 2 39 ? -37.429 -21.271 -8.711 1.00 19.65 185 CYS D CA 1
ATOM 3353 C C . CYS D 2 39 ? -36.340 -20.370 -9.284 1.00 19.83 185 CYS D C 1
ATOM 3354 O O . CYS D 2 39 ? -36.577 -19.187 -9.458 1.00 20.70 185 CYS D O 1
ATOM 3357 N N . ASN D 2 40 ? -35.143 -20.918 -9.516 1.00 20.35 186 ASN D N 1
ATOM 3358 C CA . ASN D 2 40 ? -33.996 -20.172 -10.039 1.00 21.18 186 ASN D CA 1
ATOM 3359 C C . ASN D 2 40 ? -33.963 -20.066 -11.575 1.00 22.84 186 ASN D C 1
ATOM 3360 O O . ASN D 2 40 ? -33.149 -19.330 -12.119 1.00 23.01 186 ASN D O 1
ATOM 3365 N N . ARG D 2 41 ? -34.817 -20.805 -12.267 1.00 24.48 187 ARG D N 1
ATOM 3366 C CA . ARG D 2 41 ? -34.794 -20.847 -13.739 1.00 29.47 187 ARG D CA 1
ATOM 3367 C C . ARG D 2 41 ? -35.522 -19.651 -14.367 1.00 29.13 187 ARG D C 1
ATOM 3368 O O . ARG D 2 41 ? -36.742 -19.562 -14.290 1.00 29.75 187 ARG D O 1
ATOM 3376 N N . GLU D 2 42 ? -34.770 -18.762 -14.998 1.00 31.18 188 GLU D N 1
ATOM 3377 C CA . GLU D 2 42 ? -35.336 -17.624 -15.729 1.00 36.05 188 GLU D CA 1
ATOM 3378 C C . GLU D 2 42 ? -36.081 -18.035 -17.001 1.00 36.40 188 GLU D C 1
ATOM 3379 O O . GLU D 2 42 ? -35.609 -18.874 -17.754 1.00 36.83 188 GLU D O 1
ATOM 3385 N N . ILE D 2 43 ? -37.242 -17.428 -17.233 1.00 38.07 189 ILE D N 1
ATOM 3386 C CA . ILE D 2 43 ? -38.069 -17.734 -18.421 1.00 39.24 189 ILE D CA 1
ATOM 3387 C C . ILE D 2 43 ? -37.742 -16.800 -19.596 1.00 37.81 189 ILE D C 1
ATOM 3388 O O . ILE D 2 43 ? -37.647 -17.238 -20.732 1.00 38.34 189 ILE D O 1
ATOM 3393 N N . SER D 2 44 ? -37.601 -15.516 -19.302 1.00 38.36 190 SER D N 1
ATOM 3394 C CA . SER D 2 44 ? -37.310 -14.502 -20.302 1.00 40.59 190 SER D CA 1
ATOM 3395 C C . SER D 2 44 ? -36.756 -13.284 -19.556 1.00 44.40 190 SER D C 1
ATOM 3396 O O . SER D 2 44 ? -36.779 -13.260 -18.312 1.00 40.88 190 SER D O 1
ATOM 3399 N N . PRO D 2 45 ? -36.268 -12.264 -20.294 1.00 46.93 191 PRO D N 1
ATOM 3400 C CA . PRO D 2 45 ? -35.742 -11.075 -19.601 1.00 48.26 191 PRO D CA 1
ATOM 3401 C C . PRO D 2 45 ? -36.782 -10.355 -18.734 1.00 49.94 191 PRO D C 1
ATOM 3402 O O . PRO D 2 45 ? -36.412 -9.632 -17.817 1.00 52.17 191 PRO D O 1
ATOM 3406 N N . THR D 2 46 ? -38.062 -10.561 -19.026 1.00 51.92 192 THR D N 1
ATOM 3407 C CA . THR D 2 46 ? -39.157 -9.914 -18.303 1.00 52.23 192 THR D CA 1
ATOM 3408 C C . THR D 2 46 ? -39.818 -10.821 -17.256 1.00 51.41 192 THR D C 1
ATOM 3409 O O . THR D 2 46 ? -40.614 -10.342 -16.444 1.00 53.66 192 THR D O 1
ATOM 3413 N N . GLU D 2 47 ? -39.499 -12.116 -17.272 1.00 47.15 193 GLU D N 1
ATOM 3414 C CA . GLU D 2 47 ? -40.106 -13.077 -16.347 1.00 44.22 193 GLU D CA 1
ATOM 3415 C C . GLU D 2 47 ? -39.027 -13.882 -15.609 1.00 37.13 193 GLU D C 1
ATOM 3416 O O . GLU D 2 47 ? -38.418 -14.775 -16.177 1.00 34.01 193 GLU D O 1
ATOM 3422 N N . ARG D 2 48 ? -38.819 -13.548 -14.340 1.00 33.34 194 ARG D N 1
ATOM 3423 C CA . ARG D 2 48 ? -37.747 -14.115 -13.511 1.00 34.14 194 ARG D CA 1
ATOM 3424 C C . ARG D 2 48 ? -37.846 -15.643 -13.328 1.00 32.22 194 ARG D C 1
ATOM 3425 O O . ARG D 2 48 ? -36.817 -16.326 -13.198 1.00 31.51 194 ARG D O 1
ATOM 3433 N N . CYS D 2 49 ? -39.074 -16.165 -13.304 1.00 28.22 195 CYS D N 1
ATOM 3434 C CA . CYS D 2 49 ? -39.298 -17.593 -13.114 1.00 26.72 195 CYS D CA 1
ATOM 3435 C C . CYS D 2 49 ? -40.739 -17.957 -13.407 1.00 25.09 195 CYS D C 1
ATOM 3436 O O . CYS D 2 49 ? -41.587 -17.090 -13.566 1.00 25.76 195 CYS D O 1
ATOM 3439 N N . ASN D 2 50 ? -41.005 -19.254 -13.462 1.00 24.45 196 ASN D N 1
ATOM 3440 C CA . ASN D 2 50 ? -42.385 -19.769 -13.425 1.00 23.59 196 ASN D CA 1
ATOM 3441 C C . ASN D 2 50 ? -42.820 -19.808 -11.964 1.00 24.19 196 ASN D C 1
ATOM 3442 O O . ASN D 2 50 ? -42.498 -20.744 -11.233 1.00 24.21 196 ASN D O 1
ATOM 3447 N N . ARG D 2 51 ? -43.542 -18.780 -11.540 1.00 24.02 197 ARG D N 1
ATOM 3448 C CA . ARG D 2 51 ? -43.870 -18.600 -10.131 1.00 25.07 197 ARG D CA 1
ATOM 3449 C C . ARG D 2 51 ? -44.767 -19.706 -9.576 1.00 23.53 197 ARG D C 1
ATOM 3450 O O . ARG D 2 51 ? -44.592 -20.176 -8.448 1.00 20.10 197 ARG D O 1
ATOM 3458 N N . ARG D 2 52 ? -45.752 -20.091 -10.370 1.00 23.25 198 ARG D N 1
ATOM 3459 C CA . ARG D 2 52 ? -46.723 -21.098 -9.955 1.00 23.60 198 ARG D CA 1
ATOM 3460 C C . ARG D 2 52 ? -46.048 -22.444 -9.666 1.00 22.78 198 ARG D C 1
ATOM 3461 O O . ARG D 2 52 ? -46.321 -23.114 -8.660 1.00 24.32 198 ARG D O 1
ATOM 3469 N N . LYS D 2 53 ? -45.120 -22.791 -10.539 1.00 22.39 199 LYS D N 1
ATOM 3470 C CA . LYS D 2 53 ? -44.356 -24.014 -10.421 1.00 22.68 199 LYS D CA 1
ATOM 3471 C C . LYS D 2 53 ? -43.387 -23.932 -9.229 1.00 20.40 199 LYS D C 1
ATOM 3472 O O . LYS D 2 53 ? -43.241 -24.881 -8.490 1.00 18.96 199 LYS D O 1
ATOM 3478 N N . CYS D 2 54 ? -42.750 -22.783 -9.055 1.00 19.08 200 CYS D N 1
ATOM 3479 C CA . CYS D 2 54 ? -41.864 -22.538 -7.929 1.00 19.61 200 CYS D CA 1
ATOM 3480 C C . CYS D 2 54 ? -42.584 -22.686 -6.586 1.00 19.31 200 CYS D C 1
ATOM 3481 O O . CYS D 2 54 ? -42.115 -23.373 -5.687 1.00 19.58 200 CYS D O 1
ATOM 3484 N N . HIS D 2 55 ? -43.740 -22.043 -6.469 1.00 18.84 201 HIS D N 1
ATOM 3485 C CA . HIS D 2 55 ? -44.576 -22.164 -5.273 1.00 19.17 201 HIS D CA 1
ATOM 3486 C C . HIS D 2 55 ? -44.988 -23.590 -4.957 1.00 18.69 201 HIS D C 1
ATOM 3487 O O . HIS D 2 55 ? -44.899 -24.033 -3.805 1.00 17.43 201 HIS D O 1
ATOM 3494 N N . LYS D 2 56 ? -45.416 -24.322 -5.981 1.00 19.23 202 LYS D N 1
ATOM 3495 C CA . LYS D 2 56 ? -45.741 -25.744 -5.821 1.00 19.58 202 LYS D CA 1
ATOM 3496 C C . LYS D 2 56 ? -44.552 -26.522 -5.257 1.00 18.37 202 LYS D C 1
ATOM 3497 O O . 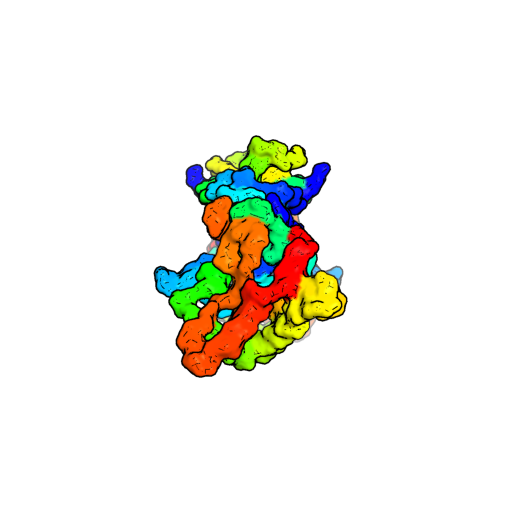LYS D 2 56 ? -44.718 -27.322 -4.335 1.00 18.05 202 LYS D O 1
ATOM 3503 N N . ALA D 2 57 ? -43.360 -26.295 -5.799 1.00 17.52 203 ALA D N 1
ATOM 3504 C CA . ALA D 2 57 ? -42.168 -27.004 -5.308 1.00 17.35 203 ALA D CA 1
ATOM 3505 C C . ALA D 2 57 ? -41.803 -26.633 -3.854 1.00 17.38 203 ALA D C 1
ATOM 3506 O O . ALA D 2 57 ? -41.357 -27.475 -3.077 1.00 16.04 203 ALA D O 1
ATOM 3508 N N . LEU D 2 58 ? -41.971 -25.364 -3.508 1.00 18.02 204 LEU D N 1
ATOM 3509 C CA . LEU D 2 58 ? -41.797 -24.906 -2.123 1.00 19.31 204 LEU D CA 1
ATOM 3510 C C . LEU D 2 58 ? -42.756 -25.634 -1.170 1.00 18.95 204 LEU D C 1
ATOM 3511 O O . LEU D 2 58 ? -42.356 -26.126 -0.114 1.00 17.61 204 LEU D O 1
ATOM 3516 N N . ARG D 2 59 ? -44.031 -25.682 -1.552 1.00 19.45 205 ARG D N 1
ATOM 3517 C CA . ARG D 2 59 ? -45.050 -26.346 -0.758 1.00 18.98 205 ARG D CA 1
ATOM 3518 C C . ARG D 2 59 ? -44.674 -27.798 -0.492 1.00 19.64 205 ARG D C 1
ATOM 3519 O O . ARG D 2 59 ? -44.716 -28.263 0.648 1.00 19.14 205 ARG D O 1
ATOM 3527 N N . GLN D 2 60 ? -44.271 -28.488 -1.551 1.00 20.61 206 GLN D N 1
ATOM 3528 C CA . GLN D 2 60 ? -43.841 -29.874 -1.466 1.00 21.71 206 GLN D CA 1
ATOM 3529 C C . GLN D 2 60 ? -42.666 -30.082 -0.526 1.00 19.99 206 GLN D C 1
ATOM 3530 O O . GLN D 2 60 ? -42.613 -31.087 0.193 1.00 18.74 206 GLN D O 1
ATOM 3536 N N . PHE D 2 61 ? -41.720 -29.154 -0.560 1.00 18.48 207 PHE D N 1
ATOM 3537 C CA . PHE D 2 61 ? -40.557 -29.209 0.314 1.00 18.03 207 PHE D CA 1
ATOM 3538 C C . PHE D 2 61 ? -40.987 -29.136 1.773 1.00 18.40 207 PHE D C 1
ATOM 3539 O O . PHE D 2 61 ? -40.620 -29.984 2.582 1.00 18.97 207 PHE D O 1
ATOM 3547 N N . PHE D 2 62 ? -41.793 -28.134 2.109 1.00 19.54 208 PHE D N 1
ATOM 3548 C CA . PHE D 2 62 ? -42.231 -27.972 3.495 1.00 20.36 208 PHE D CA 1
ATOM 3549 C C . PHE D 2 62 ? -43.237 -29.015 3.938 1.00 22.00 208 PHE D C 1
ATOM 3550 O O . PHE D 2 62 ? -43.290 -29.329 5.135 1.00 20.35 208 PHE D O 1
ATOM 3558 N N . ASP D 2 63 ? -43.993 -29.582 2.986 1.00 23.40 209 ASP D N 1
ATOM 3559 C CA . ASP D 2 63 ? -44.948 -30.671 3.290 1.00 25.38 209 ASP D CA 1
ATOM 3560 C C . ASP D 2 63 ? -44.276 -32.026 3.441 1.00 25.38 209 ASP D C 1
ATOM 3561 O O . ASP D 2 63 ? -44.667 -32.809 4.294 1.00 24.16 209 ASP D O 1
ATOM 3566 N N . ARG D 2 64 ? -43.280 -32.315 2.610 1.00 24.47 210 ARG D N 1
ATOM 3567 C CA . ARG D 2 64 ? -42.731 -33.678 2.533 1.00 26.28 210 ARG D CA 1
ATOM 3568 C C . ARG D 2 64 ? -41.353 -33.858 3.183 1.00 25.01 210 ARG D C 1
ATOM 3569 O O . ARG D 2 64 ? -40.834 -34.957 3.187 1.00 24.66 210 ARG D O 1
ATOM 3577 N N . VAL D 2 65 ? -40.762 -32.787 3.723 1.00 23.65 211 VAL D N 1
ATOM 3578 C CA . VAL D 2 65 ? -39.499 -32.902 4.470 1.00 22.93 211 VAL D CA 1
ATOM 3579 C C . VAL D 2 65 ? -39.793 -32.589 5.926 1.00 23.16 211 VAL D C 1
ATOM 3580 O O . VAL D 2 65 ? -40.429 -31.576 6.216 1.00 22.10 211 VAL D O 1
ATOM 3584 N N . PRO D 2 66 ? -39.307 -33.434 6.860 1.00 24.22 212 PRO D N 1
ATOM 3585 C CA . PRO D 2 66 ? -39.583 -33.128 8.279 1.00 25.85 212 PRO D CA 1
ATOM 3586 C C . PRO D 2 66 ? -39.081 -31.768 8.769 1.00 25.87 212 PRO D C 1
ATOM 3587 O O . PRO D 2 66 ? -38.087 -31.231 8.270 1.00 24.74 212 PRO D O 1
ATOM 3591 N N . SER D 2 67 ? -39.793 -31.249 9.761 1.00 27.95 213 SER D N 1
ATOM 3592 C CA . SER D 2 67 ? -39.511 -29.971 10.403 1.00 29.42 213 SER D CA 1
ATOM 3593 C C . SER D 2 67 ? -38.095 -29.888 10.917 1.00 28.90 213 SER D C 1
ATOM 3594 O O . SER D 2 67 ? -37.526 -28.810 10.935 1.00 27.96 213 SER D O 1
ATOM 3597 N N . GLU D 2 68 ? -37.529 -31.010 11.353 1.00 28.23 214 GLU D N 1
ATOM 3598 C CA . GLU D 2 68 ? -36.155 -30.988 11.862 1.00 29.92 214 GLU D CA 1
ATOM 3599 C C . GLU D 2 68 ? -35.173 -30.399 10.840 1.00 27.09 214 GLU D C 1
ATOM 3600 O O . GLU D 2 68 ? -34.232 -29.706 11.218 1.00 26.56 214 GLU D O 1
ATOM 3606 N N . TYR D 2 69 ? -35.390 -30.648 9.551 1.00 24.17 215 TYR D N 1
ATOM 3607 C CA . TYR D 2 69 ? -34.549 -30.032 8.517 1.00 23.59 215 TYR D CA 1
ATOM 3608 C C . TYR D 2 69 ? -35.055 -28.663 8.121 1.00 22.12 215 TYR D C 1
ATOM 3609 O O . TYR D 2 69 ? -34.313 -27.696 7.985 1.00 20.29 215 TYR D O 1
ATOM 3618 N N . THR D 2 70 ? -36.355 -28.601 7.953 1.00 22.40 216 THR D N 1
ATOM 3619 C CA . THR D 2 70 ? -37.028 -27.481 7.319 1.00 23.32 216 THR D CA 1
ATOM 3620 C C . THR D 2 70 ? -37.001 -26.203 8.193 1.00 23.38 216 THR D C 1
ATOM 3621 O O . THR D 2 70 ? -36.652 -25.117 7.709 1.00 22.83 216 THR D O 1
ATOM 3625 N N . TYR D 2 71 ? -37.316 -26.344 9.479 1.00 22.99 217 TYR D N 1
ATOM 3626 C CA . TYR D 2 71 ? -37.370 -25.198 10.403 1.00 24.38 217 TYR D CA 1
ATOM 3627 C C . TYR D 2 71 ? -35.962 -24.694 10.688 1.00 23.63 217 TYR D C 1
ATOM 3628 O O . TYR D 2 71 ? -35.723 -23.510 10.878 1.00 22.56 217 TYR D O 1
ATOM 3637 N N . ARG D 2 72 ? -35.026 -25.622 10.701 1.00 23.86 218 ARG D N 1
ATOM 3638 C CA . ARG D 2 72 ? -33.647 -25.281 10.946 1.00 26.13 218 ARG D CA 1
ATOM 3639 C C . ARG D 2 72 ? -33.114 -24.363 9.860 1.00 23.13 218 ARG D C 1
ATOM 3640 O O . ARG D 2 72 ? -32.348 -23.481 10.151 1.00 21.72 218 ARG D O 1
ATOM 3648 N N . MET D 2 73 ? -33.541 -24.567 8.611 1.00 22.26 219 MET D N 1
ATOM 3649 C CA . MET D 2 73 ? -33.121 -23.702 7.510 1.00 21.54 219 MET D CA 1
ATOM 3650 C C . MET D 2 73 ? -33.810 -22.335 7.564 1.00 21.19 219 MET D C 1
ATOM 3651 O O . MET D 2 73 ? -33.190 -21.307 7.350 1.00 20.71 219 MET D O 1
ATOM 3656 N N . LEU D 2 74 ? -35.096 -22.344 7.889 1.00 20.70 220 LEU D N 1
ATOM 3657 C CA . LEU D 2 74 ? -35.934 -21.151 7.850 1.00 21.29 220 LEU D CA 1
ATOM 3658 C C . LEU D 2 74 ? -35.703 -20.229 9.030 1.00 20.25 220 LEU D C 1
ATOM 3659 O O . LEU D 2 74 ? -35.752 -19.008 8.885 1.00 19.40 220 LEU D O 1
ATOM 3664 N N . PHE D 2 75 ? -35.432 -20.808 10.195 1.00 20.66 221 PHE D N 1
ATOM 3665 C CA . PHE D 2 75 ? -35.330 -20.040 11.439 1.00 21.16 221 PHE D CA 1
ATOM 3666 C C . PHE D 2 75 ? -33.962 -20.058 12.112 1.00 23.17 221 PHE D C 1
ATOM 3667 O O . PHE D 2 75 ? -33.857 -19.745 13.303 1.00 25.10 221 PHE D O 1
ATOM 3675 N N . CYS D 2 76 ? -32.921 -20.421 11.370 1.00 22.91 222 CYS D N 1
ATOM 3676 C CA . CYS D 2 76 ? -31.568 -20.479 11.921 1.00 23.53 222 CYS D CA 1
ATOM 3677 C C . CYS D 2 76 ? -31.128 -19.100 12.447 1.00 24.31 222 CYS D C 1
ATOM 3678 O O . CYS D 2 76 ? -31.390 -18.084 11.814 1.00 22.63 222 CYS D O 1
ATOM 3681 N N . SER D 2 77 ? -30.492 -19.109 13.618 1.00 25.13 223 SER D N 1
ATOM 3682 C CA . SER D 2 77 ? -29.841 -17.950 14.237 1.00 28.75 223 SER D CA 1
ATOM 3683 C C . SER D 2 77 ? -28.716 -17.423 13.397 1.00 27.86 223 SER D C 1
ATOM 3684 O O . SER D 2 77 ? -27.941 -18.216 12.909 1.00 27.24 223 SER D O 1
ATOM 3687 N N . CYS D 2 78 ? -28.584 -16.098 13.309 1.00 27.15 224 CYS D N 1
ATOM 3688 C CA . CYS D 2 78 ? -27.446 -15.459 12.632 1.00 28.79 224 CYS D CA 1
ATOM 3689 C C . CYS D 2 78 ? -26.814 -14.362 13.487 1.00 30.30 224 CYS D C 1
ATOM 3690 O O . CYS D 2 78 ? -27.506 -13.690 14.240 1.00 29.67 224 CYS D O 1
ATOM 3693 N N . GLN D 2 79 ? -25.498 -14.209 13.360 1.00 34.04 225 GLN D N 1
ATOM 3694 C CA . GLN D 2 79 ? -24.758 -13.094 13.956 1.00 37.21 225 GLN D CA 1
ATOM 3695 C C . GLN D 2 79 ? -24.250 -12.106 12.911 1.00 35.54 225 GLN D C 1
ATOM 3696 O O . GLN D 2 79 ? -23.835 -11.018 13.271 1.00 34.32 225 GLN D O 1
ATOM 3702 N N . ASP D 2 80 ? -24.256 -12.484 11.633 1.00 34.00 226 ASP D N 1
ATOM 3703 C CA . ASP D 2 80 ? -23.729 -11.620 10.579 1.00 33.77 226 ASP D CA 1
ATOM 3704 C C . ASP D 2 80 ? -24.601 -11.640 9.334 1.00 34.51 226 ASP D C 1
ATOM 3705 O O . ASP D 2 80 ? -25.583 -12.377 9.268 1.00 32.62 226 ASP D O 1
ATOM 3710 N N . GLN D 2 81 ? -24.215 -10.811 8.367 1.00 35.64 227 GLN D N 1
ATOM 3711 C CA . GLN D 2 81 ? -24.949 -10.571 7.132 1.00 36.91 227 GLN D CA 1
ATOM 3712 C C . GLN D 2 81 ? -24.938 -11.771 6.217 1.00 34.10 227 GLN D C 1
ATOM 3713 O O . GLN D 2 81 ? -25.904 -12.030 5.522 1.00 30.62 227 GLN D O 1
ATOM 3719 N N . ALA D 2 82 ? -23.810 -12.464 6.178 1.00 30.48 228 ALA D N 1
ATOM 3720 C CA . ALA D 2 82 ? -23.658 -13.603 5.309 1.00 30.60 228 ALA D CA 1
ATOM 3721 C C . ALA D 2 82 ? -24.703 -14.647 5.666 1.00 28.42 228 ALA D C 1
ATOM 3722 O O . ALA D 2 82 ? -25.372 -15.190 4.780 1.00 28.79 228 ALA D O 1
ATOM 3724 N N . CYS D 2 83 ? -24.820 -14.916 6.963 1.00 25.39 229 CYS D N 1
ATOM 3725 C CA . CYS D 2 83 ? -25.789 -15.868 7.493 1.00 25.88 229 CYS D CA 1
ATOM 3726 C C . CYS D 2 83 ? -27.223 -15.387 7.257 1.00 25.43 229 CYS D C 1
ATOM 3727 O O . CYS D 2 83 ? -28.079 -16.175 6.879 1.00 23.64 229 CYS D O 1
ATOM 3730 N N . ALA D 2 84 ? -27.478 -14.092 7.469 1.00 23.92 230 ALA D N 1
ATOM 3731 C CA . ALA D 2 84 ? -28.838 -13.573 7.375 1.00 23.55 230 ALA D CA 1
ATOM 3732 C C . ALA D 2 84 ? -29.313 -13.527 5.946 1.00 22.18 230 ALA D C 1
ATOM 3733 O O . ALA D 2 84 ? -30.482 -13.661 5.690 1.00 21.74 230 ALA D O 1
ATOM 3735 N N . GLU D 2 85 ? -28.387 -13.326 5.018 1.00 22.26 231 GLU D N 1
ATOM 3736 C CA . GLU D 2 85 ? -28.699 -13.294 3.604 1.00 21.90 231 GLU D CA 1
ATOM 3737 C C . GLU D 2 85 ? -29.044 -14.720 3.134 1.00 22.22 231 GLU D C 1
ATOM 3738 O O . GLU D 2 85 ? -29.986 -14.921 2.345 1.00 21.47 231 GLU D O 1
ATOM 3744 N N . ARG D 2 86 ? -28.293 -15.698 3.637 1.00 21.02 232 ARG D N 1
ATOM 3745 C CA . ARG D 2 86 ? -28.559 -17.093 3.350 1.00 20.20 232 ARG D CA 1
ATOM 3746 C C . ARG D 2 86 ? -29.969 -17.459 3.815 1.00 20.05 232 ARG D C 1
ATOM 3747 O O . ARG D 2 86 ? -30.749 -18.048 3.057 1.00 18.90 232 ARG D O 1
ATOM 3755 N N . ARG D 2 87 ? -30.280 -17.116 5.059 1.00 19.40 233 ARG D N 1
ATOM 3756 C CA . ARG D 2 87 ? -31.624 -17.305 5.599 1.00 19.82 233 ARG D CA 1
ATOM 3757 C C . ARG D 2 87 ? -32.714 -16.658 4.731 1.00 19.74 233 ARG D C 1
ATOM 3758 O O . ARG D 2 87 ? -33.709 -17.298 4.417 1.00 18.73 233 ARG D O 1
ATOM 3766 N N . ARG D 2 88 ? -32.508 -15.394 4.362 1.00 19.77 234 ARG D N 1
ATOM 3767 C CA . ARG D 2 88 ? -33.430 -14.670 3.509 1.00 21.42 234 ARG D CA 1
ATOM 3768 C C . ARG D 2 88 ? -33.626 -15.374 2.164 1.00 20.83 234 ARG D C 1
ATOM 3769 O O . ARG D 2 88 ? -34.711 -15.338 1.589 1.00 22.05 234 ARG D O 1
ATOM 3777 N N . GLN D 2 89 ? -32.572 -16.017 1.683 1.00 20.18 235 GLN D N 1
ATOM 3778 C CA . GLN D 2 89 ? -32.584 -16.689 0.396 1.00 20.69 235 GLN D CA 1
ATOM 3779 C C . GLN D 2 89 ? -33.179 -18.088 0.425 1.00 19.41 235 GLN D C 1
ATOM 3780 O O . GLN D 2 89 ? -33.357 -18.695 -0.628 1.00 18.96 235 GLN D O 1
ATOM 3786 N N . THR D 2 90 ? -33.513 -18.595 1.603 1.00 19.69 236 THR D N 1
ATOM 3787 C CA . THR D 2 90 ? -34.075 -19.949 1.723 1.00 20.30 236 THR D CA 1
ATOM 3788 C C . THR D 2 90 ? -35.194 -20.221 0.701 1.00 20.05 236 THR D C 1
ATOM 3789 O O . THR D 2 90 ? -35.154 -21.226 -0.014 1.00 18.64 236 THR D O 1
ATOM 3793 N N . ILE D 2 91 ? -36.144 -19.297 0.576 1.00 19.45 237 ILE D N 1
ATOM 3794 C CA . ILE D 2 91 ? -37.294 -19.518 -0.324 1.00 19.86 237 ILE D CA 1
ATOM 3795 C C . ILE D 2 91 ? -37.048 -19.037 -1.739 1.00 20.42 237 ILE D C 1
ATOM 3796 O O . ILE D 2 91 ? -37.962 -19.042 -2.545 1.00 21.71 237 ILE D O 1
ATOM 3801 N N . LEU D 2 92 ? -35.816 -18.620 -2.038 1.00 20.76 238 LEU D N 1
ATOM 3802 C CA . LEU D 2 92 ? -35.482 -17.984 -3.300 1.00 20.93 238 LEU D CA 1
ATOM 3803 C C . LEU D 2 92 ? -36.465 -16.837 -3.615 1.00 21.52 238 LEU D C 1
ATOM 3804 O O . LEU D 2 92 ? -37.200 -16.866 -4.619 1.00 21.05 238 LEU D O 1
ATOM 3809 N N . PRO D 2 93 ? -36.470 -15.804 -2.755 1.00 21.13 239 PRO D N 1
ATOM 3810 C CA . PRO D 2 93 ? -37.445 -14.718 -2.829 1.00 21.83 239 PRO D CA 1
ATOM 3811 C C . PRO D 2 93 ? -37.535 -13.905 -4.119 1.00 22.14 239 PRO D C 1
ATOM 3812 O O . PRO D 2 93 ? -38.596 -13.321 -4.368 1.00 21.24 239 PRO D O 1
ATOM 3816 N N . SER D 2 94 ? -36.481 -13.837 -4.922 1.00 20.86 240 SER D N 1
ATOM 3817 C CA . SER D 2 94 ? -36.575 -13.051 -6.149 1.00 23.72 240 SER D CA 1
ATOM 3818 C C . SER D 2 94 ? -37.571 -13.690 -7.103 1.00 22.77 240 SER D C 1
ATOM 3819 O O . SER D 2 94 ? -38.101 -13.031 -7.978 1.00 23.01 240 SER D O 1
ATOM 3822 N N . CYS D 2 95 ? -37.808 -14.986 -6.948 1.00 22.55 241 CYS D N 1
ATOM 3823 C CA . CYS D 2 95 ? -38.885 -15.644 -7.656 1.00 21.48 241 CYS D CA 1
ATOM 3824 C C . CYS D 2 95 ? -40.192 -15.727 -6.870 1.00 21.61 241 CYS D C 1
ATOM 3825 O O . CYS D 2 95 ? -41.254 -15.391 -7.389 1.00 21.25 241 CYS D O 1
ATOM 3828 N N . SER D 2 96 ? -40.110 -16.212 -5.630 1.00 22.16 242 SER D N 1
ATOM 3829 C CA . SER D 2 96 ? -41.274 -16.685 -4.903 1.00 22.12 242 SER D CA 1
ATOM 3830 C C . SER D 2 96 ? -41.996 -15.611 -4.075 1.00 23.95 242 SER D C 1
ATOM 3831 O O . SER D 2 96 ? -43.134 -15.814 -3.635 1.00 23.28 242 SER D O 1
ATOM 3834 N N . TYR D 2 97 ? -41.342 -14.475 -3.879 1.00 24.02 243 TYR D N 1
ATOM 3835 C CA . TYR D 2 97 ? -41.750 -13.505 -2.869 1.00 25.00 243 TYR D CA 1
ATOM 3836 C C . TYR D 2 97 ? -41.921 -12.140 -3.506 1.00 26.58 243 TYR D C 1
ATOM 3837 O O . TYR D 2 97 ? -42.999 -11.577 -3.466 1.00 25.84 243 TYR D O 1
ATOM 3846 N N . GLU D 2 98 ? -40.847 -11.623 -4.098 1.00 29.09 244 GLU D N 1
ATOM 3847 C CA . GLU D 2 98 ? -40.873 -10.332 -4.773 1.00 33.75 244 GLU D CA 1
ATOM 3848 C C . GLU D 2 98 ? -41.672 -10.373 -6.058 1.00 37.84 244 GLU D C 1
ATOM 3849 O O . GLU D 2 98 ? -41.865 -11.414 -6.666 1.00 39.58 244 GLU D O 1
ATOM 3855 N N . ASP D 2 99 ? -42.138 -9.203 -6.451 1.00 45.15 245 ASP D N 1
ATOM 3856 C CA . ASP D 2 99 ? -42.863 -9.027 -7.688 1.00 48.19 245 ASP D CA 1
ATOM 3857 C C . ASP D 2 99 ? -42.807 -7.547 -8.033 1.00 47.48 245 ASP D C 1
ATOM 3858 O O . ASP D 2 99 ? -42.658 -6.687 -7.149 1.00 44.69 245 ASP D O 1
ATOM 3863 N N . LYS D 2 100 ? -42.925 -7.259 -9.324 1.00 48.14 246 LYS D N 1
ATOM 3864 C CA . LYS D 2 100 ? -42.884 -5.866 -9.818 1.00 45.30 246 LYS D CA 1
ATOM 3865 C C . LYS D 2 100 ? -44.105 -5.108 -9.280 1.00 46.74 246 LYS D C 1
ATOM 3866 O O . LYS D 2 100 ? -44.042 -3.927 -8.963 1.00 52.21 246 LYS D O 1
ATOM 3872 N N . GLU D 2 101 ? -45.206 -5.833 -9.156 1.00 46.61 247 GLU D N 1
ATOM 3873 C CA . GLU D 2 101 ? -46.433 -5.316 -8.553 1.00 45.00 247 GLU D CA 1
ATOM 3874 C C . GLU D 2 101 ? -46.429 -5.625 -7.063 1.00 45.56 247 GLU D C 1
ATOM 3875 O O . GLU D 2 101 ? -46.294 -6.782 -6.674 1.00 51.89 247 GLU D O 1
ATOM 3881 N N . LYS D 2 102 ? -46.569 -4.598 -6.234 1.00 42.43 248 LYS D N 1
ATOM 3882 C CA . LYS D 2 102 ? -46.747 -4.801 -4.818 1.00 42.90 248 LYS D CA 1
ATOM 3883 C C . LYS D 2 102 ? -48.201 -4.553 -4.427 1.00 39.43 248 LYS D C 1
ATOM 3884 O O . LYS D 2 102 ? -48.613 -3.407 -4.291 1.00 39.54 248 LYS D O 1
ATOM 3890 N N . PRO D 2 103 ? -48.972 -5.631 -4.201 1.00 33.49 249 PRO D N 1
ATOM 3891 C CA . PRO D 2 103 ? -50.399 -5.451 -4.009 1.00 31.21 249 PRO D CA 1
ATOM 3892 C C . PRO D 2 103 ? -50.749 -4.871 -2.664 1.00 30.60 249 PRO D C 1
ATOM 3893 O O . PRO D 2 103 ? -49.908 -4.797 -1.776 1.00 30.19 249 PRO D O 1
ATOM 3897 N N . ASN D 2 104 ? -51.995 -4.436 -2.532 1.00 29.38 250 ASN D N 1
ATOM 3898 C CA . ASN D 2 104 ? -52.524 -4.032 -1.251 1.00 28.40 250 ASN D CA 1
ATOM 3899 C C . ASN D 2 104 ? -52.702 -5.301 -0.448 1.00 28.50 250 ASN D C 1
ATOM 3900 O O . ASN D 2 104 ? -53.204 -6.288 -0.982 1.00 28.05 250 ASN D O 1
ATOM 3905 N N . CYS D 2 105 ? -52.319 -5.272 0.827 1.00 28.11 251 CYS D N 1
ATOM 3906 C CA . CYS D 2 105 ? -52.379 -6.472 1.662 1.00 29.17 251 CYS D CA 1
ATOM 3907 C C . CYS D 2 105 ? -53.777 -7.091 1.754 1.00 29.28 251 CYS D C 1
ATOM 3908 O O . CYS D 2 105 ? -53.903 -8.312 1.810 1.00 26.86 251 CYS D O 1
ATOM 3911 N N . LEU D 2 106 ? -54.818 -6.269 1.791 1.00 28.31 252 LEU D N 1
ATOM 3912 C CA . LEU D 2 106 ? -56.179 -6.811 1.844 1.00 28.90 252 LEU D CA 1
ATOM 3913 C C . LEU D 2 106 ? -56.613 -7.446 0.530 1.00 25.96 252 LEU D C 1
ATOM 3914 O O . LEU D 2 106 ? -57.330 -8.437 0.558 1.00 27.26 252 LEU D O 1
ATOM 3919 N N . ASP D 2 107 ? -56.143 -6.928 -0.598 1.00 24.95 253 ASP D N 1
ATOM 3920 C CA . ASP D 2 107 ? -56.394 -7.570 -1.896 1.00 26.64 253 ASP D CA 1
ATOM 3921 C C . ASP D 2 107 ? -55.662 -8.916 -1.940 1.00 25.75 253 ASP D C 1
ATOM 3922 O O . ASP D 2 107 ? -56.210 -9.924 -2.372 1.00 25.32 253 ASP D O 1
ATOM 3927 N N . LEU D 2 108 ? -54.421 -8.930 -1.468 1.00 25.17 254 LEU D N 1
ATOM 3928 C CA . LEU D 2 108 ? -53.656 -10.164 -1.419 1.00 24.65 254 LEU D CA 1
ATOM 3929 C C . LEU D 2 108 ? -54.332 -11.177 -0.502 1.00 25.12 254 LEU D C 1
ATOM 3930 O O . LEU D 2 108 ? -54.430 -12.361 -0.844 1.00 24.43 254 LEU D O 1
ATOM 3935 N N . ARG D 2 109 ? -54.815 -10.719 0.649 1.00 25.26 255 ARG D N 1
ATOM 3936 C CA . ARG D 2 109 ? -55.574 -11.599 1.542 1.00 27.16 255 ARG D CA 1
ATOM 3937 C C . ARG D 2 109 ? -56.801 -12.197 0.841 1.00 26.68 255 ARG D C 1
ATOM 3938 O O . ARG D 2 109 ? -57.124 -13.364 1.038 1.00 26.55 255 ARG D O 1
ATOM 3946 N N . GLY D 2 110 ? -57.476 -11.391 0.031 1.00 27.02 256 GLY D N 1
ATOM 3947 C CA . GLY D 2 110 ? -58.594 -11.880 -0.790 1.00 26.91 256 GLY D CA 1
ATOM 3948 C C . GLY D 2 110 ? -58.171 -13.007 -1.729 1.00 25.05 256 GLY D C 1
ATOM 3949 O O . GLY D 2 110 ? -58.816 -14.053 -1.774 1.00 25.27 256 GLY D O 1
ATOM 3950 N N . VAL D 2 111 ? -57.086 -12.790 -2.463 1.00 24.07 257 VAL D N 1
ATOM 3951 C CA . VAL D 2 111 ? -56.527 -13.806 -3.375 1.00 23.86 257 VAL D CA 1
ATOM 3952 C C . VAL D 2 111 ? -56.194 -15.089 -2.618 1.00 22.82 257 VAL D C 1
ATOM 3953 O O . VAL D 2 111 ? -56.616 -16.156 -3.021 1.00 22.46 257 VAL D O 1
ATOM 3957 N N . CYS D 2 112 ? -55.469 -14.982 -1.506 1.00 23.18 258 CYS D N 1
ATOM 3958 C CA . CYS D 2 112 ? -55.241 -16.127 -0.607 1.00 22.61 258 CYS D CA 1
ATOM 3959 C C . CYS D 2 112 ? -56.530 -16.841 -0.218 1.00 23.26 258 CYS D C 1
ATOM 3960 O O . CYS D 2 112 ? -56.610 -18.072 -0.271 1.00 23.34 258 CYS D O 1
ATOM 3963 N N . ARG D 2 113 ? -57.541 -16.080 0.176 1.00 22.77 259 ARG D N 1
ATOM 3964 C CA . ARG D 2 113 ? -58.775 -16.686 0.659 1.00 23.87 259 ARG D CA 1
ATOM 3965 C C . ARG D 2 113 ? -59.616 -17.393 -0.415 1.00 22.29 259 ARG D C 1
ATOM 3966 O O . ARG D 2 113 ? -60.510 -18.139 -0.064 1.00 22.66 259 ARG D O 1
ATOM 3974 N N . THR D 2 114 ? -59.316 -17.216 -1.706 1.00 21.17 260 THR D N 1
ATOM 3975 C CA . THR D 2 114 ? -59.966 -18.048 -2.730 1.00 20.63 260 THR D CA 1
ATOM 3976 C C . THR D 2 114 ? -59.419 -19.479 -2.751 1.00 20.94 260 THR D C 1
ATOM 3977 O O . THR D 2 114 ? -60.055 -20.387 -3.301 1.00 20.46 260 THR D O 1
ATOM 3981 N N . ASP D 2 115 ? -58.230 -19.673 -2.182 1.00 20.79 261 ASP D N 1
ATOM 3982 C CA . ASP D 2 115 ? -57.578 -20.985 -2.165 1.00 21.04 261 ASP D CA 1
ATOM 3983 C C . ASP D 2 115 ? -57.891 -21.662 -0.835 1.00 21.47 261 ASP D C 1
ATOM 3984 O O . ASP D 2 115 ? -57.570 -21.129 0.236 1.00 21.61 261 ASP D O 1
ATOM 3989 N N . HIS D 2 116 ? -58.561 -22.807 -0.902 1.00 21.88 262 HIS D N 1
ATOM 3990 C CA . HIS D 2 116 ? -58.980 -23.546 0.308 1.00 24.70 262 HIS D CA 1
ATOM 3991 C C . HIS D 2 116 ? -57.851 -23.730 1.333 1.00 24.02 262 HIS D C 1
ATOM 3992 O O . HIS D 2 116 ? -58.032 -23.516 2.535 1.00 21.79 262 HIS D O 1
ATOM 3999 N N . LEU D 2 117 ? -56.680 -24.104 0.838 1.00 24.84 263 LEU D N 1
ATOM 4000 C CA . LEU D 2 117 ? -55.549 -24.367 1.717 1.00 25.07 263 LEU D CA 1
ATOM 4001 C C . LEU D 2 117 ? -54.903 -23.072 2.234 1.00 22.88 263 LEU D C 1
ATOM 4002 O O . LEU D 2 117 ? -54.589 -22.971 3.426 1.00 23.26 263 LEU D O 1
ATOM 4007 N N . CYS D 2 118 ? -54.725 -22.075 1.379 1.00 21.53 264 CYS D N 1
ATOM 4008 C CA . CYS D 2 118 ? -54.170 -20.797 1.849 1.00 21.67 264 CYS D CA 1
ATOM 4009 C C . CYS D 2 118 ? -55.060 -20.221 2.934 1.00 22.78 264 CYS D C 1
ATOM 4010 O O . CYS D 2 118 ? -54.571 -19.731 3.950 1.00 22.87 264 CYS D O 1
ATOM 4013 N N . ARG D 2 119 ? -56.371 -20.293 2.722 1.00 22.69 265 ARG D N 1
ATOM 4014 C CA . ARG D 2 119 ? -57.336 -19.721 3.656 1.00 23.14 265 ARG D CA 1
ATOM 4015 C C . ARG D 2 119 ? -57.203 -20.348 5.039 1.00 23.73 265 ARG D C 1
ATOM 4016 O O . ARG D 2 119 ? -57.185 -19.666 6.055 1.00 24.27 265 ARG D O 1
ATOM 4024 N N . SER D 2 120 ? -57.099 -21.661 5.043 1.00 22.44 266 SER D N 1
ATOM 4025 C CA . SER D 2 120 ? -56.893 -22.442 6.227 1.00 23.80 266 SER D CA 1
ATOM 4026 C C . SER D 2 120 ? -55.493 -22.231 6.876 1.00 23.61 266 SER D C 1
ATOM 4027 O O . SER D 2 120 ? -55.371 -22.111 8.091 1.00 22.53 266 SER D O 1
ATOM 4030 N N . ARG D 2 121 ? -54.446 -22.188 6.060 1.00 24.06 267 ARG D N 1
ATOM 4031 C CA . ARG D 2 121 ? -53.093 -21.925 6.569 1.00 24.13 267 ARG D CA 1
ATOM 4032 C C . ARG D 2 121 ? -52.976 -20.522 7.173 1.00 23.98 267 ARG D C 1
ATOM 4033 O O . ARG D 2 121 ? -52.370 -20.346 8.212 1.00 23.80 267 ARG D O 1
ATOM 4041 N N . LEU D 2 122 ? -53.545 -19.526 6.515 1.00 23.97 268 LEU D N 1
ATOM 4042 C CA . LEU D 2 122 ? -53.575 -18.175 7.074 1.00 25.51 268 LEU D CA 1
ATOM 4043 C C . LEU D 2 122 ? -54.337 -18.135 8.408 1.00 27.31 268 LEU D C 1
ATOM 4044 O O . LEU D 2 122 ? -53.873 -17.522 9.380 1.00 25.83 268 LEU D O 1
ATOM 4049 N N . ALA D 2 123 ? -55.498 -18.795 8.457 1.00 26.17 269 ALA D N 1
ATOM 4050 C CA . ALA D 2 123 ? -56.261 -18.884 9.696 1.00 27.70 269 ALA D CA 1
ATOM 4051 C C . ALA D 2 123 ? -55.456 -19.552 10.814 1.00 27.37 269 ALA D C 1
ATOM 4052 O O . ALA D 2 123 ? -55.535 -19.125 11.966 1.00 30.30 269 ALA D O 1
ATOM 4054 N N . ASP D 2 124 ? -54.708 -20.606 10.486 1.00 26.84 270 ASP D N 1
ATOM 4055 C CA . ASP D 2 124 ? -53.836 -21.262 11.468 1.00 27.12 270 ASP D CA 1
ATOM 4056 C C . ASP D 2 124 ? -52.787 -20.279 11.990 1.00 28.52 270 ASP D C 1
ATOM 4057 O O . ASP D 2 124 ? -52.540 -20.197 13.184 1.00 29.41 270 ASP D O 1
ATOM 4062 N N . PHE D 2 125 ? -52.160 -19.550 11.081 1.00 27.17 271 PHE D N 1
ATOM 4063 C CA . PHE D 2 125 ? -51.164 -18.548 11.450 1.00 28.33 271 PHE D CA 1
ATOM 4064 C C . PHE D 2 125 ? -51.732 -17.461 12.371 1.00 30.44 271 PHE D C 1
ATOM 4065 O O . PHE D 2 125 ? -51.115 -17.126 13.380 1.00 28.13 271 PHE D O 1
ATOM 4073 N N A HIS D 2 126 ? -52.891 -16.913 12.011 0.50 31.06 272 HIS D N 1
ATOM 4074 N N B HIS D 2 126 ? -52.886 -16.908 12.000 0.50 29.84 272 HIS D N 1
ATOM 4075 C CA A HIS D 2 126 ? -53.544 -15.886 12.821 0.50 32.80 272 HIS D CA 1
ATOM 4076 C CA B HIS D 2 126 ? -53.553 -15.891 12.812 0.50 30.63 272 HIS D CA 1
ATOM 4077 C C A HIS D 2 126 ? -53.848 -16.422 14.221 0.50 33.01 272 HIS D C 1
ATOM 4078 C C B HIS D 2 126 ? -53.869 -16.415 14.213 0.50 31.77 272 HIS D C 1
ATOM 4079 O O A HIS D 2 126 ? -53.649 -15.726 15.208 0.50 36.76 272 HIS D O 1
ATOM 4080 O O B HIS D 2 126 ? -53.724 -15.694 15.191 0.50 35.80 272 HIS D O 1
ATOM 4093 N N . ALA D 2 127 ? -54.293 -17.670 14.315 1.00 33.69 273 ALA D N 1
ATOM 4094 C CA . ALA D 2 127 ? -54.622 -18.259 15.613 1.00 32.01 273 ALA D CA 1
ATOM 4095 C C . ALA D 2 127 ? -53.382 -18.643 16.420 1.00 33.50 273 ALA D C 1
ATOM 4096 O O . ALA D 2 127 ? -53.305 -18.359 17.602 1.00 33.61 273 ALA D O 1
ATOM 4098 N N . ASN D 2 128 ? -52.419 -19.306 15.790 1.00 32.92 274 ASN D N 1
ATOM 4099 C CA . ASN D 2 128 ? -51.290 -19.859 16.512 1.00 31.71 274 ASN D CA 1
ATOM 4100 C C . ASN D 2 128 ? -50.181 -18.853 16.826 1.00 31.38 274 ASN D C 1
ATOM 4101 O O . ASN D 2 128 ? -49.423 -19.042 17.766 1.00 31.06 274 ASN D O 1
ATOM 4106 N N . CYS D 2 129 ? -50.083 -17.789 16.042 1.00 31.18 275 CYS D N 1
ATOM 4107 C CA . CYS D 2 129 ? -49.090 -16.753 16.300 1.00 30.18 275 CYS D CA 1
ATOM 4108 C C . CYS D 2 129 ? -49.683 -15.488 16.932 1.00 32.02 275 CYS D C 1
ATOM 4109 O O . CYS D 2 129 ? -49.014 -14.478 17.022 1.00 32.08 275 CYS D O 1
ATOM 4112 N N . ARG D 2 130 ? -50.933 -15.558 17.377 1.00 36.04 276 ARG D N 1
ATOM 4113 C CA . ARG D 2 130 ? -51.615 -14.438 17.989 1.00 37.65 276 ARG D CA 1
ATOM 4114 C C . ARG D 2 130 ? -50.873 -13.961 19.228 1.00 37.08 276 ARG D C 1
ATOM 4115 O O . ARG D 2 130 ? -50.592 -14.741 20.122 1.00 36.16 276 ARG D O 1
ATOM 4123 N N . ALA D 2 131 ? -50.565 -12.677 19.271 1.00 39.08 277 ALA D N 1
ATOM 4124 C CA . ALA D 2 131 ? -49.849 -12.103 20.394 1.00 42.88 277 ALA D CA 1
ATOM 4125 C C . ALA D 2 131 ? -50.759 -12.032 21.614 1.00 49.02 277 ALA D C 1
ATOM 4126 O O . ALA D 2 131 ? -51.885 -11.548 21.522 1.00 52.20 277 ALA D O 1
ATOM 4128 N N . SER D 2 132 ? -50.268 -12.546 22.739 1.00 54.06 278 SER D N 1
ATOM 4129 C CA . SER D 2 132 ? -50.973 -12.507 24.012 1.00 58.58 278 SER D CA 1
ATOM 4130 C C . SER D 2 132 ? -50.277 -11.520 24.941 1.00 63.81 278 SER D C 1
ATOM 4131 O O . SER D 2 132 ? -49.051 -11.485 25.013 1.00 67.06 278 SER D O 1
ATOM 4134 N N . TYR D 2 133 ? -51.058 -10.720 25.658 1.00 66.86 279 TYR D N 1
ATOM 4135 C CA . TYR D 2 133 ? -50.507 -9.803 26.652 1.00 66.89 279 TYR D CA 1
ATOM 4136 C C . TYR D 2 133 ? -50.478 -10.451 28.030 1.00 62.95 279 TYR D C 1
ATOM 4137 O O . TYR D 2 133 ? -50.220 -9.767 29.019 1.00 64.64 279 TYR D O 1
ATOM 4146 N N . GLN D 2 134 ? -50.729 -11.762 28.083 1.00 59.31 280 GLN D N 1
ATOM 4147 C CA . GLN D 2 134 ? -50.917 -12.493 29.333 1.00 58.90 280 GLN D CA 1
ATOM 4148 C C . GLN D 2 134 ? -49.930 -13.638 29.540 1.00 57.36 280 GLN D C 1
ATOM 4149 O O . GLN D 2 134 ? -49.861 -14.212 30.626 1.00 58.29 280 GLN D O 1
ATOM 4155 N N . THR D 2 135 ? -49.175 -13.991 28.509 1.00 52.50 281 THR D N 1
ATOM 4156 C CA . THR D 2 135 ? -48.360 -15.194 28.558 1.00 49.32 281 THR D CA 1
ATOM 4157 C C . THR D 2 135 ? -46.889 -14.769 28.554 1.00 47.66 281 THR D C 1
ATOM 4158 O O . THR D 2 135 ? -46.564 -13.686 28.098 1.00 45.46 281 THR D O 1
ATOM 4162 N N . VAL D 2 136 ? -46.004 -15.602 29.080 1.00 48.38 282 VAL D N 1
ATOM 4163 C CA . VAL D 2 136 ? -44.585 -15.221 29.182 1.00 49.71 282 VAL D CA 1
ATOM 4164 C C . VAL D 2 136 ? -43.922 -15.020 27.787 1.00 48.31 282 VAL D C 1
ATOM 4165 O O . VAL D 2 136 ? -43.111 -14.105 27.577 1.00 47.00 282 VAL D O 1
ATOM 4169 N N . THR D 2 137 ? -44.335 -15.831 26.818 1.00 47.97 283 THR D N 1
ATOM 4170 C CA . THR D 2 137 ? -43.775 -15.794 25.455 1.00 44.03 283 THR D CA 1
ATOM 4171 C C . THR D 2 137 ? -44.466 -14.831 24.499 1.00 42.65 283 THR D C 1
ATOM 4172 O O . THR D 2 137 ? -43.958 -14.569 23.409 1.00 42.57 283 THR D O 1
ATOM 4176 N N . SER D 2 138 ? -45.584 -14.258 24.937 1.00 43.45 284 SER D N 1
ATOM 4177 C CA . SER D 2 138 ? -46.571 -13.610 24.066 1.00 42.09 284 SER D CA 1
ATOM 4178 C C . SER D 2 138 ? -47.299 -14.571 23.091 1.00 38.36 284 SER D C 1
ATOM 4179 O O . SER D 2 138 ? -48.122 -14.117 22.308 1.00 37.64 284 SER D O 1
ATOM 4182 N N . CYS D 2 139 ? -47.045 -15.881 23.166 1.00 37.88 285 CYS D N 1
ATOM 4183 C CA . CYS D 2 139 ? -47.768 -16.858 22.338 1.00 38.18 285 CYS D CA 1
ATOM 4184 C C . CYS D 2 139 ? -48.835 -17.606 23.129 1.00 41.27 285 CYS D C 1
ATOM 4185 O O . CYS D 2 139 ? -48.658 -17.866 24.321 1.00 40.38 285 CYS D O 1
ATOM 4188 N N . PRO D 2 140 ? -49.943 -17.992 22.456 1.00 42.85 286 PRO D N 1
ATOM 4189 C CA . PRO D 2 140 ? -50.985 -18.752 23.139 1.00 41.75 286 PRO D CA 1
ATOM 4190 C C . PRO D 2 140 ? -50.464 -20.078 23.636 1.00 42.91 286 PRO D C 1
ATOM 419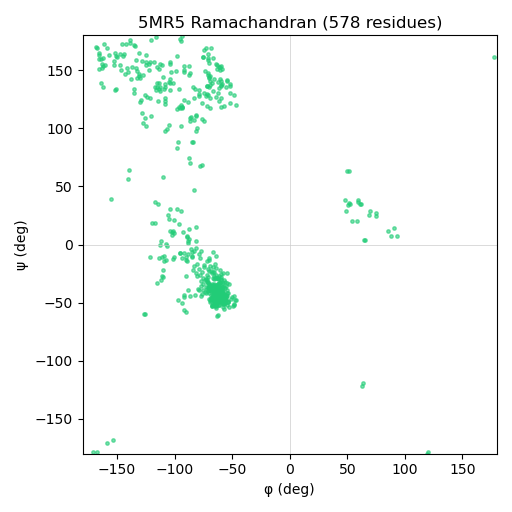1 O O . PRO D 2 140 ? -49.838 -20.822 22.878 1.00 42.52 286 PRO D O 1
ATOM 4195 N N . ALA D 2 141 ? -50.727 -20.354 24.913 1.00 43.24 287 ALA D N 1
ATOM 4196 C CA . ALA D 2 141 ? -50.253 -21.548 25.597 1.00 42.17 287 ALA D CA 1
ATOM 4197 C C . ALA D 2 141 ? -48.741 -21.691 25.588 1.00 41.17 287 ALA D C 1
ATOM 4198 O O . ALA D 2 141 ? -48.238 -22.790 25.796 1.00 44.96 287 ALA D O 1
ATOM 4200 N N . ASP D 2 142 ? -48.032 -20.589 25.372 1.00 40.36 288 ASP D N 1
ATOM 4201 C CA . ASP D 2 142 ? -46.575 -20.599 25.212 1.00 43.31 288 ASP D CA 1
ATOM 4202 C C . ASP D 2 142 ? -46.096 -21.621 24.193 1.00 41.09 288 ASP D C 1
ATOM 4203 O O . ASP D 2 142 ? -45.017 -22.193 24.333 1.00 42.15 288 ASP D O 1
ATOM 4208 N N . ASN D 2 143 ? -46.895 -21.826 23.150 1.00 39.05 289 ASN D N 1
ATOM 4209 C CA . ASN D 2 143 ? -46.594 -22.845 22.161 1.00 36.06 289 ASN D CA 1
ATOM 4210 C C . ASN D 2 143 ? -45.885 -22.219 20.966 1.00 34.05 289 ASN D C 1
ATOM 4211 O O . ASN D 2 143 ? -46.519 -21.789 20.005 1.00 33.33 289 ASN D O 1
ATOM 4216 N N . TYR D 2 144 ? -44.565 -22.141 21.059 1.00 32.38 290 TYR D N 1
ATOM 4217 C CA . TYR D 2 144 ? -43.759 -21.614 19.974 1.00 32.14 290 TYR D CA 1
ATOM 4218 C C . TYR D 2 144 ? -43.888 -22.463 18.707 1.00 32.06 290 TYR D C 1
ATOM 4219 O O . TYR D 2 144 ? -44.071 -21.911 17.614 1.00 29.87 290 TYR D O 1
ATOM 4228 N N . GLN D 2 145 ? -43.781 -23.786 18.860 1.00 32.39 291 GLN D N 1
ATOM 4229 C CA . GLN D 2 145 ? -43.732 -24.716 17.712 1.00 36.02 291 GLN D CA 1
ATOM 4230 C C . GLN D 2 145 ? -44.926 -24.569 16.767 1.00 32.27 291 GLN D C 1
ATOM 4231 O O . GLN D 2 145 ? -44.749 -24.533 15.561 1.00 32.81 291 GLN D O 1
ATOM 4237 N N . ALA D 2 146 ? -46.127 -24.468 17.320 1.00 30.93 292 ALA D N 1
ATOM 4238 C CA . ALA D 2 146 ? -47.352 -24.323 16.510 1.00 31.86 292 ALA D CA 1
ATOM 4239 C C . ALA D 2 146 ? -47.381 -23.008 15.730 1.00 30.43 292 ALA D C 1
ATOM 4240 O O . ALA D 2 146 ? -47.874 -22.961 14.585 1.00 26.27 292 ALA D O 1
ATOM 4242 N N . CYS D 2 147 ? -46.832 -21.945 16.333 1.00 28.70 293 CYS D N 1
ATOM 4243 C CA . CYS D 2 147 ? -46.658 -20.684 15.611 1.00 26.72 293 CYS D CA 1
ATOM 4244 C C . CYS D 2 147 ? -45.637 -20.801 14.456 1.00 25.01 293 CYS D C 1
ATOM 4245 O O . CYS D 2 147 ? -45.899 -20.348 13.349 1.00 22.40 293 CYS D O 1
ATOM 4248 N N . LEU D 2 148 ? -44.472 -21.372 14.733 1.00 23.43 294 LEU D N 1
ATOM 4249 C CA . LEU D 2 148 ? -43.463 -21.548 13.688 1.00 24.87 294 LEU D CA 1
ATOM 4250 C C . LEU D 2 148 ? -44.020 -22.388 12.526 1.00 23.12 294 LEU D C 1
ATOM 4251 O O . LEU D 2 148 ? -43.830 -22.049 11.370 1.00 21.63 294 LEU D O 1
ATOM 4256 N N . GLY D 2 149 ? -44.709 -23.473 12.851 1.00 23.55 295 GLY D N 1
ATOM 4257 C CA . GLY D 2 149 ? -45.297 -24.357 11.828 1.00 23.63 295 GLY D CA 1
ATOM 4258 C C . GLY D 2 149 ? -46.333 -23.646 10.992 1.00 23.02 295 GLY D C 1
ATOM 4259 O O . GLY D 2 149 ? -46.409 -23.844 9.786 1.00 23.10 295 GLY D O 1
ATOM 4260 N N . SER D 2 150 ? -47.130 -22.804 11.632 1.00 24.38 296 SER D N 1
ATOM 4261 C CA . SER D 2 150 ? -48.126 -22.030 10.922 1.00 24.53 296 SER D CA 1
ATOM 4262 C C . SER D 2 150 ? -47.478 -20.978 10.032 1.00 23.86 296 SER D C 1
ATOM 4263 O O . SER D 2 150 ? -47.966 -20.709 8.927 1.00 22.92 296 SER D O 1
ATOM 4266 N N . TYR D 2 151 ? -46.369 -20.401 10.481 1.00 22.07 297 TYR D N 1
ATOM 4267 C CA . TYR D 2 151 ? -45.614 -19.498 9.611 1.00 21.95 297 TYR D CA 1
ATOM 4268 C C . TYR D 2 151 ? -45.123 -20.257 8.382 1.00 21.37 297 TYR D C 1
ATOM 4269 O O . TYR D 2 151 ? -45.367 -19.821 7.249 1.00 21.55 297 TYR D O 1
ATOM 4278 N N . ALA D 2 152 ? -44.454 -21.393 8.598 1.00 21.40 298 ALA D N 1
ATOM 4279 C CA . ALA D 2 152 ? -43.869 -22.170 7.492 1.00 21.32 298 ALA D CA 1
ATOM 4280 C C . ALA D 2 152 ? -44.929 -22.679 6.522 1.00 21.95 298 ALA D C 1
ATOM 4281 O O . ALA D 2 152 ? -44.695 -22.758 5.317 1.00 20.86 298 ALA D O 1
ATOM 4283 N N . GLY D 2 153 ? -46.099 -23.010 7.060 1.00 21.93 299 GLY D N 1
ATOM 4284 C CA . GLY D 2 153 ? -47.196 -23.500 6.260 1.00 21.96 299 GLY D CA 1
ATOM 4285 C C . GLY D 2 153 ? -47.807 -22.510 5.280 1.00 21.60 299 GLY D C 1
ATOM 4286 O O . GLY D 2 153 ? -48.664 -22.904 4.495 1.00 20.77 299 GLY D O 1
ATOM 4287 N N . MET D 2 154 ? -47.389 -21.240 5.314 1.00 22.10 300 MET D N 1
ATOM 4288 C CA . MET D 2 154 ? -47.864 -20.241 4.331 1.00 22.14 300 MET D CA 1
ATOM 4289 C C . MET D 2 154 ? -46.957 -20.073 3.116 1.00 20.90 300 MET D C 1
ATOM 4290 O O . MET D 2 154 ? -47.355 -19.472 2.094 1.00 21.16 300 MET D O 1
ATOM 4295 N N . ILE D 2 155 ? -45.761 -20.635 3.194 1.00 20.22 301 ILE D N 1
ATOM 4296 C CA . ILE D 2 155 ? -44.776 -20.518 2.104 1.00 20.09 301 ILE D CA 1
ATOM 4297 C C . ILE D 2 155 ? -45.206 -21.346 0.883 1.00 19.91 301 ILE D C 1
ATOM 4298 O O . ILE D 2 155 ? -45.538 -22.528 1.007 1.00 18.58 301 ILE D O 1
ATOM 4303 N N . GLY D 2 156 ? -45.217 -20.707 -0.283 1.00 19.94 302 GLY D N 1
ATOM 4304 C CA . GLY D 2 156 ? -45.688 -21.322 -1.514 1.00 20.00 302 GLY D CA 1
ATOM 4305 C C . GLY D 2 156 ? -47.160 -21.068 -1.830 1.00 21.25 302 GLY D C 1
ATOM 4306 O O . GLY D 2 156 ? -47.703 -21.665 -2.752 1.00 19.92 302 GLY D O 1
ATOM 4307 N N . PHE D 2 157 ? -47.816 -20.207 -1.054 1.00 21.83 303 PHE D N 1
ATOM 4308 C CA . PHE D 2 157 ? -49.210 -19.835 -1.309 1.00 21.47 303 PHE D CA 1
ATOM 4309 C C . PHE D 2 157 ? -49.180 -18.369 -1.631 1.00 22.86 303 PHE D C 1
ATOM 4310 O O . PHE D 2 157 ? -48.105 -17.767 -1.629 1.00 21.62 303 PHE D O 1
ATOM 4318 N N . ASP D 2 158 ? -50.339 -17.786 -1.927 1.00 24.53 304 ASP D N 1
ATOM 4319 C CA . ASP D 2 158 ? -50.415 -16.336 -2.158 1.00 25.96 304 ASP D CA 1
ATOM 4320 C C . ASP D 2 158 ? -50.524 -15.559 -0.854 1.00 27.32 304 ASP D C 1
ATOM 4321 O O . ASP D 2 158 ? -51.409 -14.729 -0.680 1.00 37.76 304 ASP D O 1
ATOM 4326 N N . MET D 2 159 ? -49.685 -15.893 0.093 1.00 26.95 305 MET D N 1
ATOM 4327 C CA . MET D 2 159 ? -49.471 -15.080 1.260 1.00 26.53 305 MET D CA 1
ATOM 4328 C C . MET D 2 159 ? -48.070 -15.445 1.733 1.00 23.95 305 MET D C 1
ATOM 4329 O O . MET D 2 159 ? -47.826 -15.573 2.913 1.00 25.35 305 MET D O 1
ATOM 4334 N N . THR D 2 160 ? -47.150 -15.644 0.803 1.00 22.01 306 THR D N 1
ATOM 4335 C CA . THR D 2 160 ? -45.838 -16.149 1.186 1.00 21.66 306 THR D CA 1
ATOM 4336 C C . THR D 2 160 ? -45.129 -15.053 1.974 1.00 20.01 306 THR D C 1
ATOM 4337 O O . THR D 2 160 ? -44.908 -13.985 1.447 1.00 20.81 306 THR D O 1
ATOM 4341 N N . PRO D 2 161 ? -44.810 -15.303 3.253 1.00 20.26 307 PRO D N 1
ATOM 4342 C CA . PRO D 2 161 ? -44.028 -14.337 4.024 1.00 20.42 307 PRO D CA 1
ATOM 4343 C C . PRO D 2 161 ? -42.531 -14.567 3.847 1.00 20.22 307 PRO D C 1
ATOM 4344 O O . PRO D 2 161 ? -42.117 -15.689 3.544 1.00 20.24 307 PRO D O 1
ATOM 4348 N N . ASN D 2 162 ? -41.728 -13.520 4.016 1.00 19.45 308 ASN D N 1
ATOM 4349 C CA . ASN D 2 162 ? -40.269 -13.665 4.107 1.00 19.51 308 ASN D CA 1
ATOM 4350 C C . ASN D 2 162 ? -39.589 -12.563 4.926 1.00 20.43 308 ASN D C 1
ATOM 4351 O O . ASN D 2 162 ? -40.129 -11.454 5.115 1.00 19.96 308 ASN D O 1
ATOM 4356 N N . TYR D 2 163 ? -38.392 -12.899 5.399 1.00 20.81 309 TYR D N 1
ATOM 4357 C CA . TYR D 2 163 ? -37.447 -11.918 5.897 1.00 21.51 309 TYR D CA 1
ATOM 4358 C C . TYR D 2 163 ? -37.344 -10.810 4.872 1.00 22.01 309 TYR D C 1
ATOM 4359 O O . TYR D 2 163 ? -37.178 -11.050 3.690 1.00 24.03 309 TYR D O 1
ATOM 4368 N N . VAL D 2 164 ? -37.503 -9.590 5.358 1.00 23.31 310 VAL D N 1
ATOM 4369 C CA . VAL D 2 164 ? -37.568 -8.403 4.533 1.00 24.55 310 VAL D CA 1
ATOM 4370 C C . VAL D 2 164 ? -36.170 -7.959 4.058 1.00 24.07 310 VAL D C 1
ATOM 4371 O O . VAL D 2 164 ? -36.035 -7.369 2.983 1.00 25.69 310 VAL D O 1
ATOM 4375 N N . ASP D 2 165 ? -35.132 -8.295 4.812 1.00 23.98 311 ASP D N 1
ATOM 4376 C CA . ASP D 2 165 ? -33.760 -7.930 4.448 1.00 23.85 311 ASP D CA 1
ATOM 4377 C C . ASP D 2 165 ? -32.758 -8.844 5.153 1.00 24.42 311 ASP D C 1
ATOM 4378 O O . ASP D 2 165 ? -33.164 -9.837 5.760 1.00 23.30 311 ASP D O 1
ATOM 4383 N N . SER D 2 166 ? -31.461 -8.528 5.077 1.00 24.75 312 SER D N 1
ATOM 4384 C CA . SER D 2 166 ? -30.438 -9.356 5.709 1.00 25.93 312 SER D CA 1
ATOM 4385 C C . SER D 2 166 ? -29.957 -8.862 7.069 1.00 27.62 312 SER D C 1
ATOM 4386 O O . SER D 2 166 ? -28.803 -9.071 7.447 1.00 28.16 312 SER D O 1
ATOM 4389 N N . SER D 2 167 ? -30.832 -8.211 7.811 1.00 29.44 313 SER D N 1
ATOM 4390 C CA . SER D 2 167 ? -30.538 -7.899 9.191 1.00 32.54 313 SER D CA 1
ATOM 4391 C C . SER D 2 167 ? -30.341 -9.212 9.975 1.00 32.03 313 SER D C 1
ATOM 4392 O O . SER D 2 167 ? -31.223 -10.051 9.982 1.00 34.90 313 SER D O 1
ATOM 4395 N N . PRO D 2 168 ? -29.184 -9.388 10.642 1.00 31.75 314 PRO D N 1
ATOM 4396 C CA . PRO D 2 168 ? -28.926 -10.636 11.384 1.00 31.81 314 PRO D CA 1
ATOM 4397 C C . PRO D 2 168 ? -29.824 -10.939 12.607 1.00 33.74 314 PRO D C 1
ATOM 4398 O O . PRO D 2 168 ? -30.351 -12.050 12.724 1.00 31.34 314 PRO D O 1
ATOM 4402 N N . THR D 2 169 ? -29.991 -9.969 13.497 1.00 33.64 315 THR D N 1
ATOM 4403 C CA . THR D 2 169 ? -30.826 -10.138 14.682 1.00 35.44 315 THR D CA 1
ATOM 4404 C C . THR D 2 169 ? -32.102 -9.296 14.641 1.00 34.68 315 THR D C 1
ATOM 4405 O O . THR D 2 169 ? -33.085 -9.647 15.265 1.00 33.38 315 THR D O 1
ATOM 4409 N N . GLY D 2 170 ? -32.075 -8.173 13.933 1.00 34.38 316 GLY D N 1
ATOM 4410 C CA . GLY D 2 170 ? -33.263 -7.345 13.780 1.00 35.92 316 GLY D CA 1
ATOM 4411 C C . GLY D 2 170 ? -34.219 -7.917 12.746 1.00 33.51 316 GLY D C 1
ATO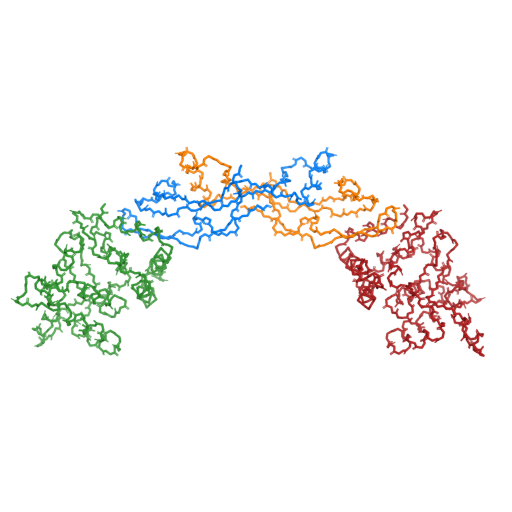M 4412 O O . GLY D 2 170 ? -34.415 -7.329 11.684 1.00 33.22 316 GLY D O 1
ATOM 4413 N N . ILE D 2 171 ? -34.814 -9.061 13.069 1.00 32.00 317 ILE D N 1
ATOM 4414 C CA . ILE D 2 171 ? -35.697 -9.791 12.141 1.00 31.72 317 ILE D CA 1
ATOM 4415 C C . ILE D 2 171 ? -37.006 -9.061 11.891 1.00 27.56 317 ILE D C 1
ATOM 4416 O O . ILE D 2 171 ? -37.715 -8.725 12.832 1.00 27.06 317 ILE D O 1
ATOM 4421 N N . VAL D 2 172 ? -37.318 -8.831 10.623 1.00 25.59 318 VAL D N 1
ATOM 4422 C CA . VAL D 2 172 ? -38.650 -8.373 10.220 1.00 24.79 318 VAL D CA 1
ATOM 4423 C C . VAL D 2 172 ? -39.140 -9.262 9.079 1.00 23.74 318 VAL D C 1
ATOM 4424 O O . VAL D 2 172 ? -38.476 -9.366 8.063 1.00 21.90 318 VAL D O 1
ATOM 4428 N N . VAL D 2 173 ? -40.302 -9.893 9.270 1.00 23.58 319 VAL D N 1
ATOM 4429 C CA . VAL D 2 173 ? -40.932 -10.702 8.228 1.00 23.05 319 VAL D CA 1
ATOM 4430 C C . VAL D 2 173 ? -42.242 -10.054 7.769 1.00 23.36 319 VAL D C 1
ATOM 4431 O O . VAL D 2 173 ? -42.906 -9.341 8.517 1.00 23.80 319 VAL D O 1
ATOM 4435 N N . SER D 2 174 ? -42.588 -10.291 6.513 1.00 23.56 320 SER D N 1
ATOM 4436 C CA . SER D 2 174 ? -43.772 -9.714 5.915 1.00 23.11 320 SER D CA 1
ATOM 4437 C C . SER D 2 174 ? -44.157 -10.461 4.644 1.00 22.98 320 SER D C 1
ATOM 4438 O O . SER D 2 174 ? -43.287 -10.981 3.956 1.00 22.56 320 SER D O 1
ATOM 4441 N N . PRO D 2 175 ? -45.458 -10.460 4.299 1.00 23.73 321 PRO D N 1
ATOM 4442 C CA . PRO D 2 175 ? -45.828 -10.790 2.930 1.00 23.15 321 PRO D CA 1
ATOM 4443 C C . PRO D 2 175 ? -45.429 -9.671 2.002 1.00 23.90 321 PRO D C 1
ATOM 4444 O O . PRO D 2 175 ? -45.112 -8.580 2.460 1.00 23.67 321 PRO D O 1
ATOM 4448 N N . TRP D 2 176 ? -45.392 -9.941 0.709 1.00 24.77 322 TRP D N 1
ATOM 4449 C CA . TRP D 2 176 ? -45.065 -8.915 -0.264 1.00 27.20 322 TRP D CA 1
ATOM 4450 C C . TRP D 2 176 ? -46.346 -8.157 -0.599 1.00 28.71 322 TRP D C 1
ATOM 4451 O O . TRP D 2 176 ? -47.092 -8.525 -1.501 1.00 26.45 322 TRP D O 1
ATOM 4462 N N . CYS D 2 177 ? -46.601 -7.123 0.192 1.00 29.66 323 CYS D N 1
ATOM 4463 C CA . CYS D 2 177 ? -47.761 -6.264 0.022 1.00 31.32 323 CYS D CA 1
ATOM 4464 C C . CYS D 2 177 ? -47.581 -4.990 0.846 1.00 33.61 323 CYS D C 1
ATOM 4465 O O . CYS D 2 177 ? -46.747 -4.948 1.748 1.00 31.20 323 CYS D O 1
ATOM 4468 N N . SER D 2 178 ? -48.366 -3.959 0.549 1.00 34.45 324 SER D N 1
ATOM 4469 C CA . SER D 2 178 ? -48.390 -2.771 1.409 1.00 36.74 324 SER D CA 1
ATOM 4470 C C . SER D 2 178 ? -49.820 -2.339 1.655 1.00 36.15 324 SER D C 1
ATOM 4471 O O . SER D 2 178 ? -50.750 -2.854 1.043 1.00 36.02 324 SER D O 1
ATOM 4474 N N . CYS D 2 179 ? -49.987 -1.393 2.564 1.00 39.12 325 CYS D N 1
ATOM 4475 C CA . CYS D 2 179 ? -51.309 -0.900 2.906 1.00 41.22 325 CYS D CA 1
ATOM 4476 C C . CYS D 2 179 ? -51.645 0.443 2.240 1.00 44.30 325 CYS D C 1
ATOM 4477 O O . CYS D 2 179 ? -52.663 1.059 2.552 1.00 46.38 325 CYS D O 1
ATOM 4480 N N . ARG D 2 180 ? -50.823 0.854 1.280 1.00 45.79 326 ARG D N 1
ATOM 4481 C CA . ARG D 2 180 ? -51.149 1.992 0.431 1.00 48.54 326 ARG D CA 1
ATOM 4482 C C . ARG D 2 180 ? -52.278 1.605 -0.521 1.00 48.10 326 ARG D C 1
ATOM 4483 O O . ARG D 2 180 ? -52.369 0.454 -0.962 1.00 48.57 326 ARG D O 1
ATOM 4491 N N . GLY D 2 181 ? -53.140 2.572 -0.829 1.00 48.91 327 GLY D N 1
ATOM 4492 C CA . GLY D 2 181 ? -54.313 2.342 -1.673 1.00 44.76 327 GLY D CA 1
ATOM 4493 C C . GLY D 2 181 ? -55.426 1.602 -0.957 1.00 44.22 327 GLY D C 1
ATOM 4494 O O . GLY D 2 181 ? -56.256 0.970 -1.601 1.00 48.17 327 GLY D O 1
ATOM 4495 N N . SER D 2 182 ? -55.460 1.684 0.371 1.00 44.12 328 SER D N 1
ATOM 4496 C CA . SER D 2 182 ? -56.482 0.992 1.166 1.00 45.74 328 SER D CA 1
ATOM 4497 C C . SER D 2 182 ? -57.816 1.736 1.216 1.00 46.12 328 SER D C 1
ATOM 4498 O O . SER D 2 182 ? -58.828 1.146 1.598 1.00 41.94 328 SER D O 1
ATOM 4501 N N . GLY D 2 183 ? -57.804 3.026 0.859 1.00 50.14 329 GLY D N 1
ATOM 4502 C CA . GLY D 2 183 ? -58.985 3.885 0.965 1.00 49.30 329 GLY D CA 1
ATOM 4503 C C . GLY D 2 183 ? -59.428 4.021 2.413 1.00 51.73 329 GLY D C 1
ATOM 4504 O O . GLY D 2 183 ? -58.653 4.428 3.276 1.00 54.31 329 GLY D O 1
ATOM 4505 N N . ASN D 2 184 ? -60.669 3.645 2.689 1.00 52.71 330 ASN D N 1
ATOM 4506 C CA . ASN D 2 184 ? -61.211 3.749 4.040 1.00 56.47 330 ASN D CA 1
ATOM 4507 C C . ASN D 2 184 ? -60.948 2.510 4.899 1.00 56.36 330 ASN D C 1
ATOM 4508 O O . ASN D 2 184 ? -61.372 2.463 6.055 1.00 52.31 330 ASN D O 1
ATOM 4513 N N . MET D 2 185 ? -60.254 1.509 4.351 1.00 56.11 331 MET D N 1
ATOM 4514 C CA . MET D 2 185 ? -59.938 0.295 5.115 1.00 55.56 331 MET D CA 1
ATOM 4515 C C . MET D 2 185 ? -58.470 0.238 5.541 1.00 53.23 331 MET D C 1
ATOM 4516 O O . MET D 2 185 ? -57.935 -0.835 5.796 1.00 49.35 331 MET D O 1
ATOM 4521 N N . GLU D 2 186 ? -57.843 1.404 5.659 1.00 50.23 332 GLU D N 1
ATOM 4522 C CA . GLU D 2 186 ? -56.429 1.489 5.985 1.00 50.92 332 GLU D CA 1
ATOM 4523 C C . GLU D 2 186 ? -56.095 0.902 7.360 1.00 47.47 332 GLU D C 1
ATOM 4524 O O . GLU D 2 186 ? -55.066 0.240 7.502 1.00 41.69 332 GLU D O 1
ATOM 4530 N N . GLU D 2 187 ? -56.951 1.132 8.357 1.00 44.08 333 GLU D N 1
ATOM 4531 C CA . GLU D 2 187 ? -56.694 0.618 9.705 1.00 46.53 333 GLU D CA 1
ATOM 4532 C C . GLU D 2 187 ? -56.771 -0.903 9.704 1.00 42.73 333 GLU D C 1
ATOM 4533 O O . GLU D 2 187 ? -55.953 -1.570 10.332 1.00 37.12 333 GLU D O 1
ATOM 4539 N N . GLU D 2 188 ? -57.775 -1.432 9.009 1.00 42.47 334 GLU D N 1
ATOM 4540 C CA . GLU D 2 188 ? -57.980 -2.872 8.891 1.00 42.46 334 GLU D CA 1
ATOM 4541 C C . GLU D 2 188 ? -56.769 -3.533 8.227 1.00 38.98 334 GLU D C 1
ATOM 4542 O O . GLU D 2 188 ? -56.307 -4.564 8.686 1.00 37.97 334 GLU D O 1
ATOM 4548 N N . CYS D 2 189 ? -56.268 -2.924 7.158 1.00 36.00 335 CYS D N 1
ATOM 4549 C CA . CYS D 2 189 ? -55.122 -3.442 6.421 1.00 37.83 335 CYS D CA 1
ATOM 4550 C C . CYS D 2 189 ? -53.863 -3.490 7.290 1.00 38.71 335 CYS D C 1
ATOM 4551 O O . CYS D 2 189 ? -53.176 -4.508 7.327 1.00 37.90 335 CYS D O 1
ATOM 4554 N N . GLU D 2 190 ? -53.579 -2.395 7.996 1.00 38.32 336 GLU D N 1
ATOM 4555 C CA . GLU D 2 190 ? -52.373 -2.287 8.813 1.00 37.53 336 GLU D CA 1
ATOM 4556 C C . GLU D 2 190 ? -52.414 -3.236 9.999 1.00 34.92 336 GLU D C 1
ATOM 4557 O O . GLU D 2 190 ? -51.384 -3.766 10.393 1.00 37.22 336 GLU D O 1
ATOM 4563 N N . LYS D 2 191 ? -53.593 -3.470 10.562 1.00 31.76 337 LYS D N 1
ATOM 4564 C CA . LYS D 2 191 ? -53.728 -4.422 11.654 1.00 33.89 337 LYS D CA 1
ATOM 4565 C C . LYS D 2 191 ? -53.430 -5.835 11.137 1.00 32.81 337 LYS D C 1
ATOM 4566 O O . LYS D 2 191 ? -52.790 -6.648 11.815 1.00 31.57 337 LYS D O 1
ATOM 4572 N N . PHE D 2 192 ? -53.902 -6.127 9.930 1.00 31.18 338 PHE D N 1
ATOM 4573 C CA . PHE D 2 192 ? -53.646 -7.425 9.310 1.00 29.53 338 PHE D CA 1
ATOM 4574 C C . PHE D 2 192 ? -52.151 -7.578 9.103 1.00 26.87 338 PHE D C 1
ATOM 4575 O O . PHE D 2 192 ? -51.563 -8.571 9.493 1.00 25.36 338 PHE D O 1
ATOM 4583 N N . LEU D 2 193 ? -51.546 -6.574 8.506 1.00 25.55 339 LEU D N 1
ATOM 4584 C CA . LEU D 2 193 ? -50.134 -6.628 8.212 1.00 27.10 339 LEU D CA 1
ATOM 4585 C C . LEU D 2 193 ? -49.281 -6.818 9.476 1.00 29.74 339 LEU D C 1
ATOM 4586 O O . LEU D 2 193 ? -48.289 -7.562 9.442 1.00 30.38 339 LEU D O 1
ATOM 4591 N N . ARG D 2 194 ? -49.698 -6.202 10.587 1.00 30.35 340 ARG D N 1
ATOM 4592 C CA . ARG D 2 194 ? -48.961 -6.272 11.849 1.00 30.65 340 ARG D CA 1
ATOM 4593 C C . ARG D 2 194 ? -48.925 -7.649 12.482 1.00 29.35 340 ARG D C 1
ATOM 4594 O O . ARG D 2 194 ? -48.065 -7.911 13.312 1.00 27.49 340 ARG D O 1
ATOM 4602 N N . ASP D 2 195 ? -49.833 -8.540 12.093 1.00 30.09 341 ASP D N 1
ATOM 4603 C CA . ASP D 2 195 ? -49.747 -9.951 12.509 1.00 29.93 341 ASP D CA 1
ATOM 4604 C C . ASP D 2 195 ? -48.446 -10.618 12.048 1.00 26.77 341 ASP D C 1
ATOM 4605 O O . ASP D 2 195 ? -47.968 -11.580 12.669 1.00 25.88 341 ASP D O 1
ATOM 4610 N N . PHE D 2 196 ? -47.929 -10.131 10.925 1.00 25.36 342 PHE D N 1
ATOM 4611 C CA . PHE D 2 196 ? -46.648 -10.550 10.392 1.00 26.05 342 PHE D CA 1
ATOM 4612 C C . PHE D 2 196 ? -45.518 -9.678 10.922 1.00 26.72 342 PHE D C 1
ATOM 4613 O O . PHE D 2 196 ? -44.581 -10.173 11.548 1.00 26.03 342 PHE D O 1
ATOM 4621 N N . THR D 2 197 ? -45.640 -8.371 10.674 1.00 27.32 343 THR D N 1
ATOM 4622 C CA . THR D 2 197 ? -44.530 -7.440 10.817 1.00 27.85 343 THR D CA 1
ATOM 4623 C C . THR D 2 197 ? -44.204 -7.056 12.254 1.00 28.77 343 THR D C 1
ATOM 4624 O O . THR D 2 197 ? -43.052 -6.811 12.542 1.00 28.46 343 THR D O 1
ATOM 4628 N N . GLU D 2 198 ? -45.200 -7.016 13.138 1.00 29.95 344 GLU D N 1
ATOM 4629 C CA . GLU D 2 198 ? -45.028 -6.461 14.477 1.00 32.65 344 GLU D CA 1
ATOM 4630 C C . GLU D 2 198 ? -45.767 -7.336 15.451 1.00 32.38 344 GLU D C 1
ATOM 4631 O O . GLU D 2 198 ? -46.748 -6.929 16.071 1.00 35.22 344 GLU D O 1
ATOM 4637 N N . ASN D 2 199 ? -45.296 -8.568 15.556 1.00 33.05 345 ASN D N 1
ATOM 4638 C CA . ASN D 2 199 ? -45.924 -9.581 16.380 1.00 33.61 345 ASN D CA 1
ATOM 4639 C C . ASN D 2 199 ? -44.888 -10.146 17.351 1.00 35.58 345 ASN D C 1
ATOM 4640 O O . ASN D 2 199 ? -43.971 -10.877 16.932 1.00 33.91 345 ASN D O 1
ATOM 4645 N N . PRO D 2 200 ? -45.021 -9.818 18.651 1.00 37.72 346 PRO D N 1
ATOM 4646 C CA . PRO D 2 200 ? -44.055 -10.301 19.631 1.00 36.14 346 PRO D CA 1
ATOM 4647 C C . PRO D 2 200 ? -44.040 -11.815 19.791 1.00 33.81 346 PRO D C 1
ATOM 4648 O O . PRO D 2 200 ? -42.996 -12.360 20.143 1.00 34.20 346 PRO D O 1
ATOM 4652 N N . CYS D 2 201 ? -45.168 -12.493 19.558 1.00 31.30 347 CYS D N 1
ATOM 4653 C CA . CYS D 2 201 ? -45.183 -13.960 19.621 1.00 30.14 347 CYS D CA 1
ATOM 4654 C C . CYS D 2 201 ? -44.303 -14.560 18.535 1.00 27.90 347 CYS D C 1
ATOM 4655 O O . CYS D 2 201 ? -43.472 -15.427 18.808 1.00 27.43 347 CYS D O 1
ATOM 4658 N N . LEU D 2 202 ? -44.501 -14.106 17.305 1.00 26.00 348 LEU D N 1
ATOM 4659 C CA . LEU D 2 202 ? -43.692 -14.578 16.191 1.00 25.51 348 LEU D CA 1
ATOM 4660 C C . LEU D 2 202 ? -42.223 -14.230 16.409 1.00 25.32 348 LEU D C 1
ATOM 4661 O O . LEU D 2 202 ? -41.357 -15.084 16.234 1.00 24.97 348 LEU D O 1
ATOM 4666 N N . ARG D 2 203 ? -41.954 -12.974 16.759 1.00 25.75 349 ARG D N 1
ATOM 4667 C CA . ARG D 2 203 ? -40.604 -12.540 17.082 1.00 26.95 349 ARG D CA 1
ATOM 4668 C C . ARG D 2 203 ? -39.926 -13.486 18.069 1.00 25.48 349 ARG D C 1
ATOM 4669 O O . ARG D 2 203 ? -38.805 -13.948 17.839 1.00 26.12 349 ARG D O 1
ATOM 4677 N N . ASN D 2 204 ? -40.609 -13.768 19.169 1.00 25.19 350 ASN D N 1
ATOM 4678 C CA . ASN D 2 204 ? -40.038 -14.587 20.213 1.00 26.04 350 ASN D CA 1
ATOM 4679 C C . ASN D 2 204 ? -39.893 -16.042 19.785 1.00 27.63 350 ASN D C 1
ATOM 4680 O O . ASN D 2 204 ? -38.914 -16.697 20.141 1.00 27.17 350 ASN D O 1
ATOM 4685 N N . ALA D 2 205 ? -40.875 -16.555 19.047 1.00 27.44 351 ALA D N 1
ATOM 4686 C CA . ALA D 2 205 ? -40.797 -17.920 18.558 1.00 27.30 351 ALA D CA 1
ATOM 4687 C C . ALA D 2 205 ? -39.574 -18.112 17.655 1.00 27.11 351 ALA D C 1
ATOM 4688 O O . ALA D 2 205 ? -38.864 -19.090 17.803 1.00 28.01 351 ALA D O 1
ATOM 4690 N N . ILE D 2 206 ? -39.335 -17.186 16.732 1.00 26.53 352 ILE D N 1
ATOM 4691 C CA . ILE D 2 206 ? -38.205 -17.316 15.824 1.00 29.16 352 ILE D CA 1
ATOM 4692 C C . ILE D 2 206 ? -36.887 -17.204 16.599 1.00 32.05 352 ILE D C 1
ATOM 4693 O O . ILE D 2 206 ? -35.960 -17.985 16.395 1.00 33.06 352 ILE D O 1
ATOM 4698 N N . GLN D 2 207 ? -36.817 -16.232 17.499 1.00 36.60 353 GLN D N 1
ATOM 4699 C CA . GLN D 2 207 ? -35.624 -16.038 18.311 1.00 40.29 353 GLN D CA 1
ATOM 4700 C C . GLN D 2 207 ? -35.315 -17.212 19.218 1.00 37.64 353 GLN D C 1
ATOM 4701 O O . GLN D 2 207 ? -34.156 -17.572 19.393 1.00 36.21 353 GLN D O 1
ATOM 4707 N N . ALA D 2 208 ? -36.352 -17.806 19.796 1.00 36.19 354 ALA D N 1
ATOM 4708 C CA . ALA D 2 208 ? -36.164 -18.939 20.685 1.00 35.33 354 ALA D CA 1
ATOM 4709 C C . ALA D 2 208 ? -35.710 -20.200 19.948 1.00 35.55 354 ALA D C 1
ATOM 4710 O O . ALA D 2 208 ? -35.119 -21.084 20.559 1.00 35.58 354 ALA D O 1
ATOM 4712 N N . PHE D 2 209 ? -35.973 -20.302 18.647 1.00 34.37 355 PHE D N 1
ATOM 4713 C CA . PHE D 2 209 ? -35.595 -21.503 17.916 1.00 34.48 355 PHE D CA 1
ATOM 4714 C C . PHE D 2 209 ? -34.078 -21.728 17.874 1.00 36.69 355 PHE D C 1
ATOM 4715 O O . PHE D 2 209 ? -33.625 -22.852 18.045 1.00 32.31 355 PHE D O 1
ATOM 4723 N N . GLY D 2 210 ? -33.305 -20.670 17.629 1.00 41.99 356 GLY D N 1
ATOM 4724 C CA . GLY D 2 210 ? -31.836 -20.790 17.503 1.00 45.61 356 GLY D CA 1
ATOM 4725 C C . GLY D 2 210 ? -31.452 -21.125 16.059 1.00 49.57 356 GLY D C 1
ATOM 4726 O O . GLY D 2 210 ? -30.467 -21.830 15.770 1.00 50.49 356 GLY D O 1
#

Foldseek 3Di:
DDAKWKDWDKDQPVVPPPPFQARDIDTAIFIDHDDDPDFDPQLVVVVVCVVVVNDDPDDDDSWFDWGAPAFAAWDKDAHPVRDIDIDGRRHGDTIDGD/DFAKWKDWDKDQPVVVVPPFQARDIDIAIFIDHDDDPDFDPQLVVQVVCVVVVNDDPDDDDSWFDWGAPAFAAWDKDAHPVRDIDIDGRRHGDTIDGD/DQLVVLVVVQCVDPVSVVLQVLLVVQQCDQDDPVGRGDQLSSLVSLLCNLVPPDCVSVLSNQQPAFDDLVSLVSNQPSSPCVRHADDPDQAQQVVLLVVLCVDPQSVVLLVQLCQFQAADPPDPQRTVVLDLPSNSSSLSSNRSGSQHKGFPHRDRLPTFMFGRHHNPPVVPCSVVSVVSGCSRGPGSNNSSSSVVVD/DQLVVLVVVQCVDVVSVVLQVLLVVQQCDQDDPQGRGDQLSSLVSLLCNLVVPDCVSVVSNQLPAFDDLVSLVSNQCSSPCVRHADDPDAAAQVVLVVQLCVDPQSVVLLVQLCQQLQADPPDPQSGVVLDLPSNSSSLSSNGSTSFNKGFPHRDRLPTFIFGRHHNPPVVPCSVVSVVSGCSRGPGSNNSSSSVVVD

B-factor: mean 32.83, std 12.99, range [14.94, 89.2]

Nearest PDB structures (foldseek):
  5mr4-assembly1_B  TM=9.745E-01  e=5.344E-17  Homo sapiens
  5nmz-assembly2_C  TM=9.345E-01  e=4.218E-15  Homo sapiens
  6gl7-assembly1_B  TM=9.590E-01  e=2.264E-14  Homo sapiens
  2ask-assembly1_A  TM=7.520E-01  e=1.002E-09  Homo sapiens
  6q2s-assembly1_B  TM=7.635E-01  e=4.063E-09  Saccharomyces cerevisiae

CATH classification: 2.10.90.10

Radius of gyration: 40.05 Å; Cα contacts (8 Å, |Δi|>4): 1179; chains: 4; bounding box: 60×107×103 Å

Sequence (592 aa):
ARPCGLRELEVRVSELGLGYASDETVLFRYCAGACEAAARVYDLGLRRLRQRRRLRRERVRAQPCCRPTAYEDEVSFLDAHSRYHTVHELSARECACVARPCGLRELEVRVSELGLGYASDETVLFRYCAGACEAAARVYDLGLRRLRQRRRLRRERVRAQPCCRPTAYEDEVSFLDAHSRYHTVHELSARECACVNHCLDAAKACNLNDNCKKLRSSYISICNREISPTERCNRRKCHKALRQFFDRVPSEYTYRMLFCSCQDQACAERRRQTILPSCSYEDKEKPNCLDLRGVCRTDHLCRSRLADFHANCRASYQTVTSCPADNYQACLGSYAGMIGFDMTPNYVDSSPTGIVVSPWCSCRGSGNMEEECEKFLRDFTENPCLRNAIQAFGNHCLDAAKACNLNDDNCKKLRSSYISICNREISPTERCNRRKCHKALRQFFDRVPSEYTYRMLFCSCQDQACAERRRQTILPSCSYEDKEKPNCLDLRGVCRTDHLCRSRLADFHHANCRASYQTVTSCPADNYQACLGSYAGMIGFDMTPNYVDSSPTGIVVSPWCSCRGSGNMEEECEKFLRDFTENPCLRNAIQAFG